Protein AF-0000000066112592 (afdb_homodimer)

Nearest PDB structures (foldseek):
  8a6m-assembly1_A  TM=3.587E-01  e=9.759E-01  Homo sapiens
  5b2g-assembly4_G  TM=5.325E-01  e=3.582E+00  Tequatrovirus T4
  8qa0-assembly1_G  TM=3.019E-01  e=2.954E+00  Homo sapiens
  8a6m-assembly1_A  TM=3.586E-01  e=9.759E-01  Homo sapiens
  5b2g-assembly4_G  TM=5.326E-01  e=3.582E+00  Tequatrovirus T4

pLDDT: mean 96.31, std 5.08, range [64.75, 98.94]

Secondary structure (DSSP, 8-state):
-HHHHHHHHTHHHHHHHHHHHHHHHHHHHHHHHTTSHHHHHHHHHHHHT-TTTGGGSS-GGGGGGG---TTB--HHHHHHHHHTTHHHHHHHHHHHHHHHHHHHHTTTT-HHHHHHHHHHHHHHHHHHHHHHHH-GGGB---BBSS--STT-B-HHHHHHHTHHHHHHHHHHHHHHHHHHHHHHHHHHHHHHHHHH-/-HHHHHHHHTHHHHHHHHHHHHHHHHHHHHHHHTTSHHHHHHHHHHHHT-TTTGGGSS-GGGGGGG---TTB--HHHHHHHHHTTHHHHHHHHHHHHHHHHHHHHTTTT-HHHHHHHHHHHHHHHHHHHHHHHH-GGGB---BBSS--STT-B-HHHHHHHTHHHHHHHHHHHHHHHHHHHHHHHHHHHHHHHHHH-

Organism: Escherichia coli (strain K12) (NCBI:txid83333)

GO terms:
  GO:0005886 plasma membrane (C, IDA)
  GO:1901530 response to hypochlorite (P, IEP)
  GO:1901530 response to hypochlorite (P, IMP)

Structure (mmCIF, N/CA/C/O backbone):
data_AF-0000000066112592-model_v1
#
loop_
_entity.id
_entity.type
_entity.pdbx_description
1 polymer 'Inner membrane protein RclC'
#
loop_
_atom_site.group_PDB
_atom_site.id
_atom_site.type_symbol
_atom_site.label_atom_id
_atom_site.label_alt_id
_atom_site.label_comp_id
_atom_site.label_asym_id
_atom_site.label_entity_id
_atom_site.label_seq_id
_atom_site.pdbx_PDB_ins_code
_atom_site.Cartn_x
_atom_site.Cartn_y
_atom_site.Cartn_z
_atom_site.occupancy
_atom_site.B_iso_or_equiv
_atom_site.auth_seq_id
_atom_site.auth_comp_id
_atom_site.auth_asym_id
_atom_site.auth_atom_id
_atom_site.pdbx_PDB_model_num
ATOM 1 N N . MET A 1 1 ? -19.062 14.766 22.828 1 79.94 1 MET A N 1
ATOM 2 C CA . MET A 1 1 ? -18.75 14.914 21.406 1 79.94 1 MET A CA 1
ATOM 3 C C . MET A 1 1 ? -17.609 15.906 21.203 1 79.94 1 MET A C 1
ATOM 5 O O . MET A 1 1 ? -16.641 15.609 20.516 1 79.94 1 MET A O 1
ATOM 9 N N . GLU A 1 2 ? -17.609 16.922 22.016 1 84.31 2 GLU A N 1
ATOM 10 C CA . GLU A 1 2 ? -16.578 17.938 21.859 1 84.31 2 GLU A CA 1
ATOM 11 C C . GLU A 1 2 ? -15.219 17.453 22.359 1 84.31 2 GLU A C 1
ATOM 13 O O . GLU A 1 2 ? -14.188 17.734 21.75 1 84.31 2 GLU A O 1
ATOM 18 N N . LYS A 1 3 ? -15.312 16.656 23.406 1 89.5 3 LYS A N 1
ATOM 19 C CA . LYS A 1 3 ? -14.07 16.125 23.953 1 89.5 3 LYS A CA 1
ATOM 20 C C . LYS A 1 3 ? -13.367 15.211 22.953 1 89.5 3 LYS A C 1
ATOM 22 O O . LYS A 1 3 ? -12.148 15.273 22.797 1 89.5 3 LYS A O 1
ATOM 27 N N . TYR A 1 4 ? -14.148 14.406 22.266 1 89.25 4 TYR A N 1
ATOM 28 C CA . TYR A 1 4 ? -13.594 13.477 21.297 1 89.25 4 TYR A CA 1
ATOM 29 C C . TYR A 1 4 ? -13.055 14.219 20.078 1 89.25 4 TYR A C 1
ATOM 31 O O . TYR A 1 4 ? -12.023 13.852 19.516 1 89.25 4 TYR A O 1
ATOM 39 N N . LEU A 1 5 ? -13.734 15.227 19.688 1 91.12 5 LEU A N 1
ATOM 40 C CA . LEU A 1 5 ? -13.273 16.031 18.562 1 91.12 5 LEU A CA 1
ATOM 41 C C . LEU A 1 5 ? -11.945 16.703 18.891 1 91.12 5 LEU A C 1
ATOM 43 O O . LEU A 1 5 ? -11.055 16.781 18.047 1 91.12 5 LEU A O 1
ATOM 47 N N . HIS A 1 6 ? -11.797 17.172 20.125 1 88.44 6 HIS A N 1
ATOM 48 C CA . HIS A 1 6 ? -10.555 17.797 20.547 1 88.44 6 HIS A CA 1
ATOM 49 C C . HIS A 1 6 ? -9.406 16.797 20.578 1 88.44 6 HIS A C 1
ATOM 51 O O . HIS A 1 6 ? -8.289 17.125 20.172 1 88.44 6 HIS A O 1
ATOM 57 N N . LEU A 1 7 ? -9.758 15.664 21.047 1 88.19 7 LEU A N 1
ATOM 58 C CA . LEU A 1 7 ? -8.75 14.609 21.078 1 88.19 7 LEU A CA 1
ATOM 59 C C . LEU A 1 7 ? -8.289 14.266 19.656 1 88.19 7 LEU A C 1
ATOM 61 O O . LEU A 1 7 ? -7.086 14.172 19.406 1 88.19 7 LEU A O 1
ATOM 65 N N . LEU A 1 8 ? -9.172 14.109 18.734 1 89 8 LEU A N 1
ATOM 66 C CA . LEU A 1 8 ? -8.867 13.766 17.344 1 89 8 LEU A CA 1
ATOM 67 C C . LEU A 1 8 ? -8.102 14.891 16.672 1 89 8 LEU A C 1
ATOM 69 O O . LEU A 1 8 ? -7.207 14.641 15.859 1 89 8 LEU A O 1
ATOM 73 N N . SER A 1 9 ? -8.367 16.078 17 1 86.88 9 SER A N 1
ATOM 74 C CA . SER A 1 9 ? -7.766 17.234 16.344 1 86.88 9 SER A CA 1
ATOM 75 C C . SER A 1 9 ? -6.285 17.359 16.688 1 86.88 9 SER A C 1
ATOM 77 O O . SER A 1 9 ? -5.527 18.016 15.977 1 86.88 9 SER A O 1
ATOM 79 N N . ARG A 1 10 ? -5.855 16.719 17.734 1 84.75 10 ARG A N 1
ATOM 80 C CA . ARG A 1 10 ? -4.461 16.766 18.156 1 84.75 10 ARG A CA 1
ATOM 81 C C . ARG A 1 10 ? -3.668 15.617 17.531 1 84.75 10 ARG A C 1
ATOM 83 O O . ARG A 1 10 ? -2.477 15.453 17.812 1 84.75 10 ARG A O 1
ATOM 90 N N . GLY A 1 11 ? -4.277 14.93 16.734 1 87.12 11 GLY A N 1
ATOM 91 C CA . GLY A 1 11 ? -3.688 13.719 16.188 1 87.12 11 GLY A CA 1
ATOM 92 C C . GLY A 1 11 ? -2.742 13.992 15.031 1 87.12 11 GLY A C 1
ATOM 93 O O . GLY A 1 11 ? -2.209 13.055 14.43 1 87.12 11 GLY A O 1
ATOM 94 N N . ASP A 1 12 ? -2.504 15.273 14.773 1 85.81 12 ASP A N 1
ATOM 95 C CA . ASP A 1 12 ? -1.646 15.609 13.641 1 85.81 12 ASP A CA 1
ATOM 96 C C . ASP A 1 12 ? -0.201 15.195 13.906 1 85.81 12 ASP A C 1
ATOM 98 O O . ASP A 1 12 ? 0.465 14.648 13.023 1 85.81 12 ASP A O 1
ATOM 102 N N . LYS A 1 13 ? 0.228 15.406 15.117 1 89.62 13 LYS A N 1
ATOM 103 C CA . LYS A 1 13 ? 1.594 15.016 15.445 1 89.62 13 LYS A CA 1
ATOM 104 C C . LYS A 1 13 ? 1.737 13.492 15.453 1 89.62 13 LYS A C 1
ATOM 106 O O . LYS A 1 13 ? 2.715 12.953 14.938 1 89.62 13 LYS A O 1
ATOM 111 N N . ILE A 1 14 ? 0.742 12.867 16.047 1 94 14 ILE A N 1
ATOM 112 C CA . ILE A 1 14 ? 0.736 11.406 16.078 1 94 14 ILE A CA 1
ATOM 113 C C . ILE A 1 14 ? 0.65 10.859 14.648 1 94 14 ILE A C 1
ATOM 115 O O . ILE A 1 14 ? 1.35 9.906 14.305 1 94 14 ILE A O 1
ATOM 119 N N . GLY A 1 15 ? -0.222 11.5 13.859 1 95 15 GLY A N 1
ATOM 120 C CA . GLY A 1 15 ? -0.365 11.094 12.469 1 95 15 GLY A CA 1
ATOM 121 C C . GLY A 1 15 ? 0.927 11.195 11.688 1 95 15 GLY A C 1
ATOM 122 O O . GLY A 1 15 ? 1.27 10.289 10.922 1 95 15 GLY A O 1
ATOM 123 N N . LEU A 1 16 ? 1.639 12.25 11.922 1 95.69 16 LEU A N 1
ATOM 124 C CA . LEU A 1 16 ? 2.902 12.453 11.227 1 95.69 16 LEU A CA 1
ATOM 125 C C . LEU A 1 16 ? 3.93 11.406 11.648 1 95.69 16 LEU A C 1
ATOM 127 O O . LEU A 1 16 ? 4.66 10.875 10.805 1 95.69 16 LEU A O 1
ATOM 131 N N . THR A 1 17 ? 3.982 11.148 12.914 1 97.19 17 THR A N 1
ATOM 132 C CA . THR A 1 17 ? 4.887 10.125 13.43 1 97.19 17 THR A CA 1
ATOM 133 C C . THR A 1 17 ? 4.539 8.758 12.844 1 97.19 17 THR A C 1
ATOM 135 O O . THR A 1 17 ? 5.426 8.008 12.43 1 97.19 17 THR A O 1
ATOM 138 N N . LEU A 1 18 ? 3.266 8.492 12.766 1 98.25 18 LEU A N 1
ATOM 139 C CA . LEU A 1 18 ? 2.822 7.211 12.219 1 98.25 18 LEU A CA 1
ATOM 140 C C . LEU A 1 18 ? 3.158 7.105 10.734 1 98.25 18 LEU A C 1
ATOM 142 O O . LEU A 1 18 ? 3.506 6.027 10.25 1 98.25 18 LEU A O 1
ATOM 146 N N . ILE A 1 19 ? 3.01 8.203 10.016 1 98.38 19 ILE A N 1
ATOM 147 C CA . ILE A 1 19 ? 3.371 8.195 8.602 1 98.38 19 ILE A CA 1
ATOM 148 C C . ILE A 1 19 ? 4.855 7.859 8.453 1 98.38 19 ILE A C 1
ATOM 150 O O . ILE A 1 19 ? 5.227 7 7.652 1 98.38 19 ILE A O 1
ATOM 154 N N . ARG A 1 20 ? 5.707 8.492 9.266 1 98.5 20 ARG A N 1
ATOM 155 C CA . ARG A 1 20 ? 7.141 8.234 9.195 1 98.5 20 ARG A CA 1
ATOM 156 C C . ARG A 1 20 ? 7.449 6.777 9.531 1 98.5 20 ARG A C 1
ATOM 158 O O . ARG A 1 20 ? 8.258 6.137 8.859 1 98.5 20 ARG A O 1
ATOM 165 N N . LEU A 1 21 ? 6.832 6.309 10.531 1 98.75 21 LEU A N 1
ATOM 166 C CA . LEU A 1 21 ? 7.07 4.934 10.953 1 98.75 21 LEU A CA 1
ATOM 167 C C . LEU A 1 21 ? 6.594 3.951 9.883 1 98.75 21 LEU A C 1
ATOM 169 O O . LEU A 1 21 ? 7.262 2.949 9.617 1 98.75 21 LEU A O 1
ATOM 173 N N . SER A 1 22 ? 5.441 4.27 9.305 1 98.88 22 SER A N 1
ATOM 174 C CA . SER A 1 22 ? 4.902 3.391 8.273 1 98.88 22 SER A CA 1
ATOM 175 C C . SER A 1 22 ? 5.816 3.35 7.051 1 98.88 22 SER A C 1
ATOM 177 O O . SER A 1 22 ? 6.094 2.277 6.512 1 98.88 22 SER A O 1
ATOM 179 N N . ILE A 1 23 ? 6.25 4.523 6.641 1 98.88 23 ILE A N 1
ATOM 180 C CA . ILE A 1 23 ? 7.172 4.594 5.512 1 98.88 23 ILE A CA 1
ATOM 181 C C . ILE A 1 23 ? 8.438 3.799 5.828 1 98.88 23 ILE A C 1
ATOM 183 O O . ILE A 1 23 ? 8.891 3 5.004 1 98.88 23 ILE A O 1
ATOM 187 N N . ALA A 1 24 ? 8.953 3.986 7.02 1 98.94 24 ALA A N 1
ATOM 188 C CA . ALA A 1 24 ? 10.172 3.287 7.422 1 98.94 24 ALA A CA 1
ATOM 189 C C . ALA A 1 24 ? 9.945 1.778 7.461 1 98.94 24 ALA A C 1
ATOM 191 O O . ALA A 1 24 ? 10.797 1.008 7 1 98.94 24 ALA A O 1
ATOM 192 N N . ILE A 1 25 ? 8.836 1.354 7.961 1 98.94 25 ILE A N 1
ATOM 193 C CA . ILE A 1 25 ? 8.523 -0.068 8.078 1 98.94 25 ILE A CA 1
ATOM 194 C C . ILE A 1 25 ? 8.445 -0.692 6.684 1 98.94 25 ILE A C 1
ATOM 196 O O . ILE A 1 25 ? 9.039 -1.742 6.434 1 98.94 25 ILE A O 1
ATOM 200 N N . VAL A 1 26 ? 7.75 -0.024 5.773 1 98.94 26 VAL A N 1
ATOM 201 C CA . VAL A 1 26 ? 7.559 -0.556 4.43 1 98.94 26 VAL A CA 1
ATOM 202 C C . VAL A 1 26 ? 8.906 -0.632 3.707 1 98.94 26 VAL A C 1
ATOM 204 O O . VAL A 1 26 ? 9.273 -1.682 3.174 1 98.94 26 VAL A O 1
ATOM 207 N N . PHE A 1 27 ? 9.68 0.405 3.777 1 98.94 27 PHE A N 1
ATOM 208 C CA . PHE A 1 27 ? 10.953 0.432 3.064 1 98.94 27 PHE A CA 1
ATOM 209 C C . PHE A 1 27 ? 11.953 -0.523 3.705 1 98.94 27 PHE A C 1
ATOM 211 O O . PHE A 1 27 ? 12.742 -1.166 3.006 1 98.94 27 PHE A O 1
ATOM 218 N N . MET A 1 28 ? 11.961 -0.589 4.996 1 98.94 28 MET A N 1
ATOM 219 C CA . MET A 1 28 ? 12.914 -1.457 5.684 1 98.94 28 MET A CA 1
ATOM 220 C C . MET A 1 28 ? 12.594 -2.926 5.434 1 98.94 28 MET A C 1
ATOM 222 O O . MET A 1 28 ? 13.453 -3.691 5.004 1 98.94 28 MET A O 1
ATOM 226 N N . TRP A 1 29 ? 11.336 -3.287 5.688 1 98.94 29 TRP A N 1
ATOM 227 C CA . TRP A 1 29 ? 10.953 -4.691 5.586 1 98.94 29 TRP A CA 1
ATOM 228 C C . TRP A 1 29 ? 11.031 -5.172 4.141 1 98.94 29 TRP A C 1
ATOM 230 O O . TRP A 1 29 ? 11.711 -6.164 3.848 1 98.94 29 TRP A O 1
ATOM 240 N N . ILE A 1 30 ? 10.43 -4.48 3.227 1 98.81 30 ILE A N 1
ATOM 241 C CA . ILE A 1 30 ? 10.43 -4.895 1.827 1 98.81 30 ILE A CA 1
ATOM 242 C C . ILE A 1 30 ? 11.82 -4.723 1.234 1 98.81 30 ILE A C 1
ATOM 244 O O . ILE A 1 30 ? 12.25 -5.527 0.404 1 98.81 30 ILE A O 1
ATOM 248 N N . GLY A 1 31 ? 12.539 -3.699 1.711 1 98.88 31 GLY A N 1
ATOM 249 C CA . GLY A 1 31 ? 13.922 -3.537 1.278 1 98.88 31 GLY A CA 1
ATOM 250 C C . GLY A 1 31 ? 14.805 -4.711 1.653 1 98.88 31 GLY A C 1
ATOM 251 O O . GLY A 1 31 ? 15.633 -5.156 0.851 1 98.88 31 GLY A O 1
ATOM 252 N N . LEU A 1 32 ? 14.633 -5.168 2.85 1 98.81 32 LEU A N 1
ATOM 253 C CA . LEU A 1 32 ? 15.438 -6.297 3.307 1 98.81 32 LEU A CA 1
ATOM 254 C C . LEU A 1 32 ? 15.086 -7.562 2.531 1 98.81 32 LEU A C 1
ATOM 256 O O . LEU A 1 32 ? 15.945 -8.422 2.32 1 98.81 32 LEU A O 1
ATOM 260 N N . LEU A 1 33 ? 13.867 -7.676 2.062 1 98.81 33 LEU A N 1
ATOM 261 C CA . LEU A 1 33 ? 13.461 -8.836 1.277 1 98.81 33 LEU A CA 1
ATOM 262 C C . LEU A 1 33 ? 14.188 -8.867 -0.064 1 98.81 33 LEU A C 1
ATOM 264 O O . LEU A 1 33 ? 14.289 -9.922 -0.693 1 98.81 33 LEU A O 1
ATOM 268 N N . LYS A 1 34 ? 14.672 -7.688 -0.491 1 98.62 34 LYS A N 1
ATOM 269 C CA . LYS A 1 34 ? 15.289 -7.582 -1.813 1 98.62 34 LYS A CA 1
ATOM 270 C C . LYS A 1 34 ? 16.594 -8.352 -1.875 1 98.62 34 LYS A C 1
ATOM 272 O O . LYS A 1 34 ? 17.141 -8.594 -2.961 1 98.62 34 LYS A O 1
ATOM 277 N N . PHE A 1 35 ? 17.094 -8.789 -0.745 1 98.62 35 PHE A N 1
ATOM 278 C CA . PHE A 1 35 ? 18.359 -9.523 -0.711 1 98.62 35 PHE A CA 1
ATOM 279 C C . PHE A 1 35 ? 18.109 -11.023 -0.839 1 98.62 35 PHE A C 1
ATOM 281 O O . PHE A 1 35 ? 19.047 -11.82 -0.795 1 98.62 35 PHE A O 1
ATOM 288 N N . VAL A 1 36 ? 16.812 -11.406 -0.95 1 98.56 36 VAL A N 1
ATOM 289 C CA . VAL A 1 36 ? 16.422 -12.805 -1.049 1 98.56 36 VAL A CA 1
ATOM 290 C C . VAL A 1 36 ? 15.945 -13.109 -2.469 1 98.56 36 VAL A C 1
ATOM 292 O O . VAL A 1 36 ? 15.156 -12.359 -3.039 1 98.56 36 VAL A O 1
ATOM 295 N N . PRO A 1 37 ? 16.312 -14.211 -3.068 1 98.12 37 PRO A N 1
ATOM 296 C CA . PRO A 1 37 ? 16.062 -14.492 -4.484 1 98.12 37 PRO A CA 1
ATOM 297 C C . PRO A 1 37 ? 14.57 -14.422 -4.84 1 98.12 37 PRO A C 1
ATOM 299 O O . PRO A 1 37 ? 14.211 -13.875 -5.887 1 98.12 37 PRO A O 1
ATOM 302 N N . TYR A 1 38 ? 13.648 -14.906 -4.039 1 98.25 38 TYR A N 1
ATOM 303 C CA . TYR A 1 38 ? 12.242 -14.93 -4.426 1 98.25 38 TYR A CA 1
ATOM 304 C C . TYR A 1 38 ? 11.711 -13.523 -4.668 1 98.25 38 TYR A C 1
ATOM 306 O O . TYR A 1 38 ? 10.883 -13.305 -5.551 1 98.25 38 TYR A O 1
ATOM 314 N N . GLU A 1 39 ? 12.219 -12.57 -3.812 1 98.5 39 GLU A N 1
ATOM 315 C CA . GLU A 1 39 ? 11.766 -11.195 -3.984 1 98.5 39 GLU A CA 1
ATOM 316 C C . GLU A 1 39 ? 12.344 -10.578 -5.25 1 98.5 39 GLU A C 1
ATOM 318 O O . GLU A 1 39 ? 11.648 -9.867 -5.977 1 98.5 39 GLU A O 1
ATOM 323 N N . ALA A 1 40 ? 13.594 -10.836 -5.473 1 98.44 40 ALA A N 1
ATOM 324 C CA . ALA A 1 40 ? 14.211 -10.375 -6.715 1 98.44 40 ALA A CA 1
ATOM 325 C C . ALA A 1 40 ? 13.453 -10.906 -7.93 1 98.44 40 ALA A C 1
ATOM 327 O O . ALA A 1 40 ? 13.172 -10.156 -8.867 1 98.44 40 ALA A O 1
ATOM 328 N N . ASP A 1 41 ? 13.078 -12.18 -7.871 1 98.12 41 ASP A N 1
ATOM 329 C CA . ASP A 1 41 ? 12.297 -12.797 -8.945 1 98.12 41 ASP A CA 1
ATOM 330 C C . ASP A 1 41 ? 10.953 -12.094 -9.109 1 98.12 41 ASP A C 1
ATOM 332 O O . ASP A 1 41 ? 10.508 -11.859 -10.234 1 98.12 41 ASP A O 1
ATOM 336 N N . SER A 1 42 ? 10.375 -11.734 -8.008 1 97.62 42 SER A N 1
ATOM 337 C CA . SER A 1 42 ? 9.016 -11.195 -8 1 97.62 42 SER A CA 1
ATOM 338 C C . SER A 1 42 ? 8.977 -9.797 -8.602 1 97.62 42 SER A C 1
ATOM 340 O O . SER A 1 42 ? 7.938 -9.352 -9.094 1 97.62 42 SER A O 1
ATOM 342 N N . ILE A 1 43 ? 10.102 -9.031 -8.578 1 98.38 43 ILE A N 1
ATOM 343 C CA . ILE A 1 43 ? 10.039 -7.656 -9.07 1 98.38 43 ILE A CA 1
ATOM 344 C C . ILE A 1 43 ? 10.562 -7.602 -10.508 1 98.38 43 ILE A C 1
ATOM 346 O O . ILE A 1 43 ? 10.555 -6.543 -11.133 1 98.38 43 ILE A O 1
ATOM 350 N N . THR A 1 44 ? 10.977 -8.75 -11.062 1 98.75 44 THR A N 1
ATOM 351 C CA . THR A 1 44 ? 11.578 -8.828 -12.391 1 98.75 44 THR A CA 1
ATOM 352 C C . THR A 1 44 ? 10.625 -8.281 -13.445 1 98.75 44 THR A C 1
ATOM 354 O O . THR A 1 44 ? 11.031 -7.5 -14.312 1 98.75 44 THR A O 1
ATOM 357 N N . PRO A 1 45 ? 9.297 -8.602 -13.398 1 98.69 45 PRO A N 1
ATOM 358 C CA . PRO A 1 45 ? 8.406 -8.047 -14.422 1 98.69 45 PRO A CA 1
ATOM 359 C C . PRO A 1 45 ? 8.391 -6.516 -14.422 1 98.69 45 PRO A C 1
ATOM 361 O O . PRO A 1 45 ? 8.352 -5.898 -15.492 1 98.69 45 PRO A O 1
ATOM 364 N N . PHE A 1 46 ? 8.445 -5.898 -13.281 1 98.88 46 PHE A N 1
ATOM 365 C CA . PHE A 1 46 ? 8.43 -4.445 -13.18 1 98.88 46 PHE A CA 1
ATOM 366 C C . PHE A 1 46 ? 9.695 -3.846 -13.781 1 98.88 46 PHE A C 1
ATOM 368 O O . PHE A 1 46 ? 9.633 -2.902 -14.57 1 98.88 46 PHE A O 1
ATOM 375 N N . VAL A 1 47 ? 10.82 -4.426 -13.375 1 98.81 47 VAL A N 1
ATOM 376 C CA . VAL A 1 47 ? 12.117 -3.885 -13.773 1 98.81 47 VAL A CA 1
ATOM 377 C C . VAL A 1 47 ? 12.344 -4.121 -15.266 1 98.81 47 VAL A C 1
ATOM 379 O O . VAL A 1 47 ? 12.758 -3.215 -15.984 1 98.81 47 VAL A O 1
ATOM 382 N N . ALA A 1 48 ? 12.023 -5.344 -15.742 1 98.81 48 ALA A N 1
ATOM 383 C CA . ALA A 1 48 ? 12.258 -5.727 -17.125 1 98.81 48 ALA A CA 1
ATOM 384 C C . ALA A 1 48 ? 11.453 -4.84 -18.078 1 98.81 48 ALA A C 1
ATOM 386 O O . ALA A 1 48 ? 11.891 -4.566 -19.203 1 98.81 48 ALA A O 1
ATOM 387 N N . ASN A 1 49 ? 10.352 -4.344 -17.625 1 98.75 49 ASN A N 1
ATOM 388 C CA . ASN A 1 49 ? 9.453 -3.586 -18.5 1 98.75 49 ASN A CA 1
ATOM 389 C C . ASN A 1 49 ? 9.594 -2.084 -18.266 1 98.75 49 ASN A C 1
ATOM 391 O O . ASN A 1 49 ? 8.883 -1.29 -18.891 1 98.75 49 ASN A O 1
ATOM 395 N N . SER A 1 50 ? 10.477 -1.696 -17.375 1 98.69 50 SER A N 1
ATOM 396 C CA . SER A 1 50 ? 10.648 -0.288 -17.047 1 98.69 50 SER A CA 1
ATOM 397 C C . SER A 1 50 ? 11.641 0.391 -17.984 1 98.69 50 SER A C 1
ATOM 399 O O . SER A 1 50 ? 12.805 -0.017 -18.062 1 98.69 50 SER A O 1
ATOM 401 N N . PRO A 1 51 ? 11.305 1.49 -18.719 1 97.69 51 PRO A N 1
ATOM 402 C CA . PRO A 1 51 ? 12.281 2.225 -19.531 1 97.69 51 PRO A CA 1
ATOM 403 C C . PRO A 1 51 ? 13.43 2.787 -18.688 1 97.69 51 PRO A C 1
ATOM 405 O O . PRO A 1 51 ? 14.547 2.955 -19.188 1 97.69 51 PRO A O 1
ATOM 408 N N . LEU A 1 52 ? 13.234 2.936 -17.406 1 96.25 52 LEU A N 1
ATOM 409 C CA . LEU A 1 52 ? 14.219 3.564 -16.531 1 96.25 52 LEU A CA 1
ATOM 410 C C . LEU A 1 52 ? 15.156 2.521 -15.93 1 96.25 52 LEU A C 1
ATOM 412 O O . LEU A 1 52 ? 16.266 2.85 -15.516 1 96.25 52 LEU A O 1
ATOM 416 N N . MET A 1 53 ? 14.664 1.242 -15.914 1 98.06 53 MET A N 1
ATOM 417 C CA . MET A 1 53 ? 15.43 0.317 -15.086 1 98.06 53 MET A CA 1
ATOM 418 C C . MET A 1 53 ? 15.828 -0.925 -15.875 1 98.06 53 MET A C 1
ATOM 420 O O . MET A 1 53 ? 16.688 -1.689 -15.438 1 98.06 53 MET A O 1
ATOM 424 N N . SER A 1 54 ? 15.281 -1.142 -17.016 1 98.31 54 SER A N 1
ATOM 425 C CA . SER A 1 54 ? 15.5 -2.377 -17.75 1 98.31 54 SER A CA 1
ATOM 426 C C . SER A 1 54 ? 16.969 -2.525 -18.156 1 98.31 54 SER A C 1
ATOM 428 O O . SER A 1 54 ? 17.453 -3.639 -18.375 1 98.31 54 SER A O 1
ATOM 430 N N . PHE A 1 55 ? 17.719 -1.42 -18.281 1 98.12 55 PHE A N 1
ATOM 431 C CA . PHE A 1 55 ? 19.109 -1.463 -18.734 1 98.12 55 PHE A CA 1
ATOM 432 C C . PHE A 1 55 ? 20 -2.104 -17.672 1 98.12 55 PHE A C 1
ATOM 434 O O . PHE A 1 55 ? 21.156 -2.459 -17.953 1 98.12 55 PHE A O 1
ATOM 441 N N . PHE A 1 56 ? 19.469 -2.285 -16.438 1 98.44 56 PHE A N 1
ATOM 442 C CA . PHE A 1 56 ? 20.25 -2.959 -15.406 1 98.44 56 PHE A CA 1
ATOM 443 C C . PHE A 1 56 ? 20.297 -4.461 -15.656 1 98.44 56 PHE A C 1
ATOM 445 O O . PHE A 1 56 ? 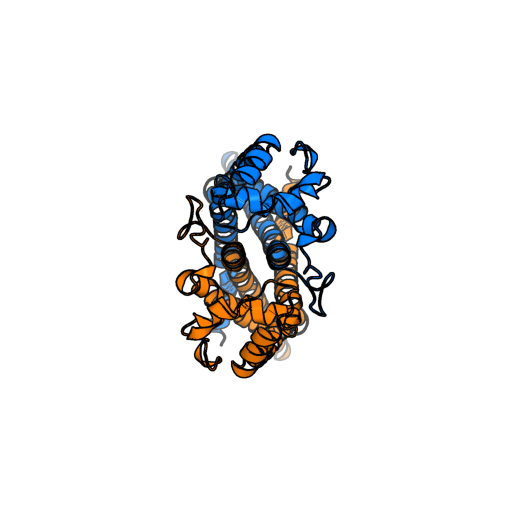21.109 -5.168 -15.07 1 98.44 56 PHE A O 1
ATOM 452 N N . TYR A 1 57 ? 19.328 -4.973 -16.484 1 98.69 57 TYR A N 1
ATOM 453 C CA . TYR A 1 57 ? 19.25 -6.395 -16.812 1 98.69 57 TYR A CA 1
ATOM 454 C C . TYR A 1 57 ? 19.969 -6.703 -18.109 1 98.69 57 TYR A C 1
ATOM 456 O O . TYR A 1 57 ? 19.938 -5.906 -19.047 1 98.69 57 TYR A O 1
ATOM 464 N N . GLU A 1 58 ? 20.516 -7.848 -18.219 1 98.62 58 GLU A N 1
ATOM 465 C CA . GLU A 1 58 ? 21.203 -8.266 -19.438 1 98.62 58 GLU A CA 1
ATOM 466 C C . GLU A 1 58 ? 20.219 -8.742 -20.5 1 98.62 58 GLU A C 1
ATOM 468 O O . GLU A 1 58 ? 20.391 -8.469 -21.688 1 98.62 58 GLU A O 1
ATOM 473 N N . HIS A 1 59 ? 19.141 -9.453 -20.078 1 97.5 59 HIS A N 1
ATOM 474 C CA . HIS A 1 59 ? 18.172 -10.023 -21 1 97.5 59 HIS A CA 1
ATOM 475 C C . HIS A 1 59 ? 16.75 -9.805 -20.516 1 97.5 59 HIS A C 1
ATOM 477 O O . HIS A 1 59 ? 15.992 -10.758 -20.344 1 97.5 59 HIS A O 1
ATOM 483 N N . PRO A 1 60 ? 16.359 -8.555 -20.391 1 97.88 60 PRO A N 1
ATOM 484 C CA . PRO A 1 60 ? 15.031 -8.273 -19.828 1 97.88 60 PRO A CA 1
ATOM 485 C C . PRO A 1 60 ? 13.898 -8.812 -20.688 1 97.88 60 PRO A C 1
ATOM 487 O O . PRO A 1 60 ? 12.82 -9.117 -20.172 1 97.88 60 PRO A O 1
ATOM 490 N N . GLU A 1 61 ? 14.109 -9.07 -21.953 1 97.38 61 GLU A N 1
ATOM 491 C CA . GLU A 1 61 ? 13.062 -9.477 -22.875 1 97.38 61 GLU A CA 1
ATOM 492 C C . GLU A 1 61 ? 12.656 -10.93 -22.656 1 97.38 61 GLU A C 1
ATOM 494 O O . GLU A 1 61 ? 11.57 -11.352 -23.062 1 97.38 61 GLU A O 1
ATOM 499 N N . ASP A 1 62 ? 13.477 -11.719 -21.984 1 98.12 62 ASP A N 1
ATOM 500 C CA . ASP A 1 62 ? 13.273 -13.156 -21.875 1 98.12 62 ASP A CA 1
ATOM 501 C C . ASP A 1 62 ? 12.641 -13.516 -20.531 1 98.12 62 ASP A C 1
ATOM 503 O O . ASP A 1 62 ? 12.438 -14.688 -20.219 1 98.12 62 ASP A O 1
ATOM 507 N N . TYR A 1 63 ? 12.281 -12.508 -19.734 1 98.31 63 TYR A N 1
ATOM 508 C CA . TYR A 1 63 ? 12.008 -12.75 -18.312 1 98.31 63 TYR A CA 1
ATOM 509 C C . TYR A 1 63 ? 10.805 -13.672 -18.141 1 98.31 63 TYR A C 1
ATOM 511 O O . TYR A 1 63 ? 10.734 -14.445 -17.188 1 98.31 63 TYR A O 1
ATOM 519 N N . LYS A 1 64 ? 9.867 -13.688 -19.047 1 97.69 64 LYS A N 1
ATOM 520 C CA . LYS A 1 64 ? 8.586 -14.352 -18.859 1 97.69 64 LYS A CA 1
ATOM 521 C C . LYS A 1 64 ? 8.766 -15.859 -18.703 1 97.69 64 LYS A C 1
ATOM 523 O O . LYS A 1 64 ? 8.094 -16.484 -17.875 1 97.69 64 LYS A O 1
ATOM 528 N N . GLN A 1 65 ? 9.656 -16.375 -19.406 1 96.88 65 GLN A N 1
ATOM 529 C CA . GLN A 1 65 ? 9.805 -17.828 -19.422 1 96.88 65 GLN A CA 1
ATOM 530 C C . GLN A 1 65 ? 10.555 -18.312 -18.188 1 96.88 65 GLN A C 1
ATOM 532 O O . GLN A 1 65 ? 10.594 -19.516 -17.906 1 96.88 65 GLN A O 1
ATOM 537 N N . TYR A 1 66 ? 11.086 -17.391 -17.359 1 97.56 66 TYR A N 1
ATOM 538 C CA . TYR A 1 66 ? 11.875 -17.781 -16.203 1 97.56 66 TYR A CA 1
ATOM 539 C C . TYR A 1 66 ? 11.227 -17.328 -14.914 1 97.56 66 TYR A C 1
ATOM 541 O O . TYR A 1 66 ? 11.867 -17.328 -13.852 1 97.56 66 TYR A O 1
ATOM 549 N N . LEU A 1 67 ? 10 -16.891 -15.016 1 96.69 67 LEU A N 1
ATOM 550 C CA . LEU A 1 67 ? 9.266 -16.5 -13.82 1 96.69 67 LEU A CA 1
ATOM 551 C C . LEU A 1 67 ? 8.969 -17.703 -12.938 1 96.69 67 LEU A C 1
ATOM 553 O O . LEU A 1 67 ? 8.672 -18.781 -13.445 1 96.69 67 LEU A O 1
ATOM 557 N N . THR A 1 68 ? 9.102 -17.469 -11.672 1 96.69 68 THR A N 1
ATOM 558 C CA . THR A 1 68 ? 8.781 -18.516 -10.695 1 96.69 68 THR A CA 1
ATOM 559 C C . THR A 1 68 ? 7.793 -17.984 -9.656 1 96.69 68 THR A C 1
ATOM 561 O O . THR A 1 68 ? 7.613 -16.766 -9.523 1 96.69 68 THR A O 1
ATOM 564 N N . HIS A 1 69 ? 7.078 -18.891 -9.031 1 95.69 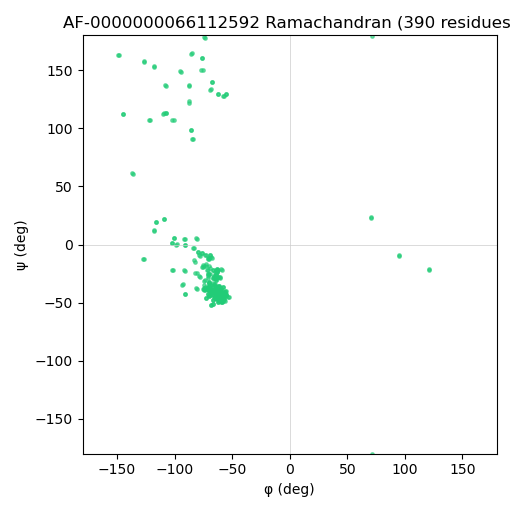69 HIS A N 1
ATOM 565 C CA . HIS A 1 69 ? 6.258 -18.516 -7.883 1 95.69 69 HIS A CA 1
ATOM 566 C C . HIS A 1 69 ? 7.109 -18.297 -6.641 1 95.69 69 HIS A C 1
ATOM 568 O O . HIS A 1 69 ? 8.164 -18.922 -6.488 1 95.69 69 HIS A O 1
ATOM 574 N N . GLU A 1 70 ? 6.66 -17.438 -5.785 1 97.62 70 GLU A N 1
ATOM 575 C CA . GLU A 1 70 ? 7.383 -17.234 -4.535 1 97.62 70 GLU A CA 1
ATOM 576 C C . GLU A 1 70 ? 7.523 -18.531 -3.746 1 97.62 70 GLU A C 1
ATOM 578 O O . GLU A 1 70 ? 6.535 -19.219 -3.5 1 97.62 70 GLU A O 1
ATOM 583 N N . GLY A 1 71 ? 8.727 -18.844 -3.375 1 97.12 71 GLY A N 1
ATOM 584 C CA . GLY A 1 71 ? 9.008 -20.047 -2.621 1 97.12 71 GLY A CA 1
ATOM 585 C C . GLY A 1 71 ? 9.422 -21.219 -3.5 1 97.12 71 GLY A C 1
ATOM 586 O O . GLY A 1 71 ? 9.906 -22.234 -3.002 1 97.12 71 GLY A O 1
ATOM 587 N N . GLU A 1 72 ? 9.297 -21.078 -4.777 1 97.5 72 GLU A N 1
ATOM 588 C CA . GLU A 1 72 ? 9.641 -22.141 -5.727 1 97.5 72 GLU A CA 1
ATOM 589 C C . GLU A 1 72 ? 11.109 -22.078 -6.109 1 97.5 72 GLU A C 1
ATOM 591 O O . GLU A 1 72 ? 11.656 -20.984 -6.336 1 97.5 72 GLU A O 1
ATOM 596 N N . TYR A 1 73 ? 11.695 -23.312 -6.145 1 97.44 73 TYR A N 1
ATOM 597 C CA . TYR A 1 73 ? 13.078 -23.391 -6.598 1 97.44 73 TYR A CA 1
ATOM 598 C C . TYR A 1 73 ? 13.172 -24.062 -7.961 1 97.44 73 TYR A C 1
ATOM 600 O O . TYR A 1 73 ? 12.82 -25.25 -8.094 1 97.44 73 TYR A O 1
ATOM 608 N N . LYS A 1 74 ? 13.531 -23.375 -8.945 1 97.69 74 LYS A N 1
ATOM 609 C CA . LYS A 1 74 ? 13.852 -23.875 -10.273 1 97.69 74 LYS A CA 1
ATOM 610 C C . LYS A 1 74 ? 15.281 -23.516 -10.672 1 97.69 74 LYS A C 1
ATOM 612 O O . LYS A 1 74 ? 15.562 -22.375 -11.039 1 97.69 74 LYS A O 1
ATOM 617 N N . PRO A 1 75 ? 16.125 -24.5 -10.672 1 97.56 75 PRO A N 1
ATOM 618 C CA . PRO A 1 75 ? 17.547 -24.234 -10.898 1 97.56 75 PRO A CA 1
ATOM 619 C C . PRO A 1 75 ? 17.812 -23.484 -12.203 1 97.56 75 PRO A C 1
ATOM 621 O O . PRO A 1 75 ? 18.672 -22.594 -12.242 1 97.56 75 PRO A O 1
ATOM 624 N N . GLU A 1 76 ? 17.109 -23.844 -13.234 1 97.88 76 GLU A N 1
ATOM 625 C CA . GLU A 1 76 ? 17.312 -23.188 -14.523 1 97.88 76 GLU A CA 1
ATOM 626 C C . GLU A 1 76 ? 16.922 -21.719 -14.461 1 97.88 76 GLU A C 1
ATOM 628 O O . GLU A 1 76 ? 17.625 -20.859 -15.008 1 97.88 76 GLU A O 1
ATOM 633 N N . ALA A 1 77 ? 15.836 -21.422 -13.812 1 98.12 77 ALA A N 1
ATOM 634 C CA . ALA A 1 77 ? 15.398 -20.031 -13.664 1 98.12 77 ALA A CA 1
ATOM 635 C C . ALA A 1 77 ? 16.375 -19.25 -12.797 1 98.12 77 ALA A C 1
ATOM 637 O O . ALA A 1 77 ? 16.688 -18.094 -13.102 1 98.12 77 ALA A O 1
ATOM 638 N N . ARG A 1 78 ? 16.875 -19.891 -11.75 1 98 78 ARG A N 1
ATOM 639 C CA . ARG A 1 78 ? 17.844 -19.25 -10.867 1 98 78 ARG A CA 1
ATOM 640 C C . ARG A 1 78 ? 19.109 -18.859 -11.641 1 98 78 ARG A C 1
ATOM 642 O O . ARG A 1 78 ? 19.641 -17.766 -11.453 1 98 78 ARG A O 1
ATOM 649 N N . ALA A 1 79 ? 19.547 -19.766 -12.422 1 98.25 79 ALA A N 1
ATOM 650 C CA . ALA A 1 79 ? 20.75 -19.531 -13.227 1 98.25 79 ALA A CA 1
ATOM 651 C C . ALA A 1 79 ? 20.531 -18.375 -14.195 1 98.25 79 ALA A C 1
ATOM 653 O O . ALA A 1 79 ? 21.406 -17.516 -14.359 1 98.25 79 ALA A O 1
ATOM 654 N N . TRP A 1 80 ? 19.406 -18.375 -14.82 1 98.19 80 TRP A N 1
ATOM 655 C CA . TRP A 1 80 ? 19.109 -17.297 -15.758 1 98.19 80 TRP A CA 1
ATOM 656 C C . TRP A 1 80 ? 19.047 -15.953 -15.047 1 98.19 80 TRP A C 1
ATOM 658 O O . TRP A 1 80 ? 19.594 -14.961 -15.531 1 98.19 80 TRP A O 1
ATOM 668 N N . GLN A 1 81 ? 18.375 -15.883 -13.883 1 98.44 81 GLN A N 1
ATOM 669 C CA . GLN A 1 81 ? 18.25 -14.648 -13.109 1 98.44 81 GLN A CA 1
ATOM 670 C C . GLN A 1 81 ? 19.625 -14.102 -12.727 1 98.44 81 GLN A C 1
ATOM 672 O O . GLN A 1 81 ? 19.859 -12.898 -12.773 1 98.44 81 GLN A O 1
ATOM 677 N N . THR A 1 82 ? 20.484 -15 -12.352 1 98.56 82 THR A N 1
ATOM 678 C CA . THR A 1 82 ? 21.844 -14.602 -11.992 1 98.56 82 THR A CA 1
ATOM 679 C C . THR A 1 82 ? 22.547 -13.984 -13.195 1 98.56 82 THR A C 1
ATOM 681 O O . THR A 1 82 ? 23.125 -12.891 -13.102 1 98.56 82 THR A O 1
ATOM 684 N N . ALA A 1 83 ? 22.453 -14.719 -14.32 1 98.38 83 ALA A N 1
ATOM 685 C CA . ALA A 1 83 ? 23.109 -14.25 -15.547 1 98.38 83 ALA A CA 1
ATOM 686 C C . ALA A 1 83 ? 22.5 -12.938 -16.031 1 98.38 83 ALA A C 1
ATOM 688 O O . ALA A 1 83 ? 23.188 -12.094 -16.594 1 98.38 83 ALA A O 1
ATOM 689 N N . ASN A 1 84 ? 21.266 -12.719 -15.781 1 98.69 84 ASN A N 1
ATOM 690 C CA . ASN A 1 84 ? 20.516 -11.531 -16.188 1 98.69 84 ASN A CA 1
ATOM 691 C C . ASN A 1 84 ? 20.828 -10.344 -15.273 1 98.69 84 ASN A C 1
ATOM 693 O O . ASN A 1 84 ? 20.312 -9.242 -15.5 1 98.69 84 ASN A O 1
ATOM 697 N N . ASN A 1 85 ? 21.531 -10.5 -14.156 1 98.81 85 ASN A N 1
ATOM 698 C CA . ASN A 1 85 ? 21.859 -9.508 -13.133 1 98.81 85 ASN A CA 1
ATOM 699 C C . ASN A 1 85 ? 20.641 -9.117 -12.32 1 98.81 85 ASN A C 1
ATOM 701 O O . ASN A 1 85 ? 20.547 -7.988 -11.82 1 98.81 85 ASN A O 1
ATOM 705 N N . THR A 1 86 ? 19.656 -10 -12.297 1 98.75 86 THR A N 1
ATOM 706 C CA . THR A 1 86 ? 18.438 -9.773 -11.516 1 98.75 86 THR A CA 1
ATOM 707 C C . THR A 1 86 ? 18.781 -9.578 -10.039 1 98.75 86 THR A C 1
ATOM 709 O O . THR A 1 86 ? 18.297 -8.641 -9.398 1 98.75 86 THR A O 1
ATOM 712 N N . TYR A 1 87 ? 19.609 -10.398 -9.508 1 98.75 87 TYR A N 1
ATOM 713 C CA . TYR A 1 87 ? 19.922 -10.383 -8.078 1 98.75 87 TYR A CA 1
ATOM 714 C C . TYR A 1 87 ? 20.828 -9.211 -7.73 1 98.75 87 TYR A C 1
ATOM 716 O O . TYR A 1 87 ? 20.688 -8.602 -6.668 1 98.75 87 TYR A O 1
ATOM 724 N N . GLY A 1 88 ? 21.812 -8.906 -8.617 1 98.81 88 GLY A N 1
ATOM 725 C CA . GLY A 1 88 ? 22.625 -7.727 -8.398 1 98.81 88 GLY A CA 1
ATOM 726 C C . GLY A 1 88 ? 21.828 -6.449 -8.312 1 98.81 88 GLY A C 1
ATOM 727 O O . GLY A 1 88 ? 22 -5.652 -7.391 1 98.81 88 GLY A O 1
ATOM 728 N N . PHE A 1 89 ? 20.953 -6.305 -9.289 1 98.81 89 PHE A N 1
ATOM 729 C CA . PHE A 1 89 ? 20.078 -5.133 -9.289 1 98.81 89 PHE A CA 1
ATOM 730 C C . PHE A 1 89 ? 19.234 -5.082 -8.023 1 98.81 89 PHE A C 1
ATOM 732 O O . PHE A 1 89 ? 19.141 -4.039 -7.379 1 98.81 89 PHE A O 1
ATOM 739 N N . SER A 1 90 ? 18.578 -6.188 -7.672 1 98.81 90 SER A N 1
ATOM 740 C CA . SER A 1 90 ? 17.703 -6.25 -6.504 1 98.81 90 SER A CA 1
ATOM 741 C C . SER A 1 90 ? 18.453 -5.914 -5.227 1 98.81 90 SER A C 1
ATOM 743 O O . SER A 1 90 ? 17.938 -5.195 -4.363 1 98.81 90 SER A O 1
ATOM 745 N N . ASN A 1 91 ? 19.719 -6.434 -5.074 1 98.88 91 ASN A N 1
ATOM 746 C CA . ASN A 1 91 ? 20.547 -6.082 -3.924 1 98.88 91 ASN A CA 1
ATOM 747 C C . ASN A 1 91 ? 20.75 -4.574 -3.828 1 98.88 91 ASN A C 1
ATOM 749 O O . ASN A 1 91 ? 20.672 -4 -2.742 1 98.88 91 ASN A O 1
ATOM 753 N N . GLY A 1 92 ? 21.094 -3.975 -4.973 1 98.81 92 GLY A N 1
ATOM 754 C CA . GLY A 1 92 ? 21.266 -2.531 -4.996 1 98.81 92 GLY A CA 1
ATOM 755 C C . GLY A 1 92 ? 20.016 -1.775 -4.586 1 98.81 92 GLY A C 1
ATOM 756 O O . GLY A 1 92 ? 20.078 -0.82 -3.811 1 98.81 92 GLY A O 1
ATOM 757 N N . LEU A 1 93 ? 18.906 -2.219 -5.109 1 98.81 93 LEU A N 1
ATOM 758 C CA . LEU A 1 93 ? 17.625 -1.613 -4.742 1 98.81 93 LEU A CA 1
ATOM 759 C C . LEU A 1 93 ? 17.359 -1.778 -3.25 1 98.81 93 LEU A C 1
ATOM 761 O O . LEU A 1 93 ? 16.859 -0.857 -2.6 1 98.81 93 LEU A O 1
ATOM 765 N N . GLY A 1 94 ? 17.641 -2.965 -2.713 1 98.88 94 GLY A N 1
ATOM 766 C CA . GLY A 1 94 ? 17.516 -3.189 -1.281 1 98.88 94 GLY A CA 1
ATOM 767 C C . GLY A 1 94 ? 18.312 -2.207 -0.449 1 98.88 94 GLY A C 1
ATOM 768 O O . GLY A 1 94 ? 17.812 -1.659 0.532 1 98.88 94 GLY A O 1
ATOM 769 N N . VAL A 1 95 ? 19.531 -1.964 -0.855 1 98.88 95 VAL A N 1
ATOM 770 C CA . VAL A 1 95 ? 20.375 -1.009 -0.156 1 98.88 95 VAL A CA 1
ATOM 771 C C . VAL A 1 95 ? 19.719 0.372 -0.166 1 98.88 95 VAL A C 1
ATOM 773 O O . VAL A 1 95 ? 19.656 1.037 0.87 1 98.88 95 VAL A O 1
ATOM 776 N N . VAL A 1 96 ? 19.25 0.798 -1.305 1 98.88 96 VAL A N 1
ATOM 777 C CA . VAL A 1 96 ? 18.625 2.105 -1.438 1 98.88 96 VAL A CA 1
ATOM 778 C C . VAL A 1 96 ? 17.422 2.197 -0.501 1 98.88 96 VAL A C 1
ATOM 780 O O . VAL A 1 96 ? 17.266 3.184 0.221 1 98.88 96 VAL A O 1
ATOM 783 N N . GLU A 1 97 ? 16.625 1.175 -0.481 1 98.94 97 GLU A N 1
ATOM 784 C CA . GLU A 1 97 ? 15.414 1.204 0.319 1 98.94 97 GLU A CA 1
ATOM 785 C C . GLU A 1 97 ? 15.727 1.198 1.812 1 98.94 97 GLU A C 1
ATOM 787 O O . GLU A 1 97 ? 15.086 1.905 2.592 1 98.94 97 GLU A O 1
ATOM 792 N N . VAL A 1 98 ? 16.672 0.466 2.199 1 98.94 98 VAL A N 1
ATOM 793 C CA . VAL A 1 98 ? 17.078 0.456 3.602 1 98.94 98 VAL A CA 1
ATOM 794 C C . VAL A 1 98 ? 17.625 1.827 3.99 1 98.94 98 VAL A C 1
ATOM 796 O O . VAL A 1 98 ? 17.344 2.332 5.078 1 98.94 98 VAL A O 1
ATOM 799 N N . ILE A 1 99 ? 18.391 2.457 3.129 1 98.94 99 ILE A N 1
ATOM 800 C CA . ILE A 1 99 ? 18.906 3.799 3.373 1 98.94 99 ILE A CA 1
ATOM 801 C C . ILE A 1 99 ? 17.75 4.777 3.549 1 98.94 99 ILE A C 1
ATOM 803 O O . ILE A 1 99 ? 17.75 5.605 4.461 1 98.94 99 ILE A O 1
ATOM 807 N N . ILE A 1 100 ? 16.734 4.711 2.688 1 98.94 100 ILE A N 1
ATOM 808 C CA . ILE A 1 100 ? 15.578 5.59 2.797 1 98.94 100 ILE A CA 1
ATOM 809 C C . ILE A 1 100 ? 14.938 5.426 4.176 1 98.94 100 ILE A C 1
ATOM 811 O O . ILE A 1 100 ? 14.656 6.414 4.855 1 98.94 100 ILE A O 1
ATOM 815 N N . ALA A 1 101 ? 14.734 4.141 4.578 1 98.94 101 ALA A N 1
ATOM 816 C CA . ALA A 1 101 ? 14.117 3.863 5.871 1 98.94 101 ALA A CA 1
ATOM 817 C C . ALA A 1 101 ? 14.914 4.496 7.008 1 98.94 101 ALA A C 1
ATOM 819 O O . ALA A 1 101 ? 14.344 5.148 7.883 1 98.94 101 ALA A O 1
ATOM 820 N N . LEU A 1 102 ? 16.203 4.387 6.965 1 98.88 102 LEU A N 1
ATOM 821 C CA . LEU A 1 102 ? 17.078 4.902 8.016 1 98.88 102 LEU A CA 1
ATOM 822 C C . LEU A 1 102 ? 17.078 6.426 8.016 1 98.88 102 LEU A C 1
ATOM 824 O O . LEU A 1 102 ? 17.078 7.051 9.078 1 98.88 102 LEU A O 1
ATOM 828 N N . LEU A 1 103 ? 17.094 7.035 6.863 1 98.94 103 LEU A N 1
ATOM 829 C CA . LEU A 1 103 ? 17.062 8.492 6.762 1 98.94 103 LEU A CA 1
ATOM 830 C C . LEU A 1 103 ? 15.758 9.047 7.32 1 98.94 103 LEU A C 1
ATOM 832 O O . LEU A 1 103 ? 15.766 10.039 8.062 1 98.94 103 LEU A O 1
ATOM 836 N N . VAL A 1 104 ? 14.68 8.406 6.973 1 98.88 104 VAL A N 1
ATOM 837 C CA . VAL A 1 104 ? 13.383 8.852 7.461 1 98.88 104 VAL A CA 1
ATOM 838 C C . VAL A 1 104 ? 13.344 8.758 8.984 1 98.88 104 VAL A C 1
ATOM 840 O O . VAL A 1 104 ? 12.875 9.68 9.656 1 98.88 104 VAL A O 1
ATOM 843 N N . LEU A 1 105 ? 13.914 7.672 9.531 1 98.62 105 LEU A N 1
ATOM 844 C CA . LEU A 1 105 ? 13.914 7.449 10.977 1 98.62 105 LEU A CA 1
ATOM 845 C C . LEU A 1 105 ? 14.875 8.398 11.672 1 98.62 105 LEU A C 1
ATOM 847 O O . LEU A 1 105 ? 14.773 8.625 12.883 1 98.62 105 LEU A O 1
ATOM 851 N N . ALA A 1 106 ? 15.766 8.977 11.016 1 98.5 106 ALA A N 1
ATOM 852 C CA . ALA A 1 106 ? 16.766 9.867 11.594 1 98.5 106 ALA A CA 1
ATOM 853 C C . ALA A 1 106 ? 16.219 11.273 11.773 1 98.5 106 ALA A C 1
ATOM 855 O O . ALA A 1 106 ? 16.875 12.141 12.344 1 98.5 106 ALA A O 1
ATOM 856 N N . ASN A 1 107 ? 14.992 11.492 11.336 1 97.88 107 ASN A N 1
ATOM 857 C CA . ASN A 1 107 ? 14.406 12.828 11.32 1 97.88 107 ASN A CA 1
ATOM 858 C C . ASN A 1 107 ? 14.492 13.5 12.688 1 97.88 107 ASN A C 1
ATOM 860 O O . ASN A 1 107 ? 14.891 14.664 12.789 1 97.88 107 ASN A O 1
ATOM 864 N N . PRO A 1 108 ? 14.164 12.812 13.836 1 96.12 108 PRO A N 1
ATOM 865 C CA . PRO A 1 108 ? 14.211 13.484 15.141 1 96.12 108 PRO A CA 1
ATOM 866 C C . PRO A 1 108 ? 15.617 13.93 15.523 1 96.12 108 PRO A C 1
ATOM 868 O O . PRO A 1 108 ? 15.781 14.867 16.312 1 96.12 108 PRO A O 1
ATOM 871 N N . VAL A 1 109 ? 16.625 13.344 14.961 1 97.5 109 VAL A N 1
ATOM 872 C CA . VAL A 1 109 ? 18.016 13.656 15.297 1 97.5 109 VAL A CA 1
ATOM 873 C C . VAL A 1 109 ? 18.531 14.758 14.375 1 97.5 109 VAL A C 1
ATOM 875 O O . VAL A 1 109 ? 19.234 15.664 14.812 1 97.5 109 VAL A O 1
ATOM 878 N N . ASN A 1 110 ? 18.219 14.672 13.102 1 98.19 110 ASN A N 1
ATOM 879 C CA . ASN A 1 110 ? 18.656 15.609 12.07 1 98.19 110 ASN A CA 1
ATOM 880 C C . ASN A 1 110 ? 17.578 15.812 11.008 1 98.19 110 ASN A C 1
ATOM 882 O O . ASN A 1 110 ? 17.359 14.945 10.164 1 98.19 110 ASN A O 1
ATOM 886 N N . ARG A 1 111 ? 17.031 16.984 10.969 1 97.69 111 ARG A N 1
ATOM 887 C CA . ARG A 1 111 ? 15.891 17.266 10.102 1 97.69 111 ARG A CA 1
ATOM 888 C C . ARG A 1 111 ? 16.297 17.266 8.633 1 97.69 111 ARG A C 1
ATOM 890 O O . ARG A 1 111 ? 15.484 16.984 7.758 1 97.69 111 ARG A O 1
ATOM 897 N N . TRP A 1 112 ? 17.578 17.547 8.391 1 97.81 112 TRP A N 1
ATOM 898 C CA . TRP A 1 112 ? 18.062 17.5 7.016 1 97.81 112 TRP A CA 1
ATOM 899 C C . TRP A 1 112 ? 18.078 16.062 6.496 1 97.81 112 TRP A C 1
ATOM 901 O O . TRP A 1 112 ? 17.75 15.812 5.332 1 97.81 112 TRP A O 1
ATOM 911 N N . LEU A 1 113 ? 18.484 15.156 7.348 1 98.56 113 LEU A N 1
ATOM 912 C CA . LEU A 1 113 ? 18.453 13.75 6.961 1 98.56 113 LEU A CA 1
ATOM 913 C C . LEU A 1 113 ? 17.016 13.273 6.742 1 98.56 113 LEU A C 1
ATOM 915 O O . LEU A 1 113 ? 16.75 12.539 5.789 1 98.56 113 LEU A O 1
ATOM 919 N N . GLY A 1 114 ? 16.156 13.727 7.59 1 98.31 114 GLY A N 1
ATOM 920 C CA . GLY A 1 114 ? 14.75 13.422 7.406 1 98.31 114 GLY A CA 1
ATOM 921 C C . GLY A 1 114 ? 14.188 13.945 6.098 1 98.31 114 GLY A C 1
ATOM 922 O O . GLY A 1 114 ? 13.422 13.25 5.426 1 98.31 114 GLY A O 1
ATOM 923 N N . LEU A 1 115 ? 14.562 15.141 5.789 1 98.31 115 LEU A N 1
ATOM 924 C CA . LEU A 1 115 ? 14.102 15.734 4.539 1 98.31 115 LEU A CA 1
ATOM 925 C C . LEU A 1 115 ? 14.617 14.945 3.338 1 98.31 115 LEU A C 1
ATOM 927 O O . LEU A 1 115 ? 13.867 14.695 2.389 1 98.31 115 LEU A O 1
ATOM 931 N N . LEU A 1 116 ? 15.883 14.578 3.416 1 98.62 116 LEU A N 1
ATOM 932 C CA . LEU A 1 116 ? 16.453 13.766 2.348 1 98.62 116 LEU A CA 1
ATOM 933 C C . LEU A 1 116 ? 15.727 12.43 2.234 1 98.62 116 LEU A C 1
ATOM 935 O O . LEU A 1 116 ? 15.43 11.977 1.127 1 98.62 116 LEU A O 1
ATOM 939 N N . GLY A 1 117 ? 15.445 11.805 3.344 1 98.81 117 GLY A N 1
ATOM 940 C CA . GLY A 1 117 ? 14.648 10.586 3.35 1 98.81 117 GLY A CA 1
ATOM 941 C C . GLY A 1 117 ? 13.273 10.766 2.74 1 98.81 117 GLY A C 1
ATOM 942 O O . GLY A 1 117 ? 12.82 9.922 1.965 1 98.81 117 GLY A O 1
ATOM 943 N N . GLY A 1 118 ? 12.648 11.859 3.098 1 98.62 118 GLY A N 1
ATOM 944 C CA . GLY A 1 118 ? 11.352 12.172 2.508 1 98.62 118 GLY A CA 1
ATOM 945 C C . GLY A 1 118 ? 11.414 12.336 1 1 98.62 118 GLY A C 1
ATOM 946 O O . GLY A 1 118 ? 10.531 11.852 0.283 1 98.62 118 GLY A O 1
ATOM 947 N N . LEU A 1 119 ? 12.445 13.016 0.552 1 98.56 119 LEU A N 1
ATOM 948 C CA . LEU A 1 119 ? 12.609 13.234 -0.88 1 98.56 119 LEU A CA 1
ATOM 949 C C . LEU A 1 119 ? 12.781 11.914 -1.62 1 98.56 119 LEU A C 1
ATOM 951 O O . LEU A 1 119 ? 12.18 11.703 -2.676 1 98.56 119 LEU A O 1
ATOM 955 N N . MET A 1 120 ? 13.57 11.07 -1.086 1 98.88 120 MET A N 1
ATOM 956 C CA . MET A 1 120 ? 13.805 9.773 -1.716 1 98.88 120 MET A CA 1
ATOM 957 C C . MET A 1 120 ? 12.547 8.906 -1.657 1 98.88 120 MET A C 1
ATOM 959 O O . MET A 1 120 ? 12.219 8.211 -2.621 1 98.88 120 MET A O 1
ATOM 963 N N . ALA A 1 121 ? 11.867 8.992 -0.544 1 98.88 121 ALA A N 1
ATOM 964 C CA . ALA A 1 121 ? 10.609 8.258 -0.403 1 98.88 121 ALA A CA 1
ATOM 965 C C . ALA A 1 121 ? 9.555 8.789 -1.376 1 98.88 121 ALA A C 1
ATOM 967 O O . ALA A 1 121 ? 8.695 8.039 -1.835 1 98.88 121 ALA A O 1
ATOM 968 N N . PHE A 1 122 ? 9.641 10.023 -1.715 1 98.69 122 PHE A N 1
ATOM 969 C CA . PHE A 1 122 ? 8.719 10.641 -2.66 1 98.69 122 PHE A CA 1
ATOM 970 C C . PHE A 1 122 ? 9.023 10.188 -4.086 1 98.69 122 PHE A C 1
ATOM 972 O O . PHE A 1 122 ? 8.109 9.969 -4.883 1 98.69 122 PHE A O 1
ATOM 979 N N . THR A 1 123 ? 10.227 10.055 -4.406 1 98.62 123 THR A N 1
ATOM 980 C CA . THR A 1 123 ? 10.656 9.727 -5.762 1 98.62 123 THR A CA 1
ATOM 981 C C . THR A 1 123 ? 10.367 8.258 -6.082 1 98.62 123 THR A C 1
ATOM 983 O O . THR A 1 123 ? 10.047 7.918 -7.223 1 98.62 123 THR A O 1
ATOM 986 N N . THR A 1 124 ? 10.398 7.402 -5.078 1 98.56 124 THR A N 1
ATOM 987 C CA . THR A 1 124 ? 10.227 5.965 -5.273 1 98.56 124 THR A CA 1
ATOM 988 C C . THR A 1 124 ? 8.852 5.652 -5.848 1 98.56 124 THR A C 1
ATOM 990 O O . THR A 1 124 ? 8.742 4.988 -6.883 1 98.56 124 THR A O 1
ATOM 993 N N . PRO A 1 125 ? 7.793 6.23 -5.301 1 98.62 125 PRO A N 1
ATOM 994 C CA . PRO A 1 125 ? 6.48 5.902 -5.863 1 98.62 125 PRO A CA 1
ATOM 995 C C . PRO A 1 125 ? 6.258 6.52 -7.242 1 98.62 125 PRO A C 1
ATOM 997 O O . PRO A 1 125 ? 5.426 6.035 -8.008 1 98.62 125 PRO A O 1
ATOM 1000 N N . LEU A 1 126 ? 6.941 7.547 -7.605 1 98.56 126 LEU A N 1
ATOM 1001 C CA . LEU A 1 126 ? 6.859 8.031 -8.984 1 98.56 126 LEU A CA 1
ATOM 1002 C C . LEU A 1 126 ? 7.316 6.957 -9.961 1 98.56 126 LEU A C 1
ATOM 1004 O O . LEU A 1 126 ? 6.691 6.758 -11.008 1 98.56 126 LEU A O 1
ATOM 1008 N N . VAL A 1 127 ? 8.336 6.324 -9.5 1 98.31 127 VAL A N 1
ATOM 1009 C CA . VAL A 1 127 ? 8.859 5.234 -10.32 1 98.31 127 VAL A CA 1
ATOM 1010 C C . VAL A 1 127 ? 7.906 4.043 -10.258 1 98.31 127 VAL A C 1
ATOM 1012 O O . VAL A 1 127 ? 7.523 3.492 -11.297 1 98.31 127 VAL A O 1
ATOM 1015 N N . THR A 1 128 ? 7.434 3.652 -9.094 1 98.62 128 THR A N 1
ATOM 1016 C CA . THR A 1 128 ? 6.645 2.432 -8.977 1 98.62 128 THR A CA 1
ATOM 1017 C C . THR A 1 128 ? 5.273 2.609 -9.617 1 98.62 128 THR A C 1
ATOM 1019 O O . THR A 1 128 ? 4.746 1.681 -10.234 1 98.62 128 THR A O 1
ATOM 1022 N N . LEU A 1 129 ? 4.742 3.75 -9.484 1 98.81 129 LEU A N 1
ATOM 1023 C CA . LEU A 1 129 ? 3.439 3.98 -10.102 1 98.81 129 LEU A CA 1
ATOM 1024 C C . LEU A 1 129 ? 3.543 3.926 -11.617 1 98.81 129 LEU A C 1
ATOM 1026 O O . LEU A 1 129 ? 2.566 3.602 -12.297 1 98.81 129 LEU A O 1
ATOM 1030 N N . SER A 1 130 ? 4.699 4.238 -12.195 1 98.81 130 SER A N 1
ATOM 1031 C CA . SER A 1 130 ? 4.895 4.125 -13.633 1 98.81 130 SER A CA 1
ATOM 1032 C C . SER A 1 130 ? 4.75 2.68 -14.102 1 98.81 130 SER A C 1
ATOM 1034 O O . SER A 1 130 ? 4.488 2.426 -15.281 1 98.81 130 SER A O 1
ATOM 1036 N N . PHE A 1 131 ? 4.941 1.72 -13.156 1 98.81 131 PHE A N 1
ATOM 1037 C CA . PHE A 1 131 ? 4.828 0.31 -13.508 1 98.81 131 PHE A CA 1
ATOM 1038 C C . PHE A 1 131 ? 3.406 -0.024 -13.945 1 98.81 131 PHE A C 1
ATOM 1040 O O . PHE A 1 131 ? 3.188 -0.988 -14.688 1 98.81 131 PHE A O 1
ATOM 1047 N N . LEU A 1 132 ? 2.381 0.745 -13.469 1 98.75 132 LEU A N 1
ATOM 1048 C CA . LEU A 1 132 ? 1.003 0.512 -13.891 1 98.75 132 LEU A CA 1
ATOM 1049 C C . LEU A 1 132 ? 0.841 0.747 -15.383 1 98.75 132 LEU A C 1
ATOM 1051 O O . LEU A 1 132 ? -0.041 0.162 -16.016 1 98.75 132 LEU A O 1
ATOM 1055 N N . ILE A 1 133 ? 1.713 1.524 -15.93 1 98.56 133 ILE A N 1
ATOM 1056 C CA . ILE A 1 133 ? 1.665 1.839 -17.359 1 98.56 133 ILE A CA 1
ATOM 1057 C C . ILE A 1 133 ? 2.551 0.864 -18.125 1 98.56 133 ILE A C 1
ATOM 1059 O O . ILE A 1 133 ? 2.162 0.375 -19.188 1 98.56 133 ILE A O 1
ATOM 1063 N N . THR A 1 134 ? 3.664 0.429 -17.547 1 98.62 134 THR A N 1
ATOM 1064 C CA . THR A 1 134 ? 4.703 -0.218 -18.344 1 98.62 134 THR A CA 1
ATOM 1065 C C . THR A 1 134 ? 4.637 -1.734 -18.188 1 98.62 134 THR A C 1
ATOM 1067 O O . THR A 1 134 ? 5.129 -2.473 -19.031 1 98.62 134 THR A O 1
ATOM 1070 N N . THR A 1 135 ? 4.027 -2.236 -17.078 1 98.75 135 THR A N 1
ATOM 1071 C CA . THR A 1 135 ? 4.156 -3.652 -16.75 1 98.75 135 THR A CA 1
ATOM 1072 C C . THR A 1 135 ? 2.846 -4.391 -17.016 1 98.75 135 THR A C 1
ATOM 1074 O O . THR A 1 135 ? 1.856 -4.188 -16.312 1 98.75 135 THR A O 1
ATOM 1077 N N . PRO A 1 136 ? 2.762 -5.273 -17.938 1 98.38 136 PRO A N 1
ATOM 1078 C CA . PRO A 1 136 ? 1.525 -6 -18.234 1 98.38 136 PRO A CA 1
ATOM 1079 C C . PRO A 1 136 ? 1.023 -6.82 -17.047 1 98.38 136 PRO A C 1
ATOM 1081 O O . PRO A 1 136 ? -0.188 -6.949 -16.859 1 98.38 136 PRO A O 1
ATOM 1084 N N . GLU A 1 137 ? 1.931 -7.277 -16.172 1 98.38 137 GLU A N 1
ATOM 1085 C CA . GLU A 1 137 ? 1.584 -8.148 -15.062 1 98.38 137 GLU A CA 1
ATOM 1086 C C . GLU A 1 137 ? 0.908 -7.371 -13.938 1 98.38 137 GLU A C 1
ATOM 1088 O O . GLU A 1 137 ? 0.421 -7.961 -12.969 1 98.38 137 GLU A O 1
ATOM 1093 N N . ALA A 1 138 ? 0.887 -6.008 -14.078 1 98.75 138 ALA A N 1
ATOM 1094 C CA . ALA A 1 138 ? 0.132 -5.211 -13.117 1 98.75 138 ALA A CA 1
ATOM 1095 C C . ALA A 1 138 ? -1.37 -5.398 -13.312 1 98.75 138 ALA A C 1
ATOM 1097 O O . ALA A 1 138 ? -2.164 -5.027 -12.438 1 98.75 138 ALA A O 1
ATOM 1098 N N . TRP A 1 139 ? -1.75 -6.016 -14.414 1 98.88 139 TRP A N 1
ATOM 1099 C CA . TRP A 1 139 ? -3.143 -6.273 -14.766 1 98.88 139 TRP A CA 1
ATOM 1100 C C . TRP A 1 139 ? -3.412 -7.77 -14.859 1 98.88 139 TRP A C 1
ATOM 1102 O O . TRP A 1 139 ? -2.508 -8.555 -15.156 1 98.88 139 TRP A O 1
ATOM 1112 N N . VAL A 1 140 ? -4.645 -8.156 -14.633 1 98.75 140 VAL A N 1
ATOM 1113 C CA . VAL A 1 140 ? -5.016 -9.57 -14.656 1 98.75 140 VAL A CA 1
ATOM 1114 C C . VAL A 1 140 ? -4.773 -10.141 -16.047 1 98.75 140 VAL A C 1
ATOM 1116 O O . VAL A 1 140 ? -5.215 -9.57 -17.047 1 98.75 140 VAL A O 1
ATOM 1119 N N . PRO A 1 141 ? -4.078 -11.242 -16.078 1 98.06 141 PRO A N 1
ATOM 1120 C CA . PRO A 1 141 ? -3.848 -11.859 -17.391 1 98.06 141 PRO A CA 1
ATOM 1121 C C . PRO A 1 141 ? -5.078 -12.586 -17.922 1 98.06 141 PRO A C 1
ATOM 1123 O O . PRO A 1 141 ? -5.984 -12.922 -17.156 1 98.06 141 PRO A O 1
ATOM 1126 N N . ALA A 1 142 ? -5.066 -12.805 -19.219 1 97.69 142 ALA A N 1
ATOM 1127 C CA . ALA A 1 142 ? -6.137 -13.555 -19.875 1 97.69 142 ALA A CA 1
ATOM 1128 C C . ALA A 1 142 ? -5.887 -15.055 -19.797 1 97.69 142 ALA A C 1
ATOM 1130 O O . ALA A 1 142 ? -5.266 -15.641 -20.688 1 97.69 142 ALA A O 1
ATOM 1131 N N . LEU A 1 143 ? -6.422 -15.633 -18.734 1 97.12 143 LEU A N 1
ATOM 1132 C CA . LEU A 1 143 ? -6.168 -17.062 -18.516 1 97.12 143 LEU A CA 1
ATOM 1133 C C . LEU A 1 143 ? -7.465 -17.859 -18.594 1 97.12 143 LEU A C 1
ATOM 1135 O O . LEU A 1 143 ? -7.602 -18.891 -17.922 1 97.12 143 LEU A O 1
ATOM 1139 N N . GLY A 1 144 ? -8.5 -17.156 -19.266 1 96.12 144 GLY A N 1
ATOM 1140 C CA . GLY A 1 144 ? -9.719 -17.922 -19.516 1 96.12 144 GLY A CA 1
ATOM 1141 C C . GLY A 1 144 ? -10.945 -17.297 -18.875 1 96.12 144 GLY A C 1
ATOM 1142 O O . GLY A 1 144 ? -12.078 -17.594 -19.281 1 96.12 144 GLY A O 1
ATOM 1143 N N . ASP A 1 145 ? -10.734 -16.469 -17.875 1 95.44 145 ASP A N 1
ATOM 1144 C CA . ASP A 1 145 ? -11.875 -15.805 -17.25 1 95.44 145 ASP A CA 1
ATOM 1145 C C . ASP A 1 145 ? -12.234 -14.523 -18 1 95.44 145 ASP A C 1
ATOM 1147 O O . ASP A 1 145 ? -11.469 -14.055 -18.844 1 95.44 145 ASP A O 1
ATOM 1151 N N . ALA A 1 146 ? -13.391 -13.977 -17.781 1 94.31 146 ALA A N 1
ATOM 1152 C CA . ALA A 1 146 ? -13.969 -12.875 -18.547 1 94.31 146 ALA A CA 1
ATOM 1153 C C . ALA A 1 146 ? -13.242 -11.57 -18.266 1 94.31 146 ALA A C 1
ATOM 1155 O O . ALA A 1 146 ? -13.047 -10.75 -19.172 1 94.31 146 ALA A O 1
ATOM 1156 N N . HIS A 1 147 ? -12.797 -11.297 -17.031 1 96.38 147 HIS A N 1
ATOM 1157 C CA . HIS A 1 147 ? -12.281 -10 -16.609 1 96.38 147 HIS A CA 1
ATOM 1158 C C . HIS A 1 147 ? -10.758 -9.992 -16.578 1 96.38 147 HIS A C 1
ATOM 1160 O O . HIS A 1 147 ? -10.148 -10.609 -15.688 1 96.38 147 HIS A O 1
ATOM 1166 N N . HIS A 1 148 ? -10.172 -9.336 -17.5 1 97.31 148 HIS A N 1
ATOM 1167 C CA . HIS A 1 148 ? -8.727 -9.211 -17.609 1 97.31 148 HIS A CA 1
ATOM 1168 C C . HIS A 1 148 ? -8.328 -7.879 -18.234 1 97.31 148 HIS A C 1
ATOM 1170 O O . HIS A 1 148 ? -9.164 -7.191 -18.828 1 97.31 148 HIS A O 1
ATOM 1176 N N . GLY A 1 149 ? -7.016 -7.559 -18.016 1 97.69 149 GLY A N 1
ATOM 1177 C CA . GLY A 1 149 ? -6.562 -6.289 -18.562 1 97.69 149 GLY A CA 1
ATOM 1178 C C . GLY A 1 149 ? -7.121 -5.09 -17.812 1 97.69 149 GLY A C 1
ATOM 1179 O O . GLY A 1 149 ? -7.816 -5.246 -16.812 1 97.69 149 GLY A O 1
ATOM 1180 N N . PHE A 1 150 ? -6.754 -3.922 -18.25 1 97.44 150 PHE A N 1
ATOM 1181 C CA . PHE A 1 150 ? -7.285 -2.705 -17.656 1 97.44 150 PHE A CA 1
ATOM 1182 C C . PHE A 1 150 ? -8.812 -2.705 -17.688 1 97.44 150 PHE A C 1
ATOM 1184 O O . PHE A 1 150 ? -9.414 -3.037 -18.719 1 97.44 150 PHE A O 1
ATOM 1191 N N . PRO A 1 151 ? -9.391 -2.449 -16.562 1 98.31 151 PRO A N 1
ATOM 1192 C CA . PRO A 1 151 ? -8.906 -1.819 -15.336 1 98.31 151 PRO A CA 1
ATOM 1193 C C . PRO A 1 151 ? -8.758 -2.812 -14.18 1 98.31 151 PRO A C 1
ATOM 1195 O O . PRO A 1 151 ? -8.781 -2.418 -13.016 1 98.31 151 PRO A O 1
ATOM 1198 N N . TYR A 1 152 ? -8.641 -4.102 -14.5 1 98.88 152 TYR A N 1
ATOM 1199 C CA . TYR A 1 152 ? -8.594 -5.145 -13.484 1 98.88 152 TYR A CA 1
ATOM 1200 C C . TYR A 1 152 ? -7.172 -5.344 -12.969 1 98.88 152 TYR A C 1
ATOM 1202 O O . TYR A 1 152 ? -6.398 -6.113 -13.547 1 98.88 152 TYR A O 1
ATOM 1210 N N . LEU A 1 153 ? -6.902 -4.754 -11.852 1 98.94 153 LEU A N 1
ATOM 1211 C CA . LEU A 1 153 ? -5.586 -4.82 -11.227 1 98.94 153 LEU A CA 1
ATOM 1212 C C . LEU A 1 153 ? -5.297 -6.23 -10.711 1 98.94 153 LEU A C 1
ATOM 1214 O O . LEU A 1 153 ? -6.141 -6.836 -10.047 1 98.94 153 LEU A O 1
ATOM 1218 N N . SER A 1 154 ? -4.102 -6.766 -11 1 98.75 154 SER A N 1
ATOM 1219 C CA . SER A 1 154 ? -3.607 -7.977 -10.352 1 98.75 154 SER A CA 1
ATOM 1220 C C . SER A 1 154 ? -3.172 -7.695 -8.914 1 98.75 154 SER A C 1
ATOM 1222 O O . SER A 1 154 ? -3.266 -6.559 -8.445 1 98.75 154 SER A O 1
ATOM 1224 N N . GLY A 1 155 ? -2.76 -8.727 -8.258 1 98.31 155 GLY A N 1
ATOM 1225 C CA . GLY A 1 155 ? -2.164 -8.508 -6.949 1 98.31 155 GLY A CA 1
ATOM 1226 C C . GLY A 1 155 ? -1 -7.535 -6.977 1 98.31 155 GLY A C 1
ATOM 1227 O O . GLY A 1 155 ? -0.893 -6.66 -6.113 1 98.31 155 GLY A O 1
ATOM 1228 N N . ALA A 1 156 ? -0.159 -7.699 -7.98 1 98.31 156 ALA A N 1
ATOM 1229 C CA . ALA A 1 156 ? 0.974 -6.797 -8.164 1 98.31 156 ALA A CA 1
ATOM 1230 C C . ALA A 1 156 ? 0.5 -5.367 -8.422 1 98.31 156 ALA A C 1
ATOM 1232 O O . ALA A 1 156 ? 1.082 -4.41 -7.906 1 98.31 156 ALA A O 1
ATOM 1233 N N . GLY A 1 157 ? -0.517 -5.262 -9.266 1 98.81 157 GLY A N 1
ATOM 1234 C CA . GLY A 1 157 ? -1.067 -3.949 -9.555 1 98.81 157 GLY A CA 1
ATOM 1235 C C . GLY A 1 157 ? -1.637 -3.256 -8.328 1 98.81 157 GLY A C 1
ATOM 1236 O O . GLY A 1 157 ? -1.463 -2.049 -8.156 1 98.81 157 GLY A O 1
ATOM 1237 N N . ARG A 1 158 ? -2.371 -3.979 -7.508 1 98.88 158 ARG A N 1
ATOM 1238 C CA . ARG A 1 158 ? -2.916 -3.42 -6.273 1 98.88 158 ARG A CA 1
ATOM 1239 C C . ARG A 1 158 ? -1.8 -2.99 -5.328 1 98.88 158 ARG A C 1
ATOM 1241 O O . ARG A 1 158 ? -1.908 -1.96 -4.66 1 98.88 158 ARG A O 1
ATOM 1248 N N . LEU A 1 159 ? -0.731 -3.766 -5.27 1 98.75 159 LEU A N 1
ATOM 1249 C CA . LEU A 1 159 ? 0.447 -3.414 -4.484 1 98.75 159 LEU A CA 1
ATOM 1250 C C . LEU A 1 159 ? 1.021 -2.076 -4.938 1 98.75 159 LEU A C 1
ATOM 1252 O O . LEU A 1 159 ? 1.325 -1.215 -4.105 1 98.75 159 LEU A O 1
ATOM 1256 N N . VAL A 1 160 ? 1.122 -1.89 -6.238 1 98.88 160 VAL A N 1
ATOM 1257 C CA . VAL A 1 160 ? 1.691 -0.676 -6.812 1 98.88 160 VAL A CA 1
ATOM 1258 C C . VAL A 1 160 ? 0.741 0.498 -6.59 1 98.88 160 VAL A C 1
ATOM 1260 O O . VAL A 1 160 ? 1.178 1.608 -6.277 1 98.88 160 VAL A O 1
ATOM 1263 N N . LEU A 1 161 ? -0.551 0.26 -6.723 1 98.88 161 LEU A N 1
ATOM 1264 C CA . LEU A 1 161 ? -1.545 1.309 -6.527 1 98.88 161 LEU A CA 1
ATOM 1265 C C . LEU A 1 161 ? -1.433 1.907 -5.129 1 98.88 161 LEU A C 1
ATOM 1267 O O . LEU A 1 161 ? -1.565 3.121 -4.957 1 98.88 161 LEU A O 1
ATOM 1271 N N . LYS A 1 162 ? -1.144 1.091 -4.199 1 98.81 162 LYS A N 1
ATOM 1272 C CA . LYS A 1 162 ? -1.087 1.536 -2.812 1 98.81 162 LYS A CA 1
ATOM 1273 C C . LYS A 1 162 ? 0.104 2.461 -2.578 1 98.81 162 LYS A C 1
ATOM 1275 O O . LYS A 1 162 ? 0.174 3.146 -1.556 1 98.81 162 LYS A O 1
ATOM 1280 N N . ASP A 1 163 ? 0.958 2.549 -3.568 1 98.88 163 ASP A N 1
ATOM 1281 C CA . ASP A 1 163 ? 2.09 3.463 -3.441 1 98.88 163 ASP A CA 1
ATOM 1282 C C . ASP A 1 163 ? 1.639 4.918 -3.568 1 98.88 163 ASP A C 1
ATOM 1284 O O . ASP A 1 163 ? 2.398 5.836 -3.262 1 98.88 163 ASP A O 1
ATOM 1288 N N . THR A 1 164 ? 0.391 5.141 -3.939 1 98.88 164 THR A N 1
ATOM 1289 C CA . THR A 1 164 ? -0.143 6.496 -3.873 1 98.88 164 THR A CA 1
ATOM 1290 C C . THR A 1 164 ? -0.133 7.012 -2.438 1 98.88 164 THR A C 1
ATOM 1292 O O . THR A 1 164 ? 0.106 8.195 -2.201 1 98.88 164 THR A O 1
ATOM 1295 N N . LEU A 1 165 ? -0.382 6.094 -1.512 1 98.81 165 LEU A N 1
ATOM 1296 C CA . LEU A 1 165 ? -0.339 6.461 -0.101 1 98.81 165 LEU A CA 1
ATOM 1297 C C . LEU A 1 165 ? 1.078 6.832 0.322 1 98.81 165 LEU A C 1
ATOM 1299 O O . LEU A 1 165 ? 1.273 7.77 1.098 1 98.81 165 LEU A O 1
ATOM 1303 N N . MET A 1 166 ? 2.057 6.066 -0.212 1 98.75 166 MET A N 1
ATOM 1304 C CA . MET A 1 166 ? 3.457 6.367 0.066 1 98.75 166 MET A CA 1
ATOM 1305 C C . MET A 1 166 ? 3.83 7.75 -0.464 1 98.75 166 MET A C 1
ATOM 1307 O O . MET A 1 166 ? 4.504 8.523 0.221 1 98.75 166 MET A O 1
ATOM 1311 N N . LEU A 1 167 ? 3.373 8.039 -1.646 1 98.69 167 LEU A N 1
ATOM 1312 C CA . LEU A 1 167 ? 3.637 9.336 -2.26 1 98.69 167 LEU A CA 1
ATOM 1313 C C . LEU A 1 167 ? 3.066 10.469 -1.411 1 98.69 167 LEU A C 1
ATOM 1315 O O . LEU A 1 167 ? 3.764 11.445 -1.116 1 98.69 167 LEU A O 1
ATOM 1319 N N . ALA A 1 168 ? 1.821 10.312 -1.026 1 98.56 168 ALA A N 1
ATOM 1320 C CA . ALA A 1 168 ? 1.149 11.328 -0.215 1 98.56 168 ALA A CA 1
ATOM 1321 C C . ALA A 1 168 ? 1.828 11.484 1.143 1 98.56 168 ALA A C 1
ATOM 1323 O O . ALA A 1 168 ? 2.057 12.602 1.605 1 98.56 168 ALA A O 1
ATOM 1324 N N . GLY A 1 169 ? 2.17 10.344 1.743 1 98.19 169 GLY A N 1
ATOM 1325 C CA . GLY A 1 169 ? 2.867 10.375 3.02 1 98.19 169 GLY A CA 1
ATOM 1326 C C . GLY A 1 169 ? 4.219 11.062 2.943 1 98.19 169 GLY A C 1
ATOM 1327 O O . GLY A 1 169 ? 4.59 11.82 3.846 1 98.19 169 GLY A O 1
ATOM 1328 N N . ALA A 1 170 ? 4.879 10.828 1.894 1 98.56 170 ALA A N 1
ATOM 1329 C CA . ALA A 1 170 ? 6.195 11.438 1.72 1 98.56 170 ALA A CA 1
ATOM 1330 C C . ALA A 1 170 ? 6.094 12.953 1.625 1 98.56 170 ALA A C 1
ATOM 1332 O O . ALA A 1 170 ? 6.934 13.68 2.17 1 98.56 170 ALA A O 1
ATOM 1333 N N . VAL A 1 171 ? 5.094 13.43 0.96 1 98.12 171 VAL A N 1
ATOM 1334 C CA . VAL A 1 171 ? 4.879 14.867 0.875 1 98.12 171 VAL A CA 1
ATOM 1335 C C . VAL A 1 171 ? 4.66 15.445 2.273 1 98.12 171 VAL A C 1
ATOM 1337 O O . VAL A 1 171 ? 5.23 16.484 2.619 1 98.12 171 VAL A O 1
ATOM 1340 N N . MET A 1 172 ? 3.947 14.75 3.098 1 97 172 MET A N 1
ATOM 1341 C CA . MET A 1 172 ? 3.643 15.195 4.453 1 97 172 MET A CA 1
ATOM 1342 C C . MET A 1 172 ? 4.91 15.297 5.293 1 97 172 MET A C 1
ATOM 1344 O O . MET A 1 172 ? 5.121 16.281 5.996 1 97 172 MET A O 1
ATOM 1348 N N . ILE A 1 173 ? 5.727 14.281 5.168 1 97.25 173 ILE A N 1
ATOM 1349 C CA . ILE A 1 173 ? 6.867 14.273 6.078 1 97.25 173 ILE A CA 1
ATOM 1350 C C . ILE A 1 173 ? 7.938 15.234 5.566 1 97.25 173 ILE A C 1
ATOM 1352 O O . ILE A 1 173 ? 8.711 15.797 6.352 1 97.25 173 ILE A O 1
ATOM 1356 N N . MET A 1 174 ? 7.977 15.453 4.23 1 97.69 174 MET A N 1
ATOM 1357 C CA . MET A 1 174 ? 8.867 16.484 3.699 1 97.69 174 MET A CA 1
ATOM 1358 C C . MET A 1 174 ? 8.469 17.859 4.199 1 97.69 174 MET A C 1
ATOM 1360 O O . MET A 1 174 ? 9.32 18.641 4.625 1 97.69 174 MET A O 1
ATOM 1364 N N . ALA A 1 175 ? 7.18 18.125 4.16 1 96.5 175 ALA A N 1
ATOM 1365 C CA . ALA A 1 175 ? 6.676 19.406 4.648 1 96.5 175 ALA A CA 1
ATOM 1366 C C . ALA A 1 175 ? 7.008 19.609 6.125 1 96.5 175 ALA A C 1
ATOM 1368 O O . ALA A 1 175 ? 7.438 20.688 6.539 1 96.5 175 ALA A O 1
ATOM 1369 N N . ASP A 1 176 ? 6.816 18.594 6.875 1 95.62 176 ASP A N 1
ATOM 1370 C CA . ASP A 1 176 ? 7.094 18.641 8.305 1 95.62 176 ASP A CA 1
ATOM 1371 C C . ASP A 1 176 ? 8.57 18.906 8.57 1 95.62 176 ASP A C 1
ATOM 1373 O O . ASP A 1 176 ? 8.914 19.75 9.398 1 95.62 176 ASP A O 1
ATOM 1377 N N . SER A 1 177 ? 9.43 18.172 7.887 1 96.69 177 SER A N 1
ATOM 1378 C CA . SER A 1 177 ? 10.867 18.375 8.055 1 96.69 177 SER A CA 1
ATOM 1379 C C . SER A 1 177 ? 11.281 19.797 7.676 1 96.69 177 SER A C 1
ATOM 1381 O O . SER A 1 177 ? 12.062 20.422 8.383 1 96.69 177 SER A O 1
ATOM 1383 N N . ALA A 1 178 ? 10.766 20.281 6.621 1 96.38 178 ALA A N 1
ATOM 1384 C CA . ALA A 1 178 ? 11.086 21.625 6.152 1 96.38 178 ALA A CA 1
ATOM 1385 C C . ALA A 1 178 ? 10.641 22.672 7.164 1 96.38 178 ALA A C 1
ATOM 1387 O O . ALA A 1 178 ? 11.367 23.625 7.441 1 96.38 178 ALA A O 1
ATOM 1388 N N . ARG A 1 179 ? 9.469 22.484 7.676 1 94.75 179 ARG A N 1
ATOM 1389 C CA . ARG A 1 179 ? 8.953 23.406 8.672 1 94.75 179 ARG A CA 1
ATOM 1390 C C . ARG A 1 179 ? 9.852 23.453 9.906 1 94.75 179 ARG A C 1
ATOM 1392 O O . ARG A 1 179 ? 10.117 24.516 10.453 1 94.75 179 ARG A O 1
ATOM 1399 N N . GLU A 1 180 ? 10.289 22.344 10.305 1 94.75 180 GLU A N 1
ATOM 1400 C CA . GLU A 1 180 ? 11.141 22.266 11.492 1 94.75 180 GLU A CA 1
ATOM 1401 C C . GLU A 1 180 ? 12.508 22.891 11.234 1 94.75 180 GLU A C 1
ATOM 1403 O O . GLU A 1 180 ? 13.086 23.516 12.117 1 94.75 180 GLU A O 1
ATOM 1408 N N . ILE A 1 181 ? 13.008 22.734 10.078 1 95.56 181 ILE A N 1
ATOM 1409 C CA . ILE A 1 181 ? 14.281 23.344 9.711 1 95.56 181 ILE A CA 1
ATOM 1410 C C . ILE A 1 181 ? 14.156 24.859 9.742 1 95.56 181 ILE A C 1
ATOM 1412 O O . ILE A 1 181 ? 15.023 25.547 10.281 1 95.56 181 ILE A O 1
ATOM 1416 N N . LEU A 1 182 ? 13.086 25.375 9.188 1 94.38 182 LEU A N 1
ATOM 1417 C CA . LEU A 1 182 ? 12.836 26.812 9.156 1 94.38 182 LEU A CA 1
ATOM 1418 C C . LEU A 1 182 ? 12.68 27.359 10.57 1 94.38 182 LEU A C 1
ATOM 1420 O O . LEU A 1 182 ? 13.164 28.453 10.867 1 94.38 182 LEU A O 1
ATOM 1424 N N . LYS A 1 183 ? 12.031 26.625 11.375 1 93.25 183 LYS A N 1
ATOM 1425 C CA . LYS A 1 183 ? 11.867 27.031 12.766 1 93.25 183 LYS A CA 1
ATOM 1426 C C . LYS A 1 183 ? 13.211 27.094 13.484 1 93.25 183 LYS A C 1
ATOM 1428 O O . LYS A 1 183 ? 13.461 28.016 14.266 1 93.25 183 LYS A O 1
ATOM 1433 N N . GLN A 1 184 ? 14.039 26.141 13.281 1 92.31 184 GLN A N 1
ATOM 1434 C CA . GLN A 1 184 ? 15.359 26.109 13.898 1 92.31 184 GLN A CA 1
ATOM 1435 C C . GLN A 1 184 ? 16.219 27.281 13.438 1 92.31 184 GLN A C 1
ATOM 1437 O O . GLN A 1 184 ? 16.953 27.875 14.227 1 92.31 184 GLN A O 1
ATOM 1442 N N . ARG A 1 185 ? 16.125 27.578 12.211 1 90.31 185 ARG A N 1
ATOM 1443 C CA . ARG A 1 185 ? 16.891 28.688 11.656 1 90.31 185 ARG A CA 1
ATOM 1444 C C . ARG A 1 185 ? 16.406 30.016 12.203 1 90.31 185 ARG A C 1
ATOM 1446 O O . ARG A 1 185 ? 17.203 30.922 12.445 1 90.31 185 ARG A O 1
ATOM 1453 N N . SER A 1 186 ? 15.102 30.156 12.32 1 89.69 186 SER A N 1
ATOM 1454 C CA . SER A 1 186 ? 14.531 31.375 12.875 1 89.69 186 SER A CA 1
ATOM 1455 C C . SER A 1 186 ? 14.938 31.562 14.328 1 89.69 186 SER A C 1
ATOM 1457 O O . SER A 1 186 ? 15.203 32.688 14.773 1 89.69 186 SER A O 1
ATOM 1459 N N . ASN A 1 187 ? 15.023 30.5 15.055 1 90.31 187 ASN A N 1
ATOM 1460 C CA . ASN A 1 187 ? 15.43 30.562 16.453 1 90.31 187 ASN A CA 1
ATOM 1461 C C . ASN A 1 187 ? 16.906 30.922 16.594 1 90.31 187 ASN A C 1
ATOM 1463 O O . ASN A 1 187 ? 17.297 31.609 17.531 1 90.31 187 ASN A O 1
ATOM 1467 N N . GLU A 1 188 ? 17.719 30.438 15.727 1 87.06 188 GLU A N 1
ATOM 1468 C CA . GLU A 1 188 ? 19.141 30.734 15.734 1 87.06 188 GLU A CA 1
ATOM 1469 C C . GLU A 1 188 ? 19.391 32.188 15.391 1 87.06 188 GLU A C 1
ATOM 1471 O O . GLU A 1 188 ? 20.266 32.844 15.977 1 87.06 188 GLU A O 1
ATOM 1476 N N . SER A 1 189 ? 18.672 32.719 14.453 1 86.69 189 SER A N 1
ATOM 1477 C CA . SER A 1 189 ? 18.812 34.125 14.07 1 86.69 189 SER A CA 1
ATOM 1478 C C . SER A 1 189 ? 18.375 35.062 15.195 1 86.69 189 SER A C 1
ATOM 1480 O O . SER A 1 189 ? 19 36.094 15.438 1 86.69 189 SER A O 1
ATOM 1482 N N . SER A 1 190 ? 17.344 34.656 15.852 1 87.94 190 SER A N 1
ATOM 1483 C CA . SER A 1 190 ? 16.844 35.469 16.953 1 87.94 190 SER A CA 1
ATOM 1484 C C . SER A 1 190 ? 17.797 35.438 18.141 1 87.94 190 SER A C 1
ATOM 1486 O O . SER A 1 190 ? 17.969 36.438 18.828 1 87.94 190 SER A O 1
ATOM 1488 N N . SER A 1 191 ? 18.453 34.375 18.344 1 86 191 SER A N 1
ATOM 1489 C CA . SER A 1 191 ? 19.406 34.25 19.438 1 86 191 SER A CA 1
ATOM 1490 C C . SER A 1 191 ? 20.672 35.031 19.172 1 86 191 SER A C 1
ATOM 1492 O O . SER A 1 191 ? 21.234 35.625 20.094 1 86 191 SER A O 1
ATOM 1494 N N . THR A 1 192 ? 21.125 35.031 17.984 1 82.19 192 THR A N 1
ATOM 1495 C CA . THR A 1 192 ? 22.312 35.812 17.625 1 82.19 192 THR A CA 1
ATOM 1496 C C . THR A 1 192 ? 22.062 37.312 17.781 1 82.19 192 THR A C 1
ATOM 1498 O O . THR A 1 192 ? 22.938 38.031 18.219 1 82.19 192 THR A O 1
ATOM 1501 N N . LEU A 1 193 ? 20.875 37.75 17.484 1 76.31 193 LEU A N 1
ATOM 1502 C CA . LEU A 1 193 ? 20.516 39.156 17.641 1 76.31 193 LEU A CA 1
ATOM 1503 C C . LEU A 1 193 ? 20.469 39.531 19.109 1 76.31 193 LEU A C 1
ATOM 1505 O O . LEU A 1 193 ? 20.875 40.625 19.484 1 76.31 193 LEU A O 1
ATOM 1509 N N . LYS A 1 194 ? 20.078 38.719 20.047 1 80.44 194 LYS A N 1
ATOM 1510 C CA . LYS A 1 194 ? 20.016 39 21.469 1 80.44 194 LYS A CA 1
ATOM 1511 C C . LYS A 1 194 ? 21.406 39.094 22.078 1 80.44 194 LYS A C 1
ATOM 1513 O O . LYS A 1 194 ? 21.641 39.844 23.031 1 80.44 194 LYS A O 1
ATOM 1518 N N . THR A 1 195 ? 22.297 38.375 21.469 1 77.94 195 THR A N 1
ATOM 1519 C CA . THR A 1 195 ? 23.641 38.406 22.016 1 77.94 195 THR A CA 1
ATOM 1520 C C . THR A 1 195 ? 24.391 39.656 21.562 1 77.94 195 THR A C 1
ATOM 1522 O O . THR A 1 195 ? 25.422 40.031 22.141 1 77.94 195 THR A O 1
ATOM 1525 N N . GLU A 1 196 ? 24.016 40.156 20.547 1 72.81 196 GLU A N 1
ATOM 1526 C CA . GLU A 1 196 ? 24.719 41.312 20.031 1 72.81 196 GLU A CA 1
ATOM 1527 C C . GLU A 1 196 ? 24.234 42.594 20.703 1 72.81 196 GLU A C 1
ATOM 1529 O O . GLU A 1 196 ? 24.891 43.656 20.594 1 72.81 196 GLU A O 1
ATOM 1534 N N . TYR A 1 197 ? 23.047 42.5 21.453 1 64.75 197 TYR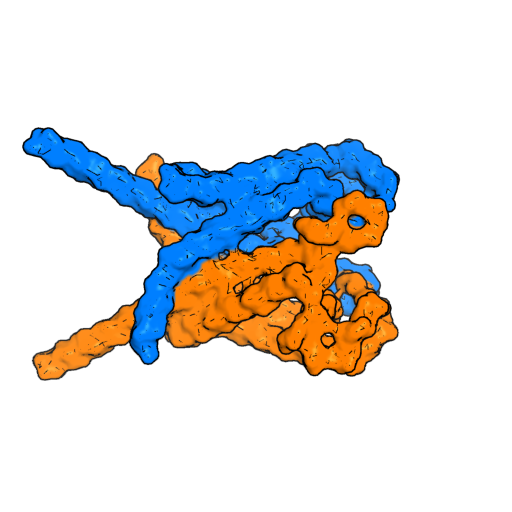 A N 1
ATOM 1535 C CA . TYR A 1 197 ? 22.641 43.656 22.234 1 64.75 197 TYR A CA 1
ATOM 1536 C C . TYR A 1 197 ? 22.812 43.406 23.734 1 64.75 197 TYR A C 1
ATOM 1538 O O . TYR A 1 197 ? 22.609 42.281 24.203 1 64.75 197 TYR A O 1
ATOM 1546 N N . MET B 1 1 ? 18.141 27.938 -1.198 1 79.88 1 MET B N 1
ATOM 1547 C CA . MET B 1 1 ? 17.859 26.875 -0.236 1 79.88 1 MET B CA 1
ATOM 1548 C C . MET B 1 1 ? 16.672 27.25 0.649 1 79.88 1 MET B C 1
ATOM 1550 O O . MET B 1 1 ? 15.734 26.469 0.799 1 79.88 1 MET B O 1
ATOM 1554 N N . GLU B 1 2 ? 16.594 28.5 0.98 1 84.12 2 GLU B N 1
ATOM 1555 C CA . GLU B 1 2 ? 15.523 28.938 1.867 1 84.12 2 GLU B CA 1
ATOM 1556 C C . GLU B 1 2 ? 14.18 28.969 1.137 1 84.12 2 GLU B C 1
ATOM 1558 O O . GLU B 1 2 ? 13.148 28.609 1.703 1 84.12 2 GLU B O 1
ATOM 1563 N N . LYS B 1 3 ? 14.266 29.344 -0.098 1 90.12 3 LYS B N 1
ATOM 1564 C CA . LYS B 1 3 ? 13.047 29.422 -0.895 1 90.12 3 LYS B CA 1
ATOM 1565 C C . LYS B 1 3 ? 12.414 28.031 -1.045 1 90.12 3 LYS B C 1
ATOM 1567 O O . LYS B 1 3 ? 11.195 27.891 -0.943 1 90.12 3 LYS B O 1
ATOM 1572 N N . TYR B 1 4 ? 13.258 27.047 -1.274 1 89.56 4 TYR B N 1
ATOM 1573 C CA . TYR B 1 4 ? 12.773 25.688 -1.451 1 89.56 4 TYR B CA 1
ATOM 1574 C C . TYR B 1 4 ? 12.227 25.125 -0.142 1 89.56 4 TYR B C 1
ATOM 1576 O O . TYR B 1 4 ? 11.227 24.406 -0.135 1 89.56 4 TYR B O 1
ATOM 1584 N N . LEU B 1 5 ? 12.875 25.438 0.895 1 91.25 5 LEU B N 1
ATOM 1585 C CA . LEU B 1 5 ? 12.398 25.016 2.205 1 91.25 5 LEU B CA 1
ATOM 1586 C C . LEU B 1 5 ? 11.031 25.609 2.516 1 91.25 5 LEU B C 1
ATOM 1588 O O . LEU B 1 5 ? 10.164 24.922 3.066 1 91.25 5 LEU B O 1
ATOM 1592 N N . HIS B 1 6 ? 10.836 26.859 2.148 1 88.75 6 HIS B N 1
ATOM 1593 C CA . HIS B 1 6 ? 9.555 27.516 2.371 1 88.75 6 HIS B CA 1
ATOM 1594 C C . HIS B 1 6 ? 8.453 26.891 1.522 1 88.75 6 HIS B C 1
ATOM 1596 O O . HIS B 1 6 ? 7.332 26.688 1.995 1 88.75 6 HIS B O 1
ATOM 1602 N N . LEU B 1 7 ? 8.844 26.609 0.338 1 88.38 7 LEU B N 1
ATOM 1603 C CA . LEU B 1 7 ? 7.883 25.953 -0.543 1 88.38 7 LEU B CA 1
ATOM 1604 C C . LEU B 1 7 ? 7.473 24.594 0.016 1 88.38 7 LEU B C 1
ATOM 1606 O O . LEU B 1 7 ? 6.285 24.266 0.058 1 88.38 7 LEU B O 1
ATOM 1610 N N . LEU B 1 8 ? 8.391 23.797 0.464 1 89.25 8 LEU B N 1
ATOM 1611 C CA . LEU B 1 8 ? 8.141 22.469 1.013 1 89.25 8 LEU B CA 1
ATOM 1612 C C . LEU B 1 8 ? 7.332 22.562 2.303 1 89.25 8 LEU B C 1
ATOM 1614 O O . LEU B 1 8 ? 6.473 21.703 2.562 1 89.25 8 LEU B O 1
ATOM 1618 N N . SER B 1 9 ? 7.531 23.547 3.055 1 86.88 9 SER B N 1
ATOM 1619 C CA . SER B 1 9 ? 6.887 23.688 4.355 1 86.88 9 SER B CA 1
ATOM 1620 C C . SER B 1 9 ? 5.395 23.953 4.203 1 86.88 9 SER B C 1
ATOM 1622 O O . SER B 1 9 ? 4.621 23.75 5.141 1 86.88 9 SER B O 1
ATOM 1624 N N . ARG B 1 10 ? 4.977 24.406 3.059 1 84.94 10 ARG B N 1
ATOM 1625 C CA . ARG B 1 10 ? 3.572 24.688 2.801 1 84.94 10 ARG B CA 1
ATOM 1626 C C . ARG B 1 10 ? 2.855 23.469 2.229 1 84.94 10 ARG B C 1
ATOM 1628 O O . ARG B 1 10 ? 1.668 23.531 1.905 1 84.94 10 ARG B O 1
ATOM 1635 N N . GLY B 1 11 ? 3.525 22.453 2.166 1 87.19 11 GLY B N 1
ATOM 1636 C CA . GLY B 1 11 ? 3.014 21.25 1.515 1 87.19 11 GLY B CA 1
ATOM 1637 C C . GLY B 1 11 ? 2.082 20.453 2.398 1 87.19 11 GLY B C 1
ATOM 1638 O O . GLY B 1 11 ? 1.596 19.391 1.991 1 87.19 11 GLY B O 1
ATOM 1639 N N . ASP B 1 12 ? 1.795 21 3.582 1 85.88 12 ASP B N 1
ATOM 1640 C CA . ASP B 1 12 ? 0.946 20.25 4.508 1 85.88 12 ASP B CA 1
ATOM 1641 C C . ASP B 1 12 ? -0.484 20.156 3.982 1 85.88 12 ASP B C 1
ATOM 1643 O O . ASP B 1 12 ? -1.107 19.094 4.062 1 85.88 12 ASP B O 1
ATOM 1647 N N . LYS B 1 13 ? -0.953 21.234 3.412 1 89.5 13 LYS B N 1
ATOM 1648 C CA . LYS B 1 13 ? -2.307 21.188 2.863 1 89.5 13 LYS B CA 1
ATOM 1649 C C . LYS B 1 13 ? -2.379 20.281 1.64 1 89.5 13 LYS B C 1
ATOM 1651 O O . LYS B 1 13 ? -3.32 19.5 1.498 1 89.5 13 LYS B O 1
ATOM 1656 N N . ILE B 1 14 ? -1.373 20.438 0.81 1 93.94 14 ILE B N 1
ATOM 1657 C CA . ILE B 1 14 ? -1.302 19.578 -0.376 1 93.94 14 ILE B CA 1
ATOM 1658 C C . ILE B 1 14 ? -1.158 18.125 0.041 1 93.94 14 ILE B C 1
ATOM 1660 O O . ILE B 1 14 ? -1.807 17.234 -0.529 1 93.94 14 ILE B O 1
ATOM 1664 N N . GLY B 1 15 ? -0.304 17.906 1.052 1 95 15 GLY B N 1
ATOM 1665 C CA . GLY B 1 15 ? -0.108 16.562 1.562 1 95 15 GLY B CA 1
ATOM 1666 C C . GLY B 1 15 ? -1.384 15.93 2.088 1 95 15 GLY B C 1
ATOM 1667 O O . GLY B 1 15 ? -1.668 14.766 1.81 1 95 15 GLY B O 1
ATOM 1668 N N . LEU B 1 16 ? -2.148 16.719 2.766 1 95.62 16 LEU B N 1
ATOM 1669 C CA . LEU B 1 16 ? -3.402 16.234 3.322 1 95.62 16 LEU B CA 1
ATOM 1670 C C . LEU B 1 16 ? -4.391 15.891 2.213 1 95.62 16 LEU B C 1
ATOM 1672 O O . LEU B 1 16 ? -5.078 14.867 2.279 1 95.62 16 LEU B O 1
ATOM 1676 N N . THR B 1 17 ? -4.461 16.75 1.245 1 97.12 17 THR B N 1
ATOM 1677 C CA . THR B 1 17 ? -5.332 16.5 0.099 1 97.12 17 THR B CA 1
ATOM 1678 C C . THR B 1 17 ? -4.906 15.234 -0.636 1 97.12 17 THR B C 1
ATOM 1680 O O . THR B 1 17 ? -5.75 14.414 -1.008 1 97.12 17 THR B O 1
ATOM 1683 N N . LEU B 1 18 ? -3.625 15.07 -0.774 1 98.25 18 LEU B N 1
ATOM 1684 C CA . LEU B 1 18 ? -3.109 13.891 -1.464 1 98.25 18 LEU B CA 1
ATOM 1685 C C . LEU B 1 18 ? -3.404 12.625 -0.667 1 98.25 18 LEU B C 1
ATOM 1687 O O . LEU B 1 18 ? -3.689 11.57 -1.247 1 98.25 18 LEU B O 1
ATOM 1691 N N . ILE B 1 19 ? -3.285 12.719 0.653 1 98.38 19 ILE B N 1
ATOM 1692 C CA . ILE B 1 19 ? -3.611 11.562 1.482 1 98.38 19 ILE B CA 1
ATOM 1693 C C . ILE B 1 19 ? -5.074 11.172 1.272 1 98.38 19 ILE B C 1
ATOM 1695 O O . ILE B 1 19 ? -5.383 10 1.056 1 98.38 19 ILE B O 1
ATOM 1699 N N . ARG B 1 20 ? -5.969 12.148 1.266 1 98.5 20 ARG B N 1
ATOM 1700 C CA . ARG B 1 20 ? -7.387 11.867 1.068 1 98.5 20 ARG B CA 1
ATOM 1701 C C . ARG B 1 20 ? -7.637 11.258 -0.306 1 98.5 20 ARG B C 1
ATOM 1703 O O . ARG B 1 20 ? -8.398 10.297 -0.434 1 98.5 20 ARG B O 1
ATOM 1710 N N . LEU B 1 21 ? -7.031 11.812 -1.263 1 98.75 21 LEU B N 1
ATOM 1711 C CA . LEU B 1 21 ? -7.211 11.312 -2.621 1 98.75 21 LEU B CA 1
ATOM 1712 C C . LEU B 1 21 ? -6.664 9.898 -2.758 1 98.75 21 LEU B C 1
ATOM 1714 O O . LEU B 1 21 ? -7.277 9.055 -3.414 1 98.75 21 LEU B O 1
ATOM 1718 N N . SER B 1 22 ? -5.512 9.68 -2.127 1 98.88 22 SER B N 1
ATOM 1719 C CA . SER B 1 22 ? -4.91 8.352 -2.201 1 98.88 22 SER B CA 1
ATOM 1720 C C . SER B 1 22 ? -5.789 7.309 -1.525 1 98.88 22 SER B C 1
ATOM 1722 O O . SER B 1 22 ? -6 6.223 -2.07 1 98.88 22 SER B O 1
ATOM 1724 N N . ILE B 1 23 ? -6.266 7.652 -0.354 1 98.88 23 ILE B N 1
ATOM 1725 C CA . ILE B 1 23 ? -7.16 6.746 0.358 1 98.88 23 ILE B CA 1
ATOM 1726 C C . ILE B 1 23 ? -8.391 6.461 -0.496 1 98.88 23 ILE B C 1
ATOM 1728 O O . ILE B 1 23 ? -8.789 5.305 -0.656 1 98.88 23 ILE B O 1
ATOM 1732 N N . ALA B 1 24 ? -8.953 7.5 -1.068 1 98.94 24 ALA B N 1
ATOM 1733 C CA . ALA B 1 24 ? -10.141 7.348 -1.896 1 98.94 24 ALA B CA 1
ATOM 1734 C C . ALA B 1 24 ? -9.852 6.488 -3.123 1 98.94 24 ALA B C 1
ATOM 1736 O O . ALA B 1 24 ? -10.656 5.617 -3.482 1 98.94 24 ALA B O 1
ATOM 1737 N N . ILE B 1 25 ? -8.734 6.695 -3.73 1 98.94 25 ILE B N 1
ATOM 1738 C CA . ILE B 1 25 ? -8.367 5.957 -4.934 1 98.94 25 ILE B CA 1
ATOM 1739 C C . ILE B 1 25 ? -8.219 4.473 -4.598 1 98.94 25 ILE B C 1
ATOM 1741 O O . ILE B 1 25 ? -8.758 3.615 -5.305 1 98.94 25 ILE B O 1
ATOM 1745 N N . VAL B 1 26 ? -7.539 4.172 -3.504 1 98.88 26 VAL B N 1
ATOM 1746 C CA . VAL B 1 26 ? -7.289 2.787 -3.121 1 98.88 26 VAL B CA 1
ATOM 1747 C C . VAL B 1 26 ? -8.609 2.1 -2.781 1 98.88 26 VAL B C 1
ATOM 1749 O O . VAL B 1 26 ? -8.914 1.03 -3.312 1 98.88 26 VAL B O 1
ATOM 1752 N N . PHE B 1 27 ? -9.438 2.736 -2.016 1 98.94 27 PHE B N 1
ATOM 1753 C CA . PHE B 1 27 ? -10.688 2.123 -1.597 1 98.94 27 PHE B CA 1
ATOM 1754 C C . PHE B 1 27 ? -11.656 2.018 -2.768 1 98.94 27 PHE B C 1
ATOM 1756 O O . PHE B 1 27 ? -12.398 1.036 -2.885 1 98.94 27 PHE B O 1
ATOM 1763 N N . MET B 1 28 ? -11.695 3.016 -3.6 1 98.94 28 MET B N 1
ATOM 1764 C CA . MET B 1 28 ? -12.625 3.002 -4.727 1 98.94 28 MET B CA 1
ATOM 1765 C C . MET B 1 28 ? -12.227 1.94 -5.746 1 98.94 28 MET B C 1
ATOM 1767 O O . MET B 1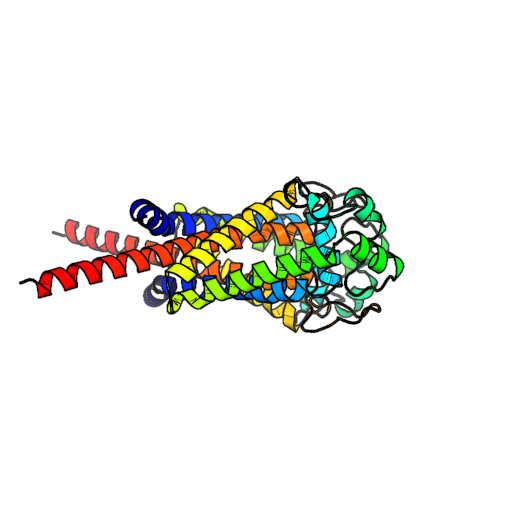 28 ? -13.039 1.098 -6.121 1 98.94 28 MET B O 1
ATOM 1771 N N . TRP B 1 29 ? -10.961 1.992 -6.156 1 98.94 29 TRP B N 1
ATOM 1772 C CA . TRP B 1 29 ? -10.508 1.092 -7.211 1 98.94 29 TRP B CA 1
ATOM 1773 C C . TRP B 1 29 ? -10.531 -0.357 -6.738 1 98.94 29 TRP B C 1
ATOM 1775 O O . TRP B 1 29 ? -11.148 -1.216 -7.367 1 98.94 29 TRP B O 1
ATOM 1785 N N . ILE B 1 30 ? -9.938 -0.651 -5.621 1 98.81 30 ILE B N 1
ATOM 1786 C CA . ILE B 1 30 ? -9.875 -2.02 -5.117 1 98.81 30 ILE B CA 1
ATOM 1787 C C . ILE B 1 30 ? -11.266 -2.459 -4.656 1 98.81 30 ILE B C 1
ATOM 1789 O O . ILE B 1 30 ? -11.641 -3.625 -4.812 1 98.81 30 ILE B O 1
ATOM 1793 N N . GLY B 1 31 ? -12.047 -1.502 -4.137 1 98.88 31 GLY B N 1
ATOM 1794 C CA . GLY B 1 31 ? -13.422 -1.817 -3.777 1 98.88 31 GLY B CA 1
ATOM 1795 C C . GLY B 1 31 ? -14.266 -2.26 -4.961 1 98.88 31 GLY B C 1
ATOM 1796 O O . GLY B 1 31 ? -15.047 -3.209 -4.852 1 98.88 31 GLY B O 1
ATOM 1797 N N . LEU B 1 32 ? -14.102 -1.565 -6.039 1 98.81 32 LEU B N 1
ATOM 1798 C CA . LEU B 1 32 ? -14.859 -1.912 -7.234 1 98.81 32 LEU B CA 1
ATOM 1799 C C . LEU B 1 32 ? -14.43 -3.273 -7.777 1 98.81 32 LEU B C 1
ATOM 1801 O O . LEU B 1 32 ? -15.242 -3.994 -8.359 1 98.81 32 LEU B O 1
ATOM 1805 N N . LEU B 1 33 ? -13.188 -3.666 -7.555 1 98.81 33 LEU B N 1
ATOM 1806 C CA . LEU B 1 33 ? -12.711 -4.969 -8 1 98.81 33 LEU B CA 1
ATOM 1807 C C . LEU B 1 33 ? -13.406 -6.094 -7.242 1 98.81 33 LEU B C 1
ATOM 1809 O O . LEU B 1 33 ? -13.445 -7.234 -7.711 1 98.81 33 LEU B O 1
ATOM 1813 N N . LYS B 1 34 ? -13.945 -5.75 -6.055 1 98.62 34 LYS B N 1
ATOM 1814 C CA . LYS B 1 34 ? -14.531 -6.773 -5.195 1 98.62 34 LYS B CA 1
ATOM 1815 C C . LYS B 1 34 ? -15.805 -7.348 -5.805 1 98.62 34 LYS B C 1
ATOM 1817 O O . LYS B 1 34 ? -16.297 -8.383 -5.359 1 98.62 34 LYS B O 1
ATOM 1822 N N . PHE B 1 35 ? -16.297 -6.723 -6.844 1 98.69 35 PHE B N 1
ATOM 1823 C CA . PHE B 1 35 ? -17.516 -7.199 -7.488 1 98.69 35 PHE B CA 1
ATOM 1824 C C . PHE B 1 35 ? -17.188 -8.188 -8.609 1 98.69 35 PHE B C 1
ATOM 1826 O O . PHE B 1 35 ? -18.094 -8.664 -9.297 1 98.69 35 PHE B O 1
ATOM 1833 N N . VAL B 1 36 ? -15.891 -8.43 -8.812 1 98.56 36 VAL B N 1
ATOM 1834 C CA . VAL B 1 36 ? -15.422 -9.328 -9.867 1 98.56 36 VAL B CA 1
ATOM 1835 C C . VAL B 1 36 ? -14.898 -10.625 -9.258 1 98.56 36 VAL B C 1
ATOM 1837 O O . VAL B 1 36 ? -14.133 -1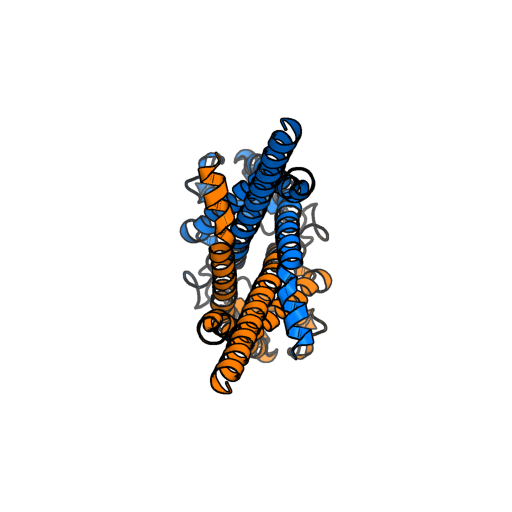0.594 -8.289 1 98.56 36 VAL B O 1
ATOM 1840 N N . PRO B 1 37 ? -15.203 -11.781 -9.789 1 98.12 37 PRO B N 1
ATOM 1841 C CA . PRO B 1 37 ? -14.898 -13.07 -9.164 1 98.12 37 PRO B CA 1
ATOM 1842 C C . PRO B 1 37 ? -13.414 -13.242 -8.852 1 98.12 37 PRO B C 1
ATOM 1844 O O . PRO B 1 37 ? -13.055 -13.742 -7.781 1 98.12 37 PRO B O 1
ATOM 1847 N N . TYR B 1 38 ? -12.484 -12.836 -9.703 1 98.25 38 TYR B N 1
ATOM 1848 C CA . TYR B 1 38 ? -11.07 -13.102 -9.461 1 98.25 38 TYR B CA 1
ATOM 1849 C C . TYR B 1 38 ? -10.602 -12.422 -8.18 1 98.25 38 TYR B C 1
ATOM 1851 O O . TYR B 1 38 ? -9.758 -12.961 -7.457 1 98.25 38 TYR B O 1
ATOM 1859 N N . GLU B 1 39 ? -11.172 -11.195 -7.93 1 98.5 39 GLU B N 1
ATOM 1860 C CA . GLU B 1 39 ? -10.781 -10.492 -6.715 1 98.5 39 GLU B CA 1
ATOM 1861 C C . GLU B 1 39 ? -11.359 -11.172 -5.473 1 98.5 39 GLU B C 1
ATOM 1863 O O . GLU B 1 39 ? -10.672 -11.297 -4.457 1 98.5 39 GLU B O 1
ATOM 1868 N N . ALA B 1 40 ? -12.586 -11.562 -5.578 1 98.44 40 ALA B N 1
ATOM 1869 C CA . ALA B 1 40 ? -13.188 -12.32 -4.484 1 98.44 40 ALA B CA 1
ATOM 1870 C C . ALA B 1 40 ? -12.375 -13.57 -4.168 1 98.44 40 ALA B C 1
ATOM 1872 O O . ALA B 1 40 ? -12.109 -13.867 -2.998 1 98.44 40 ALA B O 1
ATOM 1873 N N . ASP B 1 41 ? -11.945 -14.266 -5.215 1 98.12 41 ASP B N 1
ATOM 1874 C CA . ASP B 1 41 ? -11.117 -15.453 -5.051 1 98.12 41 ASP B CA 1
ATOM 1875 C C . ASP B 1 41 ? -9.797 -15.102 -4.359 1 98.12 41 ASP B C 1
ATOM 1877 O O . ASP B 1 41 ? -9.328 -15.844 -3.492 1 98.12 41 ASP B O 1
ATOM 1881 N N . SER B 1 42 ? -9.258 -13.977 -4.719 1 97.69 42 SER B N 1
ATOM 1882 C CA . SER B 1 42 ? -7.934 -13.586 -4.258 1 97.69 42 SER B CA 1
ATOM 1883 C C . SER B 1 42 ? -7.945 -13.227 -2.775 1 97.69 42 SER B C 1
ATOM 1885 O O . SER B 1 42 ? -6.918 -13.312 -2.098 1 97.69 42 SER B O 1
ATOM 1887 N N . ILE B 1 43 ? -9.102 -12.797 -2.203 1 98.44 43 ILE B N 1
ATOM 1888 C CA . ILE B 1 43 ? -9.086 -12.375 -0.807 1 98.44 43 ILE B CA 1
ATOM 1889 C C . ILE B 1 43 ? -9.578 -13.516 0.081 1 98.44 43 ILE B C 1
ATOM 1891 O O . ILE B 1 43 ? -9.602 -13.391 1.308 1 98.44 43 ILE B O 1
ATOM 1895 N N . THR B 1 44 ? -9.93 -14.672 -0.519 1 98.75 44 THR B N 1
ATOM 1896 C CA . THR B 1 44 ? -10.5 -15.805 0.199 1 98.75 44 THR B CA 1
ATOM 1897 C C . THR B 1 44 ? -9.547 -16.281 1.297 1 98.75 44 THR B C 1
ATOM 1899 O O . THR B 1 44 ? -9.969 -16.516 2.428 1 98.75 44 THR B O 1
ATOM 1902 N N . PRO B 1 45 ? -8.211 -16.375 1.042 1 98.69 45 PRO B N 1
ATOM 1903 C CA . PRO B 1 45 ? -7.328 -16.828 2.123 1 98.69 45 PRO B CA 1
ATOM 1904 C C . PRO B 1 45 ? -7.383 -15.914 3.346 1 98.69 45 PRO B C 1
ATOM 1906 O O . PRO B 1 45 ? -7.348 -16.391 4.48 1 98.69 45 PRO B O 1
ATOM 1909 N N . PHE B 1 46 ? -7.488 -14.625 3.156 1 98.88 46 PHE B N 1
ATOM 1910 C CA . PHE B 1 46 ? -7.543 -13.68 4.266 1 98.88 46 PHE B CA 1
ATOM 1911 C C . PHE B 1 46 ? -8.82 -13.859 5.074 1 98.88 46 PHE B C 1
ATOM 1913 O O . PHE B 1 46 ? -8.781 -13.93 6.301 1 98.88 46 PHE B O 1
ATOM 1920 N N . VAL B 1 47 ? -9.93 -13.938 4.332 1 98.81 47 VAL B N 1
ATOM 1921 C CA . VAL B 1 47 ? -11.242 -13.992 4.969 1 98.81 47 VAL B CA 1
ATOM 1922 C C . VAL B 1 47 ? -11.422 -15.336 5.664 1 98.81 47 VAL B C 1
ATOM 1924 O O . VAL B 1 47 ? -11.867 -15.391 6.812 1 98.81 47 VAL B O 1
ATOM 1927 N N . ALA B 1 48 ? -11.039 -16.438 4.98 1 98.81 48 ALA B N 1
ATOM 1928 C CA . ALA B 1 48 ? -11.219 -17.781 5.5 1 98.81 48 ALA B CA 1
ATOM 1929 C C . ALA B 1 48 ? -10.438 -17.984 6.793 1 98.81 48 ALA B C 1
ATOM 1931 O O . ALA B 1 48 ? -10.867 -18.75 7.672 1 98.81 48 ALA B O 1
ATOM 1932 N N . ASN B 1 49 ? -9.375 -17.266 6.949 1 98.75 49 ASN B N 1
ATOM 1933 C CA . ASN B 1 49 ? -8.492 -17.469 8.102 1 98.75 49 ASN B CA 1
ATOM 1934 C C . ASN B 1 49 ? -8.711 -16.406 9.164 1 98.75 49 ASN B C 1
ATOM 1936 O O . ASN B 1 49 ? -8.031 -16.391 10.188 1 98.75 49 ASN B O 1
ATOM 1940 N N . SER B 1 50 ? -9.633 -15.508 8.93 1 98.69 50 SER B N 1
ATOM 1941 C CA . SER B 1 50 ? -9.875 -14.398 9.852 1 98.69 50 SER B CA 1
ATOM 1942 C C . SER B 1 50 ? -10.875 -14.789 10.93 1 98.69 50 SER B C 1
ATOM 1944 O O . SER B 1 50 ? -12.016 -15.156 10.625 1 98.69 50 SER B O 1
ATOM 1946 N N . PRO B 1 51 ? -10.578 -14.727 12.258 1 97.75 51 PRO B N 1
ATOM 1947 C CA . PRO B 1 51 ? -11.578 -14.969 13.305 1 97.75 51 PRO B CA 1
ATOM 1948 C C . PRO B 1 51 ? -12.766 -14.016 13.219 1 97.75 51 PRO B C 1
ATOM 1950 O O . PRO B 1 51 ? -13.875 -14.367 13.625 1 97.75 51 PRO B O 1
ATOM 1953 N N . LEU B 1 52 ? -12.594 -12.891 12.586 1 96.38 52 LEU B N 1
ATOM 1954 C CA . LEU B 1 52 ? -13.617 -11.859 12.539 1 96.38 52 LEU B CA 1
ATOM 1955 C C . LEU B 1 52 ? -14.523 -12.047 11.328 1 96.38 52 LEU B C 1
ATOM 1957 O O . LEU B 1 52 ? -15.664 -11.578 11.32 1 96.38 52 LEU B O 1
ATOM 1961 N N . MET B 1 53 ? -13.977 -12.766 10.305 1 98.06 53 MET B N 1
ATOM 1962 C CA . MET B 1 53 ? -14.711 -12.688 9.047 1 98.06 53 MET B CA 1
ATOM 1963 C C . MET B 1 53 ? -15.039 -14.078 8.516 1 98.06 53 MET B C 1
ATOM 1965 O O . MET B 1 53 ? -15.875 -14.234 7.625 1 98.06 53 MET B O 1
ATOM 1969 N N . SER B 1 54 ? -14.469 -15.094 9.039 1 98.31 54 SER B N 1
ATOM 1970 C CA . SER B 1 54 ? -14.609 -16.438 8.484 1 98.31 54 SER B CA 1
ATOM 1971 C C . SER B 1 54 ? -16.047 -16.922 8.578 1 98.31 54 SER B C 1
ATOM 1973 O O . SER B 1 54 ? -16.484 -17.781 7.797 1 98.31 54 SER B O 1
ATOM 1975 N N . PHE B 1 55 ? -16.859 -16.391 9.508 1 98.12 55 PHE B N 1
ATOM 1976 C CA . PHE B 1 55 ? -18.219 -16.828 9.703 1 98.12 55 PHE B CA 1
ATOM 1977 C C . PHE B 1 55 ? -19.109 -16.406 8.539 1 98.12 55 PHE B C 1
ATOM 1979 O O . PHE B 1 55 ? -20.234 -16.906 8.398 1 98.12 55 PHE B O 1
ATOM 1986 N N . PHE B 1 56 ? -18.594 -15.523 7.672 1 98.5 56 PHE B N 1
ATOM 1987 C CA . PHE B 1 56 ? -19.359 -15.133 6.496 1 98.5 56 PHE B CA 1
ATOM 1988 C C . PHE B 1 56 ? -19.328 -16.234 5.441 1 98.5 56 PHE B C 1
ATOM 1990 O O . PHE B 1 56 ? -20.125 -16.219 4.5 1 98.5 56 PHE B O 1
ATOM 1997 N N . TYR B 1 57 ? -18.312 -17.156 5.555 1 98.69 57 TYR B N 1
ATOM 1998 C CA . TYR B 1 57 ? -18.172 -18.25 4.609 1 98.69 57 TYR B CA 1
ATOM 1999 C C . TYR B 1 57 ? -18.844 -19.516 5.129 1 98.69 57 TYR B C 1
ATOM 2001 O O . TYR B 1 57 ? -18.828 -19.797 6.328 1 98.69 57 TYR B O 1
ATOM 2009 N N . GLU B 1 58 ? -19.328 -20.312 4.258 1 98.62 58 GLU B N 1
ATOM 2010 C CA . GLU B 1 58 ? -19.969 -21.562 4.633 1 98.62 58 GLU B CA 1
ATOM 2011 C C . GLU B 1 58 ? -18.938 -22.656 4.906 1 98.62 58 GLU B C 1
ATOM 2013 O O . GLU B 1 58 ? -19.109 -23.453 5.824 1 98.62 58 GLU B O 1
ATOM 2018 N N . HIS B 1 59 ? -17.844 -22.688 4.113 1 97.5 59 HIS B N 1
ATOM 2019 C CA . HIS B 1 59 ? -16.828 -23.719 4.227 1 97.5 59 HIS B CA 1
ATOM 2020 C C . HIS B 1 59 ? -15.43 -23.141 4.152 1 97.5 59 HIS B C 1
ATOM 2022 O O . HIS B 1 59 ? -14.633 -23.531 3.299 1 97.5 59 HIS B O 1
ATOM 2028 N N . PRO B 1 60 ? -15.094 -22.266 5.086 1 97.94 60 PRO B N 1
ATOM 2029 C CA . PRO B 1 60 ? -13.805 -21.594 5.012 1 97.94 60 PRO B CA 1
ATOM 2030 C C . PRO B 1 60 ? -12.617 -22.547 5.121 1 97.94 60 PRO B C 1
ATOM 2032 O O . PRO B 1 60 ? -11.539 -22.266 4.594 1 97.94 60 PRO B O 1
ATOM 2035 N N . GLU B 1 61 ? -12.789 -23.734 5.672 1 97.44 61 GLU B N 1
ATOM 2036 C CA . GLU B 1 61 ? -11.703 -24.672 5.926 1 97.44 61 GLU B CA 1
ATOM 2037 C C . GLU B 1 61 ? -11.234 -25.328 4.633 1 97.44 61 GLU B C 1
ATOM 2039 O O . GLU B 1 61 ? -10.125 -25.859 4.566 1 97.44 61 GLU B O 1
ATOM 2044 N N . ASP B 1 62 ? -12.031 -25.297 3.576 1 98.06 62 ASP B N 1
ATOM 2045 C CA . ASP B 1 62 ? -11.758 -26.062 2.355 1 98.06 62 ASP B CA 1
ATOM 2046 C C . ASP B 1 62 ? -11.141 -25.156 1.283 1 98.06 62 ASP B C 1
ATOM 2048 O O . ASP B 1 62 ? -10.891 -25.609 0.163 1 98.06 62 ASP B O 1
ATOM 2052 N N . TYR B 1 63 ? -10.844 -23.922 1.635 1 98.31 63 TYR B N 1
ATOM 2053 C CA . TYR B 1 63 ? -10.586 -22.922 0.601 1 98.31 63 TYR B CA 1
ATOM 2054 C C . TYR B 1 63 ? -9.344 -23.281 -0.208 1 98.31 63 TYR B C 1
ATOM 2056 O O . TYR B 1 63 ? -9.266 -22.969 -1.399 1 98.31 63 TYR B O 1
ATOM 2064 N N . LYS B 1 64 ? -8.391 -23.953 0.338 1 97.69 64 LYS B N 1
ATOM 2065 C CA . LYS B 1 64 ? -7.082 -24.141 -0.28 1 97.69 64 LYS B CA 1
ATOM 2066 C C . LYS B 1 64 ? -7.195 -24.922 -1.584 1 97.69 64 LYS B C 1
ATOM 2068 O O . LYS B 1 64 ? -6.512 -24.609 -2.562 1 97.69 64 LYS B O 1
ATOM 2073 N N . GLN B 1 65 ? -8.055 -25.828 -1.606 1 96.81 65 GLN B N 1
ATOM 2074 C CA . GLN B 1 65 ? -8.141 -26.719 -2.762 1 96.81 65 GLN B CA 1
ATOM 2075 C C . GLN B 1 65 ? -8.891 -26.062 -3.91 1 96.81 65 GLN B C 1
ATOM 2077 O O . GLN B 1 65 ? -8.875 -26.547 -5.039 1 96.81 65 GLN B O 1
ATOM 2082 N N . TYR B 1 66 ? -9.469 -24.875 -3.666 1 97.5 66 TYR B N 1
ATOM 2083 C CA . TYR B 1 66 ? -10.273 -24.219 -4.695 1 97.5 66 TYR B CA 1
ATOM 2084 C C . TYR B 1 66 ? -9.672 -22.875 -5.086 1 97.5 66 TYR B C 1
ATOM 2086 O O . TYR B 1 66 ? -10.336 -22.062 -5.727 1 97.5 66 TYR B O 1
ATOM 2094 N N . LEU B 1 67 ? -8.461 -22.656 -4.652 1 96.56 67 LEU B N 1
ATOM 2095 C CA . LEU B 1 67 ? -7.773 -21.438 -5.035 1 96.56 67 LEU B CA 1
ATOM 2096 C C . LEU B 1 67 ? -7.453 -21.438 -6.527 1 96.56 67 LEU B C 1
ATOM 2098 O O . LEU B 1 67 ? -7.105 -22.469 -7.09 1 96.56 67 LEU B O 1
ATOM 2102 N N . THR B 1 68 ? -7.621 -20.281 -7.102 1 96.62 68 THR B N 1
ATOM 2103 C CA . THR B 1 68 ? -7.277 -20.094 -8.508 1 96.62 68 THR B CA 1
ATOM 2104 C C . THR B 1 68 ? -6.34 -18.906 -8.68 1 96.62 68 THR B C 1
ATOM 2106 O O . THR B 1 68 ? -6.215 -18.062 -7.781 1 96.62 68 THR B O 1
ATOM 2109 N N . HIS B 1 69 ? -5.609 -18.891 -9.766 1 95.69 69 HIS B N 1
ATOM 2110 C CA . HIS B 1 69 ? -4.832 -17.719 -10.133 1 95.69 69 HIS B CA 1
ATOM 2111 C C . HIS B 1 69 ? -5.727 -16.641 -10.727 1 95.69 69 HIS B C 1
ATOM 2113 O O . HIS B 1 69 ? -6.754 -16.938 -11.336 1 95.69 69 HIS B O 1
ATOM 2119 N N . GLU B 1 70 ? -5.34 -15.414 -10.547 1 97.69 70 GLU B N 1
ATOM 2120 C CA . GLU B 1 70 ? -6.098 -14.32 -11.141 1 97.69 70 GLU B CA 1
ATOM 2121 C C . GLU B 1 70 ? -6.195 -14.469 -12.656 1 97.69 70 GLU B C 1
ATOM 2123 O O . GLU B 1 70 ? -5.18 -14.648 -13.328 1 97.69 70 GLU B O 1
ATOM 2128 N N . GLY B 1 71 ? -7.387 -14.414 -13.156 1 97.19 71 GLY B N 1
ATOM 2129 C CA . GLY B 1 71 ? -7.629 -14.547 -14.586 1 97.19 71 GLY B CA 1
ATOM 2130 C C . GLY B 1 71 ? -7.965 -15.961 -15 1 97.19 71 GLY B C 1
ATOM 2131 O O . GLY B 1 71 ? -8.414 -16.203 -16.125 1 97.19 71 GLY B O 1
ATOM 2132 N N . GLU B 1 72 ? -7.816 -16.906 -14.117 1 97.56 72 GLU B N 1
ATOM 2133 C CA . GLU B 1 72 ? -8.086 -18.312 -14.406 1 97.56 72 GLU B CA 1
ATOM 2134 C C . GLU B 1 72 ? -9.547 -18.656 -14.156 1 97.56 72 GLU B C 1
ATOM 2136 O O . GLU B 1 72 ? -10.133 -18.219 -13.164 1 97.56 72 GLU B O 1
ATOM 2141 N N . TYR B 1 73 ? -10.07 -19.438 -15.148 1 97.5 73 TYR B N 1
ATOM 2142 C CA . TYR B 1 73 ? -11.438 -19.922 -14.969 1 97.5 73 TYR B CA 1
ATOM 2143 C C . TYR B 1 73 ? -11.461 -21.422 -14.688 1 97.5 73 TYR B C 1
ATOM 2145 O O . TYR B 1 73 ? -11.047 -22.219 -15.539 1 97.5 73 TYR B O 1
ATOM 2153 N N . LYS B 1 74 ? -11.836 -21.781 -13.562 1 97.62 74 LYS B N 1
ATOM 2154 C CA . LYS B 1 74 ? -12.094 -23.172 -13.18 1 97.62 74 LYS B CA 1
ATOM 2155 C C . LYS B 1 74 ? -13.531 -23.344 -12.688 1 97.62 74 LYS B C 1
ATOM 2157 O O . LYS B 1 74 ? -13.859 -22.969 -11.562 1 97.62 74 LYS B O 1
ATOM 2162 N N . PRO B 1 75 ? -14.336 -23.969 -13.5 1 97.56 75 PRO B N 1
ATOM 2163 C CA . PRO B 1 75 ? -15.758 -24.047 -13.18 1 97.56 75 PRO B CA 1
ATOM 2164 C C . PRO B 1 75 ? -16.031 -24.672 -11.805 1 97.56 75 PRO B C 1
ATOM 2166 O O . PRO B 1 75 ? -16.922 -24.219 -11.086 1 97.56 75 PRO B O 1
ATOM 2169 N N . GLU B 1 76 ? -15.289 -25.688 -11.461 1 97.88 76 GLU B N 1
ATOM 2170 C CA . GLU B 1 76 ? -15.492 -26.344 -10.172 1 97.88 76 GLU B CA 1
ATOM 2171 C C . GLU B 1 76 ? -15.172 -25.391 -9.016 1 97.88 76 GLU B C 1
ATOM 2173 O O . GLU B 1 76 ? -15.898 -25.359 -8.023 1 97.88 76 GLU B O 1
ATOM 2178 N N . ALA B 1 77 ? -14.117 -24.656 -9.141 1 98.06 77 ALA B N 1
ATOM 2179 C CA . ALA B 1 77 ? -13.75 -23.688 -8.109 1 98.06 77 ALA B CA 1
ATOM 2180 C C . ALA B 1 77 ? -14.789 -22.578 -8.008 1 98.06 77 ALA B C 1
ATOM 2182 O O . ALA B 1 77 ? -15.148 -22.141 -6.914 1 98.06 77 ALA B O 1
ATOM 2183 N N . ARG B 1 78 ? -15.273 -22.125 -9.156 1 98 78 ARG B N 1
ATOM 2184 C CA . ARG B 1 78 ?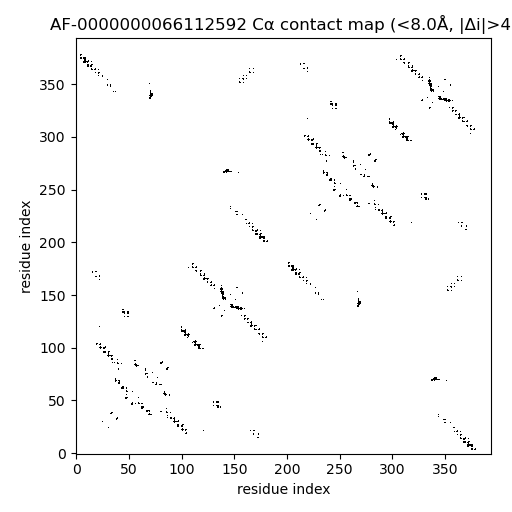 -16.297 -21.094 -9.195 1 98 78 ARG B CA 1
ATOM 2185 C C . ARG B 1 78 ? -17.562 -21.547 -8.461 1 98 78 ARG B C 1
ATOM 2187 O O . ARG B 1 78 ? -18.156 -20.781 -7.711 1 98 78 ARG B O 1
ATOM 2194 N N . ALA B 1 79 ? -17.938 -22.734 -8.734 1 98.25 79 ALA B N 1
ATOM 2195 C CA . ALA B 1 79 ? -19.125 -23.297 -8.086 1 98.25 79 ALA B CA 1
ATOM 2196 C C . ALA B 1 79 ? -18.938 -23.375 -6.574 1 98.25 79 ALA B C 1
ATOM 2198 O O . ALA B 1 79 ? -19.844 -23.031 -5.812 1 98.25 79 ALA B O 1
ATOM 2199 N N . TRP B 1 80 ? -17.812 -23.828 -6.176 1 98.19 80 TRP B N 1
ATOM 2200 C CA . TRP B 1 80 ? -17.531 -23.922 -4.746 1 98.19 80 TRP B CA 1
ATOM 2201 C C . TRP B 1 80 ? -17.562 -22.547 -4.094 1 98.19 80 TRP B C 1
ATOM 2203 O O . TRP B 1 80 ? -18.141 -22.375 -3.02 1 98.19 80 TRP B O 1
ATOM 2213 N N . GLN B 1 81 ? -16.906 -21.531 -4.719 1 98.44 81 GLN B N 1
ATOM 2214 C CA . GLN B 1 81 ? -16.875 -20.172 -4.184 1 98.44 81 GLN B CA 1
ATOM 2215 C C . GLN B 1 81 ? -18.281 -19.609 -4.012 1 98.44 81 GLN B C 1
ATOM 2217 O O . GLN B 1 81 ? -18.562 -18.938 -3.014 1 98.44 81 GLN B O 1
ATOM 2222 N N . THR B 1 82 ? -19.109 -19.875 -4.973 1 98.56 82 THR B N 1
ATOM 2223 C CA . THR B 1 82 ? -20.5 -19.422 -4.891 1 98.56 82 THR B CA 1
ATOM 2224 C C . THR B 1 82 ? -21.203 -20.062 -3.695 1 98.56 82 THR B C 1
ATOM 2226 O O . THR B 1 82 ? -21.828 -19.359 -2.895 1 98.56 82 THR B O 1
ATOM 2229 N N . ALA B 1 83 ? -21.047 -21.391 -3.621 1 98.38 83 ALA B N 1
ATOM 2230 C CA . ALA B 1 83 ? -21.688 -22.125 -2.533 1 98.38 83 ALA B CA 1
ATOM 2231 C C . ALA B 1 83 ? -21.125 -21.703 -1.179 1 98.38 83 ALA B C 1
ATOM 2233 O O . ALA B 1 83 ? -21.844 -21.672 -0.178 1 98.38 83 ALA B O 1
ATOM 2234 N N . ASN B 1 84 ? -19.922 -21.312 -1.115 1 98.69 84 ASN B N 1
ATOM 2235 C CA . ASN B 1 84 ? -19.219 -20.891 0.096 1 98.69 84 ASN B CA 1
ATOM 2236 C C . ASN B 1 84 ? -19.594 -19.469 0.496 1 98.69 84 ASN B C 1
ATOM 2238 O O . ASN B 1 84 ? -19.141 -18.953 1.523 1 98.69 84 ASN B O 1
ATOM 2242 N N . ASN B 1 85 ? -20.328 -18.703 -0.31 1 98.81 85 ASN B N 1
ATOM 2243 C CA . ASN B 1 85 ? -20.734 -17.312 -0.135 1 98.81 85 ASN B CA 1
ATOM 2244 C C . ASN B 1 85 ? -19.547 -16.359 -0.276 1 98.81 85 ASN B C 1
ATOM 2246 O O . ASN B 1 85 ? -19.516 -15.281 0.326 1 98.81 85 ASN B O 1
ATOM 2250 N N . THR B 1 86 ? -18.516 -16.812 -0.974 1 98.75 86 THR B N 1
ATOM 2251 C CA . THR B 1 86 ? -17.344 -16 -1.229 1 98.75 86 THR B CA 1
ATOM 2252 C C . THR B 1 86 ? -17.719 -14.719 -1.963 1 98.75 86 THR B C 1
ATOM 2254 O O . THR B 1 86 ? -17.297 -13.625 -1.575 1 98.75 86 THR B O 1
ATOM 2257 N N . TYR B 1 87 ? -18.531 -14.82 -2.959 1 98.75 87 TYR B N 1
ATOM 2258 C CA . TYR B 1 87 ? -18.875 -13.68 -3.807 1 98.75 87 TYR B CA 1
ATOM 2259 C C . TYR B 1 87 ? -19.844 -12.742 -3.094 1 98.75 87 TYR B C 1
ATOM 2261 O O . TYR B 1 87 ? -19.75 -11.523 -3.236 1 98.75 87 TYR B O 1
ATOM 2269 N N . GLY B 1 88 ? -20.797 -13.328 -2.34 1 98.81 88 GLY B N 1
ATOM 2270 C CA . GLY B 1 88 ? -21.688 -12.492 -1.544 1 98.81 88 GLY B CA 1
ATOM 2271 C C . GLY B 1 88 ? -20.938 -11.617 -0.552 1 98.81 88 GLY B C 1
ATOM 2272 O O . GLY B 1 88 ? -21.188 -10.414 -0.473 1 98.81 88 GLY B O 1
ATOM 2273 N N . PHE B 1 89 ? -20.047 -12.266 0.174 1 98.88 89 PHE B N 1
ATOM 2274 C CA . PHE B 1 89 ? -19.25 -11.523 1.131 1 98.88 89 PHE B CA 1
ATOM 2275 C C . PHE B 1 89 ? -18.438 -10.438 0.43 1 98.88 89 PHE B C 1
ATOM 2277 O O . PHE B 1 89 ? -18.406 -9.297 0.884 1 98.88 89 PHE B O 1
ATOM 2284 N N . SER B 1 90 ? -17.734 -10.789 -0.648 1 98.81 90 SER B N 1
ATOM 2285 C CA . SER B 1 90 ? -16.875 -9.852 -1.378 1 98.81 90 SER B CA 1
ATOM 2286 C C . SER B 1 90 ? -17.688 -8.664 -1.891 1 98.81 90 SER B C 1
ATOM 2288 O O . SER B 1 90 ? -17.234 -7.52 -1.813 1 98.81 90 SER B O 1
ATOM 2290 N N . ASN B 1 91 ? -18.922 -8.914 -2.428 1 98.88 91 ASN B N 1
ATOM 2291 C CA . ASN B 1 91 ? -19.797 -7.824 -2.857 1 98.88 91 ASN B CA 1
ATOM 2292 C C . ASN B 1 91 ? -20.078 -6.855 -1.714 1 98.88 91 ASN B C 1
ATOM 2294 O O . ASN B 1 91 ? -20.062 -5.641 -1.902 1 98.88 91 ASN B O 1
ATOM 2298 N N . GLY B 1 92 ? -20.406 -7.43 -0.557 1 98.81 92 GLY B N 1
ATOM 2299 C CA . GLY B 1 92 ? -20.656 -6.594 0.609 1 98.81 92 GLY B CA 1
ATOM 2300 C C . GLY B 1 92 ? -19.453 -5.758 1 1 98.81 92 GLY B C 1
ATOM 2301 O O . GLY B 1 92 ? -19.594 -4.57 1.3 1 98.81 92 GLY B O 1
ATOM 2302 N N . LEU B 1 93 ? -18.312 -6.383 0.99 1 98.81 93 LEU B N 1
ATOM 2303 C CA . LEU B 1 93 ? -17.078 -5.668 1.287 1 98.81 93 LEU B CA 1
ATOM 2304 C C . LEU B 1 93 ? -16.844 -4.559 0.268 1 98.81 93 LEU B C 1
ATOM 2306 O O . LEU B 1 93 ? -16.391 -3.465 0.627 1 98.81 93 LEU B O 1
ATOM 2310 N N . GLY B 1 94 ? -17.078 -4.852 -1.011 1 98.88 94 GLY B N 1
ATOM 2311 C CA . GLY B 1 94 ? -16.969 -3.838 -2.045 1 98.88 94 GLY B CA 1
ATOM 2312 C C . GLY B 1 94 ? -17.844 -2.621 -1.779 1 98.88 94 GLY B C 1
ATOM 2313 O O . GLY B 1 94 ? -17.391 -1.484 -1.916 1 98.88 94 GLY B O 1
ATOM 2314 N N . VAL B 1 95 ? -19.047 -2.857 -1.368 1 98.88 95 VAL B N 1
ATOM 2315 C CA . VAL B 1 95 ? -19.969 -1.766 -1.044 1 98.88 95 VAL B CA 1
ATOM 2316 C C . VAL B 1 95 ? -19.375 -0.918 0.083 1 98.88 95 VAL B C 1
ATOM 2318 O O . VAL B 1 95 ? -19.359 0.312 -0.002 1 98.88 95 VAL B O 1
ATOM 2321 N N . VAL B 1 96 ? -18.906 -1.554 1.114 1 98.88 96 VAL B N 1
ATOM 2322 C CA . VAL B 1 96 ? -18.328 -0.851 2.256 1 98.88 96 VAL B CA 1
ATOM 2323 C C . VAL B 1 96 ? -17.156 0.011 1.797 1 98.88 96 VAL B C 1
ATOM 2325 O O . VAL B 1 96 ? -17.062 1.187 2.158 1 98.88 96 VAL B O 1
ATOM 2328 N N . GLU B 1 97 ? -16.312 -0.548 0.984 1 98.94 97 GLU B N 1
ATOM 2329 C CA . GLU B 1 97 ? -15.117 0.166 0.56 1 98.94 97 GLU B CA 1
ATOM 2330 C C . GLU B 1 97 ? -15.469 1.343 -0.347 1 98.94 97 GLU B C 1
ATOM 2332 O O . GLU B 1 97 ? -14.883 2.418 -0.233 1 98.94 97 GLU B O 1
ATOM 2337 N N . VAL B 1 98 ? -16.391 1.174 -1.188 1 98.94 98 VAL B N 1
ATOM 2338 C CA . VAL B 1 98 ? -16.828 2.271 -2.045 1 98.94 98 VAL B CA 1
ATOM 2339 C C . VAL B 1 98 ? -17.453 3.375 -1.192 1 98.94 98 VAL B C 1
ATOM 2341 O O . VAL B 1 98 ? -17.203 4.562 -1.43 1 98.94 98 VAL B O 1
ATOM 2344 N N . ILE B 1 99 ? -18.219 3.025 -0.189 1 98.94 99 ILE B N 1
ATOM 2345 C CA . ILE B 1 99 ? -18.797 3.996 0.728 1 98.94 99 ILE B CA 1
ATOM 2346 C C . ILE B 1 99 ? -17.688 4.777 1.435 1 98.94 99 ILE B C 1
ATOM 2348 O O . ILE B 1 99 ? -17.766 6 1.552 1 98.94 99 ILE B O 1
ATOM 2352 N N . ILE B 1 100 ? -16.672 4.098 1.924 1 98.94 100 ILE B N 1
ATOM 2353 C CA . ILE B 1 100 ? -15.555 4.762 2.588 1 98.94 100 ILE B CA 1
ATOM 2354 C C . ILE B 1 100 ? -14.945 5.801 1.651 1 98.94 100 ILE B C 1
ATOM 2356 O O . ILE B 1 100 ? -14.727 6.949 2.045 1 98.94 100 ILE B O 1
ATOM 2360 N N . ALA B 1 101 ? -14.688 5.367 0.386 1 98.94 101 ALA B N 1
ATOM 2361 C CA . ALA B 1 101 ? -14.086 6.27 -0.592 1 98.94 101 ALA B CA 1
ATOM 2362 C C . ALA B 1 101 ? -14.938 7.52 -0.787 1 98.94 101 ALA B C 1
ATOM 2364 O O . ALA B 1 101 ? -14.422 8.641 -0.772 1 98.94 101 ALA B O 1
ATOM 2365 N N . LEU B 1 102 ? -16.219 7.352 -0.881 1 98.88 102 LEU B N 1
ATOM 2366 C CA . LEU B 1 102 ? -17.141 8.461 -1.121 1 98.88 102 LEU B CA 1
ATOM 2367 C C . LEU B 1 102 ? -17.219 9.367 0.1 1 98.88 102 LEU B C 1
ATOM 2369 O O . LEU B 1 102 ? -17.266 10.594 -0.035 1 98.88 102 LEU B O 1
ATOM 2373 N N . LEU B 1 103 ? -17.219 8.805 1.271 1 98.94 103 LEU B N 1
ATOM 2374 C CA . LEU B 1 103 ? -17.266 9.594 2.498 1 98.94 103 LEU B CA 1
ATOM 2375 C C . LEU B 1 103 ? -16 10.438 2.645 1 98.94 103 LEU B C 1
ATOM 2377 O O . LEU B 1 103 ? -16.078 11.617 2.992 1 98.94 103 LEU B O 1
ATOM 2381 N N . VAL B 1 104 ? -14.891 9.828 2.365 1 98.88 104 VAL B N 1
ATOM 2382 C CA . VAL B 1 104 ? -13.625 10.547 2.455 1 98.88 104 VAL B CA 1
ATOM 2383 C C . VAL B 1 104 ? -13.617 11.711 1.473 1 98.88 104 VAL B C 1
ATOM 2385 O O . VAL B 1 104 ? -13.211 12.82 1.82 1 98.88 104 VAL B O 1
ATOM 2388 N N . LEU B 1 105 ? -14.148 11.484 0.258 1 98.62 105 LEU B N 1
ATOM 2389 C CA . LEU B 1 105 ? -14.172 12.508 -0.781 1 98.62 105 LEU B CA 1
ATOM 2390 C C . LEU B 1 105 ? -15.203 13.586 -0.46 1 98.62 105 LEU B C 1
ATOM 2392 O O . LEU B 1 105 ? -15.133 14.688 -1.004 1 98.62 105 LEU B O 1
ATOM 2396 N N . ALA B 1 106 ? -16.094 13.359 0.385 1 98.56 106 ALA B N 1
ATOM 2397 C CA . ALA B 1 106 ? -17.156 14.305 0.727 1 98.56 106 ALA B CA 1
ATOM 2398 C C . ALA B 1 106 ? -16.688 15.312 1.765 1 98.56 106 ALA B C 1
ATOM 2400 O O . ALA B 1 106 ? -17.406 16.25 2.102 1 98.56 106 ALA B O 1
ATOM 2401 N N . ASN B 1 107 ? -15.461 15.148 2.232 1 97.88 107 ASN B N 1
ATOM 2402 C CA . ASN B 1 107 ? -14.945 15.961 3.328 1 97.88 107 ASN B CA 1
ATOM 2403 C C . ASN B 1 107 ? -15.102 17.453 3.043 1 97.88 107 ASN B C 1
ATOM 2405 O O . ASN B 1 107 ? -15.555 18.203 3.904 1 97.88 107 ASN B O 1
ATOM 2409 N N . PRO B 1 108 ? -14.766 17.984 1.804 1 96.12 108 PRO B N 1
ATOM 2410 C CA . PRO B 1 108 ? -14.875 19.422 1.558 1 96.12 108 PRO B CA 1
ATOM 2411 C C . PRO B 1 108 ? -16.312 19.938 1.66 1 96.12 108 PRO B C 1
ATOM 2413 O O . PRO B 1 108 ? -16.531 21.109 1.938 1 96.12 108 PRO B O 1
ATOM 2416 N N . VAL B 1 109 ? -17.281 19.078 1.494 1 97.5 109 VAL B N 1
ATOM 2417 C CA . VAL B 1 109 ? -18.688 19.469 1.515 1 97.5 109 VAL B CA 1
ATOM 2418 C C . VAL B 1 109 ? -19.234 19.359 2.936 1 97.5 109 VAL B C 1
ATOM 2420 O O . VAL B 1 109 ? -19.984 20.234 3.387 1 97.5 109 VAL B O 1
ATOM 2423 N N . ASN B 1 110 ? -18.891 18.312 3.635 1 98.12 110 ASN B N 1
ATOM 2424 C CA . ASN B 1 110 ? -19.344 18.031 4.996 1 98.12 110 ASN B CA 1
ATOM 2425 C C . ASN B 1 110 ? -18.25 17.344 5.816 1 98.12 110 ASN B C 1
ATOM 2427 O O . ASN B 1 110 ? -17.969 16.156 5.629 1 98.12 110 ASN B O 1
ATOM 2431 N N . ARG B 1 111 ? -17.75 18.031 6.789 1 97.69 111 ARG B N 1
ATOM 2432 C CA . ARG B 1 111 ? -16.609 17.562 7.566 1 97.69 111 ARG B CA 1
ATOM 2433 C C . ARG B 1 111 ? -16.984 16.375 8.43 1 97.69 111 ARG B C 1
ATOM 2435 O O . ARG B 1 111 ? -16.125 15.531 8.734 1 97.69 111 ARG B O 1
ATOM 2442 N N . TRP B 1 112 ? -18.25 16.266 8.766 1 97.81 112 TRP B N 1
ATOM 2443 C CA . TRP B 1 112 ? -18.688 15.125 9.547 1 97.81 112 TRP B CA 1
ATOM 2444 C C . TRP B 1 112 ? -18.641 13.844 8.711 1 97.81 112 TRP B C 1
ATOM 2446 O O . TRP B 1 112 ? -18.266 12.781 9.211 1 97.81 112 TRP B O 1
ATOM 2456 N N . LEU B 1 113 ? -19.016 13.969 7.465 1 98.56 113 LEU B N 1
ATOM 2457 C CA . LEU B 1 113 ? -18.906 12.828 6.57 1 98.56 113 LEU B CA 1
ATOM 2458 C C . LEU B 1 113 ? -17.453 12.43 6.352 1 98.56 113 LEU B C 1
ATOM 2460 O O . LEU B 1 113 ? -17.125 11.242 6.344 1 98.56 113 LEU B O 1
ATOM 2464 N N . GLY B 1 114 ? -16.641 13.43 6.223 1 98.31 114 GLY B N 1
ATOM 2465 C CA . GLY B 1 114 ? -15.203 13.164 6.121 1 98.31 114 GLY B CA 1
ATOM 2466 C C . GLY B 1 114 ? -14.641 12.453 7.336 1 98.31 114 GLY B C 1
ATOM 2467 O O . GLY B 1 114 ? -13.82 11.547 7.203 1 98.31 114 GLY B O 1
ATOM 2468 N N . LEU B 1 115 ? -15.062 12.898 8.469 1 98.31 115 LEU B N 1
ATOM 2469 C CA . LEU B 1 115 ? -14.594 12.273 9.711 1 98.31 115 LEU B CA 1
ATOM 2470 C C . LEU B 1 115 ? -15.039 10.82 9.781 1 98.31 115 LEU B C 1
ATOM 2472 O O . LEU B 1 115 ? -14.266 9.945 10.172 1 98.31 115 LEU B O 1
ATOM 2476 N N . LEU B 1 116 ? -16.297 10.609 9.406 1 98.62 116 LEU B N 1
ATOM 2477 C CA . LEU B 1 116 ? -16.812 9.234 9.383 1 98.62 116 LEU B CA 1
ATOM 2478 C C . LEU B 1 116 ? -16.016 8.383 8.398 1 98.62 116 LEU B C 1
ATOM 2480 O O . LEU B 1 116 ? -15.664 7.242 8.703 1 98.62 116 LEU B O 1
ATOM 2484 N N . GLY B 1 117 ? -15.727 8.914 7.242 1 98.81 117 GLY B N 1
ATOM 2485 C CA . GLY B 1 117 ? -14.883 8.227 6.277 1 98.81 117 GLY B CA 1
ATOM 2486 C C . GLY B 1 117 ? -13.5 7.914 6.82 1 98.81 117 GLY B C 1
ATOM 2487 O O . GLY B 1 117 ? -12.984 6.812 6.617 1 98.81 117 GLY B O 1
ATOM 2488 N N . GLY B 1 118 ? -12.93 8.891 7.496 1 98.62 118 GLY B N 1
ATOM 2489 C CA . GLY B 1 118 ? -11.641 8.664 8.133 1 98.62 118 GLY B CA 1
ATOM 2490 C C . GLY B 1 118 ? -11.664 7.559 9.164 1 98.62 118 GLY B C 1
ATOM 2491 O O . GLY B 1 118 ? -10.75 6.738 9.227 1 98.62 118 GLY B O 1
ATOM 2492 N N . LEU B 1 119 ? -12.719 7.543 9.953 1 98.56 119 LEU B N 1
ATOM 2493 C CA . LEU B 1 119 ? -12.859 6.523 10.984 1 98.56 119 LEU B CA 1
ATOM 2494 C C . LEU B 1 119 ? -12.945 5.133 10.359 1 98.56 119 LEU B C 1
ATOM 2496 O O . LEU B 1 119 ? -12.312 4.191 10.836 1 98.56 119 LEU B O 1
ATOM 2500 N N . MET B 1 120 ? -13.703 5.016 9.344 1 98.88 120 MET B N 1
ATOM 2501 C CA . MET B 1 120 ? -13.852 3.725 8.672 1 98.88 120 MET B CA 1
ATOM 2502 C C . MET B 1 120 ? -12.562 3.32 7.977 1 98.88 120 MET B C 1
ATOM 2504 O O . MET B 1 120 ? -12.172 2.148 8 1 98.88 120 MET B O 1
ATOM 2508 N N . ALA B 1 121 ? -11.922 4.297 7.398 1 98.88 121 ALA B N 1
ATOM 2509 C CA . ALA B 1 121 ? -10.633 4.039 6.758 1 98.88 121 ALA B CA 1
ATOM 2510 C C . ALA B 1 121 ? -9.578 3.631 7.785 1 98.88 121 ALA B C 1
ATOM 2512 O O . ALA B 1 121 ? -8.664 2.865 7.477 1 98.88 121 ALA B O 1
ATOM 2513 N N . PHE B 1 122 ? -9.711 4.082 8.977 1 98.69 122 PHE B N 1
ATOM 2514 C CA . PHE B 1 122 ? -8.789 3.738 10.062 1 98.69 122 PHE B CA 1
ATOM 2515 C C . PHE B 1 122 ? -9.039 2.314 10.547 1 98.69 122 PHE B C 1
ATOM 2517 O O . PHE B 1 122 ? -8.094 1.588 10.859 1 98.69 122 PHE B O 1
ATOM 2524 N N . THR B 1 123 ? -10.234 1.916 10.594 1 98.62 123 THR B N 1
ATOM 2525 C CA . THR B 1 123 ? -10.609 0.615 11.133 1 98.62 123 THR B CA 1
ATOM 2526 C C . THR B 1 123 ? -10.242 -0.501 10.164 1 98.62 123 THR B C 1
ATOM 2528 O O . THR B 1 123 ? -9.883 -1.604 10.578 1 98.62 123 THR B O 1
ATOM 2531 N N . THR B 1 124 ? -10.273 -0.211 8.875 1 98.56 124 THR B N 1
ATOM 2532 C CA . THR B 1 124 ? -10.031 -1.216 7.844 1 98.56 124 THR B CA 1
ATOM 2533 C C . THR B 1 124 ? -8.625 -1.796 7.969 1 98.56 124 THR B C 1
ATOM 2535 O O . THR B 1 124 ? -8.461 -3.014 8.055 1 98.56 124 THR B O 1
ATOM 2538 N N . PRO B 1 125 ? -7.613 -0.956 8.117 1 98.62 125 PRO B N 1
ATOM 2539 C CA . PRO B 1 125 ? -6.273 -1.537 8.219 1 98.62 125 PRO B CA 1
ATOM 2540 C C . PRO B 1 125 ? -6.043 -2.264 9.547 1 98.62 125 PRO B C 1
ATOM 2542 O O . PRO B 1 125 ? -5.168 -3.131 9.633 1 98.62 125 PRO B O 1
ATOM 2545 N N . LEU B 1 126 ? -6.762 -1.98 10.57 1 98.56 126 LEU B N 1
ATOM 2546 C CA . LEU B 1 126 ? -6.668 -2.789 11.781 1 98.56 126 LEU B CA 1
ATOM 2547 C C . LEU B 1 126 ? -7.043 -4.238 11.5 1 98.56 126 LEU B C 1
ATOM 2549 O O . LEU B 1 126 ? -6.379 -5.16 11.977 1 98.56 126 LEU B O 1
ATOM 2553 N N . VAL B 1 127 ? -8.047 -4.301 10.688 1 98.38 127 VAL B N 1
ATOM 2554 C CA . VAL B 1 127 ? -8.492 -5.633 10.297 1 98.38 127 VAL B CA 1
ATOM 2555 C C . VAL B 1 127 ? -7.488 -6.254 9.328 1 98.38 127 VAL B C 1
ATOM 2557 O O . VAL B 1 127 ? -7.055 -7.391 9.516 1 98.38 127 VAL B O 1
ATOM 2560 N N . THR B 1 128 ? -7.031 -5.52 8.336 1 98.62 128 THR B N 1
ATOM 2561 C CA . THR B 1 128 ? -6.184 -6.113 7.305 1 98.62 128 THR B CA 1
ATOM 2562 C C . THR B 1 128 ? -4.809 -6.461 7.867 1 98.62 128 THR B C 1
ATOM 2564 O O . THR B 1 128 ? -4.227 -7.484 7.504 1 98.62 128 THR B O 1
ATOM 2567 N N . LEU B 1 129 ? -4.336 -5.645 8.711 1 98.81 129 LEU B N 1
ATOM 2568 C CA . LEU B 1 129 ? -3.031 -5.941 9.289 1 98.81 129 LEU B CA 1
ATOM 2569 C C . LEU B 1 129 ? -3.094 -7.199 10.156 1 98.81 129 LEU B C 1
ATOM 2571 O O . LEU B 1 129 ? -2.09 -7.895 10.32 1 98.81 129 LEU B O 1
ATOM 2575 N N . SER B 1 130 ? -4.246 -7.535 10.719 1 98.81 130 SER B N 1
ATOM 2576 C CA . SER B 1 130 ? -4.402 -8.766 11.484 1 98.81 130 SER B CA 1
ATOM 2577 C C . SER B 1 130 ? -4.184 -9.992 10.602 1 98.81 130 SER B C 1
ATOM 2579 O O . SER B 1 130 ? -3.881 -11.078 11.109 1 98.81 130 SER B O 1
ATOM 2581 N N . PHE B 1 131 ? -4.355 -9.82 9.266 1 98.81 131 PHE B N 1
ATOM 2582 C CA . PHE B 1 131 ? -4.168 -10.938 8.352 1 98.81 131 PHE B CA 1
ATOM 2583 C C . PHE B 1 131 ? -2.725 -11.422 8.375 1 98.81 131 PHE B C 1
ATOM 2585 O O . PHE B 1 131 ? -2.445 -12.57 8.039 1 98.81 131 PHE B O 1
ATOM 2592 N N . LEU B 1 132 ? -1.748 -10.523 8.727 1 98.75 132 LEU B N 1
ATOM 2593 C CA . LEU B 1 132 ? -0.352 -10.938 8.82 1 98.75 132 LEU B CA 1
ATOM 2594 C C . LEU B 1 132 ? -0.166 -11.992 9.906 1 98.75 132 LEU B C 1
ATOM 2596 O O . LEU B 1 132 ? 0.757 -12.805 9.836 1 98.75 132 LEU B O 1
ATOM 2600 N N . ILE B 1 133 ? -1.067 -12 10.836 1 98.56 133 ILE B N 1
ATOM 2601 C CA . ILE B 1 133 ? -1.001 -12.961 11.938 1 98.56 133 ILE B CA 1
ATOM 2602 C C . ILE B 1 133 ? -1.821 -14.195 11.594 1 98.56 133 ILE B C 1
ATOM 2604 O O . ILE B 1 133 ? -1.387 -15.328 11.844 1 98.56 133 ILE B O 1
ATOM 2608 N N . THR B 1 134 ? -2.922 -14.047 10.867 1 98.62 134 THR B N 1
ATOM 2609 C CA . THR B 1 134 ? -3.91 -15.117 10.805 1 98.62 134 THR B CA 1
ATOM 2610 C C . THR B 1 134 ? -3.779 -15.891 9.492 1 98.62 134 THR B C 1
ATOM 2612 O O . THR B 1 134 ? -4.223 -17.031 9.398 1 98.62 134 THR B O 1
ATOM 2615 N N . THR B 1 135 ? -3.174 -15.273 8.453 1 98.75 135 THR B N 1
ATOM 2616 C CA . THR B 1 135 ? -3.238 -15.859 7.117 1 98.75 135 THR B CA 1
ATOM 2617 C C . THR B 1 135 ? -1.89 -16.453 6.719 1 98.75 135 THR B C 1
ATOM 2619 O O . THR B 1 135 ? -0.929 -15.711 6.48 1 98.75 135 THR B O 1
ATOM 2622 N N . PRO B 1 136 ? -1.739 -17.719 6.562 1 98.44 136 PRO B N 1
ATOM 2623 C CA . PRO B 1 136 ? -0.462 -18.328 6.188 1 98.44 136 PRO B CA 1
ATOM 2624 C C . PRO B 1 136 ? 0.05 -17.844 4.836 1 98.44 136 PRO B C 1
ATOM 2626 O O . PRO B 1 136 ? 1.261 -17.703 4.641 1 98.44 136 PRO B O 1
ATOM 2629 N N . GLU B 1 137 ? -0.857 -17.453 3.92 1 98.38 137 GLU B N 1
ATOM 2630 C CA . GLU B 1 137 ? -0.496 -17.062 2.561 1 98.38 137 GLU B CA 1
ATOM 2631 C C . GLU B 1 137 ? 0.113 -15.664 2.531 1 98.38 137 GLU B C 1
ATOM 2633 O O . GLU B 1 137 ? 0.603 -15.219 1.492 1 98.38 137 GLU B O 1
ATOM 2638 N N . ALA B 1 138 ? 0.08 -14.969 3.711 1 98.81 138 ALA B N 1
ATOM 2639 C CA . ALA B 1 138 ? 0.772 -13.688 3.795 1 98.81 138 ALA B CA 1
ATOM 2640 C C . ALA B 1 138 ? 2.287 -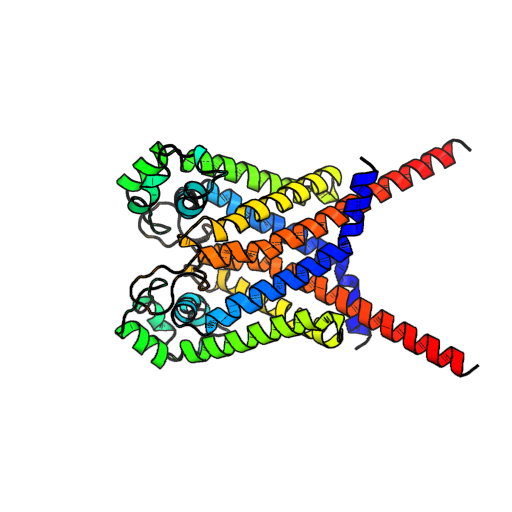13.883 3.799 1 98.81 138 ALA B C 1
ATOM 2642 O O . ALA B 1 138 ? 3.041 -12.922 3.598 1 98.81 138 ALA B O 1
ATOM 2643 N N . TRP B 1 139 ? 2.721 -15.109 3.977 1 98.88 139 TRP B N 1
ATOM 2644 C CA . TRP B 1 139 ? 4.133 -15.484 4.02 1 98.88 139 TRP B CA 1
ATOM 2645 C C . TRP B 1 139 ? 4.477 -16.438 2.883 1 98.88 139 TRP B C 1
ATOM 2647 O O . TRP B 1 139 ? 3.621 -17.203 2.418 1 98.88 139 TRP B O 1
ATOM 2657 N N . VAL B 1 140 ? 5.715 -16.422 2.467 1 98.75 140 VAL B N 1
ATOM 2658 C CA . VAL B 1 140 ? 6.152 -17.266 1.359 1 98.75 140 VAL B CA 1
ATOM 2659 C C . VAL B 1 140 ? 5.973 -18.734 1.729 1 98.75 140 VAL B C 1
ATOM 2661 O O . VAL B 1 140 ? 6.41 -19.172 2.797 1 98.75 140 VAL B O 1
ATOM 2664 N N . PRO B 1 141 ? 5.332 -19.453 0.843 1 98.06 141 PRO B N 1
ATOM 2665 C CA . PRO B 1 141 ? 5.164 -20.891 1.127 1 98.06 141 PRO B CA 1
ATOM 2666 C C . PRO B 1 141 ? 6.441 -21.688 0.895 1 98.06 141 PRO B C 1
ATOM 2668 O O . PRO B 1 141 ? 7.344 -21.234 0.191 1 98.06 141 PRO B O 1
ATOM 2671 N N . ALA B 1 142 ? 6.469 -22.859 1.494 1 97.69 142 ALA B N 1
ATOM 2672 C CA . ALA B 1 142 ? 7.59 -23.781 1.312 1 97.69 142 ALA B CA 1
ATOM 2673 C C . ALA B 1 142 ? 7.414 -24.609 0.045 1 97.69 142 ALA B C 1
ATOM 2675 O O . ALA B 1 142 ? 6.844 -25.703 0.087 1 97.69 142 ALA B O 1
ATOM 2676 N N . LEU B 1 143 ? 7.941 -24.078 -1.03 1 97.06 143 LEU B N 1
ATOM 2677 C CA . LEU B 1 143 ? 7.754 -24.766 -2.307 1 97.06 143 LEU B CA 1
ATOM 2678 C C . LEU B 1 143 ? 9.094 -25.234 -2.871 1 97.06 143 LEU B C 1
ATOM 2680 O O . LEU B 1 143 ? 9.266 -25.297 -4.09 1 97.06 143 LEU B O 1
ATOM 2684 N N . GLY B 1 144 ? 10.109 -25.312 -1.891 1 96.06 144 GLY B N 1
ATOM 2685 C CA . GLY B 1 144 ? 11.359 -25.906 -2.316 1 96.06 144 GLY B CA 1
ATOM 2686 C C . GLY B 1 144 ? 12.547 -24.984 -2.166 1 96.06 144 GLY B C 1
ATOM 2687 O O . GLY B 1 144 ? 13.695 -25.422 -2.135 1 96.06 144 GLY B O 1
ATOM 2688 N N . ASP B 1 145 ? 12.273 -23.688 -2.113 1 95.38 145 ASP B N 1
ATOM 2689 C CA . ASP B 1 145 ? 13.367 -22.734 -1.923 1 95.38 145 ASP B CA 1
ATOM 2690 C C . ASP B 1 145 ? 13.688 -22.562 -0.44 1 95.38 145 ASP B C 1
ATOM 2692 O O . ASP B 1 145 ? 12.922 -23 0.422 1 95.38 145 ASP B O 1
ATOM 2696 N N . ALA B 1 146 ? 14.805 -22 -0.105 1 94.19 146 ALA B N 1
ATOM 2697 C CA . ALA B 1 146 ? 15.352 -21.922 1.247 1 94.19 146 ALA B CA 1
ATOM 2698 C C . ALA B 1 146 ? 14.555 -20.953 2.113 1 94.19 146 ALA B C 1
ATOM 2700 O O . ALA B 1 146 ? 14.344 -21.219 3.303 1 94.19 146 ALA B O 1
ATOM 2701 N N . HIS B 1 147 ? 14.062 -19.828 1.582 1 96.31 147 HIS B N 1
ATOM 2702 C CA . HIS B 1 147 ? 13.477 -18.75 2.361 1 96.31 147 HIS B CA 1
ATOM 2703 C C . HIS B 1 147 ? 11.953 -18.781 2.303 1 96.31 147 HIS B C 1
ATOM 2705 O O . HIS B 1 147 ? 11.352 -18.469 1.272 1 96.31 147 HIS B O 1
ATOM 2711 N N . HIS B 1 148 ? 11.359 -19.172 3.375 1 97.31 148 HIS B N 1
ATOM 2712 C CA . HIS B 1 148 ? 9.906 -19.25 3.498 1 97.31 148 HIS B CA 1
ATOM 2713 C C . HIS B 1 148 ? 9.461 -18.969 4.93 1 97.31 148 HIS B C 1
ATOM 2715 O O . HIS B 1 148 ? 10.273 -19 5.855 1 97.31 148 HIS B O 1
ATOM 2721 N N . GLY B 1 149 ? 8.125 -18.672 5.023 1 97.69 149 GLY B N 1
ATOM 2722 C CA . GLY B 1 149 ? 7.629 -18.375 6.355 1 97.69 149 GLY B CA 1
ATOM 2723 C C . GLY B 1 149 ? 8.109 -17.047 6.887 1 97.69 149 GLY B C 1
ATOM 2724 O O . GLY B 1 149 ? 8.789 -16.297 6.18 1 97.69 149 GLY B O 1
ATOM 2725 N N . PHE B 1 150 ? 7.699 -16.719 8.07 1 97.5 150 PHE B N 1
ATOM 2726 C CA . PHE B 1 150 ? 8.156 -15.484 8.703 1 97.5 150 PHE B CA 1
ATOM 2727 C C . PHE B 1 150 ? 9.68 -15.438 8.766 1 97.5 150 PHE B C 1
ATOM 2729 O O . PHE B 1 150 ? 10.32 -16.422 9.125 1 97.5 150 PHE B O 1
ATOM 2736 N N . PRO B 1 151 ? 10.219 -14.359 8.312 1 98.31 151 PRO B N 1
ATOM 2737 C CA . PRO B 1 151 ? 9.68 -13.016 8.062 1 98.31 151 PRO B CA 1
ATOM 2738 C C . PRO B 1 151 ? 9.555 -12.695 6.574 1 98.31 151 PRO B C 1
ATOM 2740 O O . PRO B 1 151 ? 9.539 -11.523 6.191 1 98.31 151 PRO B O 1
ATOM 2743 N N . TYR B 1 152 ? 9.5 -13.719 5.727 1 98.88 152 TYR B N 1
ATOM 2744 C CA . TYR B 1 152 ? 9.484 -13.531 4.281 1 98.88 152 TYR B CA 1
ATOM 2745 C C . TYR B 1 152 ? 8.062 -13.305 3.777 1 98.88 152 TYR B C 1
ATOM 2747 O O . TYR B 1 152 ? 7.34 -14.258 3.492 1 98.88 152 TYR B O 1
ATOM 2755 N N . LEU B 1 153 ? 7.738 -12.062 3.578 1 98.94 153 LEU B N 1
ATOM 2756 C CA . LEU B 1 153 ? 6.41 -11.664 3.121 1 98.94 153 LEU B CA 1
ATOM 2757 C C . LEU B 1 153 ? 6.18 -12.109 1.68 1 98.94 153 LEU B C 1
ATOM 2759 O O . LEU B 1 153 ? 7.031 -11.891 0.816 1 98.94 153 LEU B O 1
ATOM 2763 N N . SER B 1 154 ? 5.016 -12.711 1.389 1 98.75 154 SER B N 1
ATOM 2764 C CA . SER B 1 154 ? 4.566 -12.93 0.018 1 98.75 154 SER B CA 1
ATOM 2765 C C . SER B 1 154 ? 4.082 -11.633 -0.622 1 98.75 154 SER B C 1
ATOM 2767 O O . SER B 1 154 ? 4.109 -10.578 0.009 1 98.75 154 SER B O 1
ATOM 2769 N N . GLY B 1 155 ? 3.701 -11.75 -1.853 1 98.31 155 GLY B N 1
ATOM 2770 C CA . GLY B 1 155 ? 3.066 -10.594 -2.473 1 98.31 155 GLY B CA 1
ATOM 2771 C C . GLY B 1 155 ? 1.86 -10.094 -1.703 1 98.31 155 GLY B C 1
ATOM 2772 O O . GLY B 1 155 ? 1.691 -8.883 -1.522 1 98.31 155 GLY B O 1
ATOM 2773 N N . ALA B 1 156 ? 1.051 -11.031 -1.256 1 98.31 156 ALA B N 1
ATOM 2774 C CA . ALA B 1 156 ? -0.118 -10.695 -0.448 1 98.31 156 ALA B CA 1
ATOM 2775 C C . ALA B 1 156 ? 0.296 -10.031 0.863 1 98.31 156 ALA B C 1
ATOM 2777 O O . ALA B 1 156 ? -0.34 -9.07 1.31 1 98.31 156 ALA B O 1
ATOM 2778 N N . GLY B 1 157 ? 1.328 -10.594 1.47 1 98.81 157 GLY B N 1
ATOM 2779 C CA . GLY B 1 157 ? 1.823 -10.016 2.711 1 98.81 157 GLY B CA 1
ATOM 2780 C C . GLY B 1 157 ? 2.332 -8.594 2.549 1 98.81 157 GLY B C 1
ATOM 2781 O O . GLY B 1 157 ? 2.098 -7.746 3.412 1 98.81 157 GLY B O 1
ATOM 2782 N N . ARG B 1 158 ? 3.074 -8.336 1.501 1 98.88 158 ARG B N 1
ATOM 2783 C CA . ARG B 1 158 ? 3.562 -6.984 1.228 1 98.88 158 ARG B CA 1
ATOM 2784 C C . ARG B 1 158 ? 2.406 -6.023 0.978 1 98.88 158 ARG B C 1
ATOM 2786 O O . ARG B 1 158 ? 2.449 -4.867 1.406 1 98.88 158 ARG B O 1
ATOM 2793 N N . LEU B 1 159 ? 1.383 -6.488 0.292 1 98.75 159 LEU B N 1
ATOM 2794 C CA . LEU B 1 159 ? 0.172 -5.707 0.076 1 98.75 159 LEU B CA 1
ATOM 2795 C C . LEU B 1 159 ? -0.455 -5.297 1.405 1 98.75 159 LEU B C 1
ATOM 2797 O O . LEU B 1 159 ? -0.82 -4.137 1.594 1 98.75 159 LEU B O 1
ATOM 2801 N N . VAL B 1 160 ? -0.542 -6.238 2.332 1 98.88 160 VAL B N 1
ATOM 2802 C CA . VAL B 1 160 ? -1.154 -6 3.635 1 98.88 160 VAL B CA 1
ATOM 2803 C C . VAL B 1 160 ? -0.266 -5.078 4.465 1 98.88 160 VAL B C 1
ATOM 2805 O O . VAL B 1 160 ? -0.762 -4.188 5.156 1 98.88 160 VAL B O 1
ATOM 2808 N N . LEU B 1 161 ? 1.044 -5.266 4.387 1 98.88 161 LEU B N 1
ATOM 2809 C CA . LEU B 1 161 ? 1.981 -4.434 5.137 1 98.88 161 LEU B CA 1
ATOM 2810 C C . LEU B 1 161 ? 1.809 -2.963 4.781 1 98.88 161 LEU B C 1
ATOM 2812 O O . LEU B 1 161 ? 1.878 -2.096 5.656 1 98.88 161 LEU B O 1
ATOM 2816 N N . LYS B 1 162 ? 1.535 -2.723 3.561 1 98.81 162 LYS B N 1
ATOM 2817 C CA . LYS B 1 162 ? 1.425 -1.346 3.086 1 98.81 162 LYS B CA 1
ATOM 2818 C C . LYS B 1 162 ? 0.185 -0.665 3.66 1 98.81 162 LYS B C 1
ATOM 2820 O O . LYS B 1 162 ? 0.056 0.56 3.596 1 98.81 162 LYS B O 1
ATOM 2825 N N . ASP B 1 163 ? -0.65 -1.44 4.312 1 98.88 163 ASP B N 1
ATOM 2826 C CA . ASP B 1 163 ? -1.827 -0.849 4.941 1 98.88 163 ASP B CA 1
ATOM 2827 C C . ASP B 1 163 ? -1.442 -0.059 6.191 1 98.88 163 ASP B C 1
ATOM 2829 O O . ASP B 1 163 ? -2.254 0.698 6.727 1 98.88 163 ASP B O 1
ATOM 2833 N N . THR B 1 164 ? -0.197 -0.161 6.621 1 98.88 164 THR B N 1
ATOM 2834 C CA . THR B 1 164 ? 0.27 0.727 7.68 1 98.88 164 THR B CA 1
ATOM 2835 C C . THR B 1 164 ? 0.201 2.184 7.234 1 98.88 164 THR B C 1
ATOM 2837 O O . THR B 1 164 ? -0.099 3.07 8.039 1 98.88 164 THR B O 1
ATOM 2840 N N . LEU B 1 165 ? 0.473 2.385 5.945 1 98.81 165 LEU B N 1
ATOM 2841 C CA . LEU B 1 165 ? 0.38 3.732 5.395 1 98.81 165 LEU B CA 1
ATOM 2842 C C . LEU B 1 165 ? -1.062 4.227 5.406 1 98.81 165 LEU B C 1
ATOM 2844 O O . LEU B 1 165 ? -1.318 5.398 5.691 1 98.81 165 LEU B O 1
ATOM 2848 N N . MET B 1 166 ? -1.991 3.293 5.09 1 98.75 166 MET B N 1
ATOM 2849 C CA . MET B 1 166 ? -3.41 3.633 5.133 1 98.75 166 MET B CA 1
ATOM 2850 C C . MET B 1 166 ? -3.836 4.016 6.547 1 98.75 166 MET B C 1
ATOM 2852 O O . MET B 1 166 ? -4.555 4.996 6.738 1 98.75 166 MET B O 1
ATOM 2856 N N . LEU B 1 167 ? -3.371 3.266 7.5 1 98.69 167 LEU B N 1
ATOM 2857 C CA . LEU B 1 167 ? -3.68 3.533 8.898 1 98.69 167 LEU B CA 1
ATOM 2858 C C . LEU B 1 167 ? -3.18 4.914 9.312 1 98.69 167 LEU B C 1
ATOM 2860 O O . LEU B 1 167 ? -3.928 5.699 9.898 1 98.69 167 LEU B O 1
ATOM 2864 N N . ALA B 1 168 ? -1.941 5.191 8.984 1 98.56 168 ALA B N 1
ATOM 2865 C CA . ALA B 1 168 ? -1.337 6.477 9.32 1 98.56 168 ALA B CA 1
ATOM 2866 C C . ALA B 1 168 ? -2.055 7.625 8.617 1 98.56 168 ALA B C 1
ATOM 2868 O O . ALA B 1 168 ? -2.344 8.648 9.234 1 98.56 168 ALA B O 1
ATOM 2869 N N . GLY B 1 169 ? -2.357 7.41 7.336 1 98.19 169 GLY B N 1
ATOM 2870 C CA . GLY B 1 169 ? -3.086 8.422 6.586 1 98.19 169 GLY B CA 1
ATOM 2871 C C . GLY B 1 169 ? -4.465 8.703 7.152 1 98.19 169 GLY B C 1
ATOM 2872 O O . GLY B 1 169 ? -4.895 9.859 7.207 1 98.19 169 GLY B O 1
ATOM 2873 N N . ALA B 1 170 ? -5.086 7.688 7.586 1 98.56 170 ALA B N 1
ATOM 2874 C CA . ALA B 1 170 ? -6.426 7.848 8.141 1 98.56 170 ALA B CA 1
ATOM 2875 C C . ALA B 1 170 ? -6.395 8.68 9.414 1 98.56 170 ALA B C 1
ATOM 2877 O O . ALA B 1 170 ? -7.281 9.508 9.648 1 98.56 170 ALA B O 1
ATOM 2878 N N . VAL B 1 171 ? -5.398 8.484 10.219 1 98.06 171 VAL B N 1
ATOM 2879 C CA . VAL B 1 171 ? -5.254 9.289 11.422 1 98.06 171 VAL B CA 1
ATOM 2880 C C . VAL B 1 171 ? -5.102 10.766 11.055 1 98.06 171 VAL B C 1
ATOM 2882 O O . VAL B 1 171 ? -5.727 11.633 11.664 1 98.06 171 VAL B O 1
ATOM 2885 N N . MET B 1 172 ? -4.379 11.039 10.008 1 97 172 MET B N 1
ATOM 2886 C CA . MET B 1 172 ? -4.129 12.406 9.562 1 97 172 MET B CA 1
ATOM 2887 C C . MET B 1 172 ? -5.422 13.07 9.109 1 97 172 MET B C 1
ATOM 2889 O O . MET B 1 172 ? -5.699 14.219 9.477 1 97 172 MET B O 1
ATOM 2893 N N . ILE B 1 173 ? -6.184 12.328 8.352 1 97.25 173 ILE B N 1
ATOM 2894 C CA . ILE B 1 173 ? -7.348 12.992 7.777 1 97.25 173 ILE B CA 1
ATOM 2895 C C . ILE B 1 173 ? -8.445 13.109 8.828 1 97.25 173 ILE B C 1
ATOM 2897 O O . ILE B 1 173 ? -9.258 14.031 8.789 1 97.25 173 ILE B O 1
ATOM 2901 N N . MET B 1 174 ? -8.461 12.172 9.797 1 97.69 174 MET B N 1
ATOM 2902 C CA . MET B 1 174 ? -9.391 12.312 10.922 1 97.69 174 MET B CA 1
ATOM 2903 C C . MET B 1 174 ? -9.062 13.562 11.734 1 97.69 174 MET B C 1
ATOM 2905 O O . MET B 1 174 ? -9.961 14.328 12.094 1 97.69 174 MET B O 1
ATOM 2909 N N . ALA B 1 175 ? -7.793 13.75 12.016 1 96.5 175 ALA B N 1
ATOM 2910 C CA . ALA B 1 175 ? -7.363 14.938 12.758 1 96.5 175 ALA B CA 1
ATOM 2911 C C . ALA B 1 175 ? -7.742 16.219 12.016 1 96.5 175 ALA B C 1
ATOM 2913 O O . ALA B 1 175 ? -8.234 17.172 12.625 1 96.5 175 ALA B O 1
ATOM 2914 N N . ASP B 1 176 ? -7.523 16.219 10.766 1 95.62 176 ASP B N 1
ATOM 2915 C CA . ASP B 1 176 ? -7.84 17.391 9.938 1 95.62 176 ASP B CA 1
ATOM 2916 C C . ASP B 1 176 ? -9.336 17.688 9.961 1 95.62 176 ASP B C 1
ATOM 2918 O O . ASP B 1 176 ? -9.742 18.828 10.133 1 95.62 176 ASP B O 1
ATOM 2922 N N . SER B 1 177 ? -10.141 16.656 9.766 1 96.69 177 SER B N 1
ATOM 2923 C CA . SER B 1 177 ? -11.586 16.828 9.789 1 96.69 177 SER B CA 1
ATOM 2924 C C . SER B 1 177 ? -12.062 17.344 11.141 1 96.69 177 SER B C 1
ATOM 2926 O O . SER B 1 177 ? -12.891 18.266 11.211 1 96.69 177 SER B O 1
ATOM 2928 N N . ALA B 1 178 ? -11.539 16.812 12.18 1 96.38 178 ALA B N 1
ATOM 2929 C CA . ALA B 1 178 ? -11.914 17.234 13.523 1 96.38 178 ALA B CA 1
ATOM 2930 C C . ALA B 1 178 ? -11.547 18.688 13.773 1 96.38 178 ALA B C 1
ATOM 2932 O O . ALA B 1 178 ? -12.328 19.453 14.352 1 96.38 178 ALA B O 1
ATOM 2933 N N . ARG B 1 179 ? -10.383 19.047 13.336 1 94.75 179 ARG B N 1
ATOM 2934 C CA . ARG B 1 179 ? -9.938 20.438 13.5 1 94.75 179 ARG B CA 1
ATOM 2935 C C . ARG B 1 179 ? -10.875 21.391 12.773 1 94.75 179 ARG B C 1
ATOM 2937 O O . ARG B 1 179 ? -11.211 22.453 13.297 1 94.75 179 ARG B O 1
ATOM 2944 N N . GLU B 1 180 ? -11.266 21.031 11.633 1 94.75 180 GLU B N 1
ATOM 2945 C CA . GLU B 1 180 ? -12.133 21.891 10.844 1 94.75 180 GLU B CA 1
ATOM 2946 C C . GLU B 1 180 ? -13.523 21.984 11.461 1 94.75 180 GLU B C 1
ATOM 2948 O O . GLU B 1 180 ? -14.156 23.047 11.414 1 94.75 180 GLU B O 1
ATOM 2953 N N . ILE B 1 181 ? -13.984 20.938 12.016 1 95.5 181 ILE B N 1
ATOM 2954 C CA . ILE B 1 181 ? -15.281 20.953 12.695 1 95.5 181 ILE B CA 1
ATOM 2955 C C . ILE B 1 181 ? -15.227 21.891 13.891 1 95.5 181 ILE B C 1
ATOM 2957 O O . ILE B 1 181 ? -16.141 22.688 14.102 1 95.5 181 ILE B O 1
ATOM 2961 N N . LEU B 1 182 ? -14.164 21.812 14.656 1 94.38 182 LEU B N 1
ATOM 2962 C CA . LEU B 1 182 ? -13.992 22.656 15.836 1 94.38 182 LEU B CA 1
ATOM 2963 C C . LEU B 1 182 ? -13.898 24.125 15.438 1 94.38 182 LEU B C 1
ATOM 2965 O O . LEU B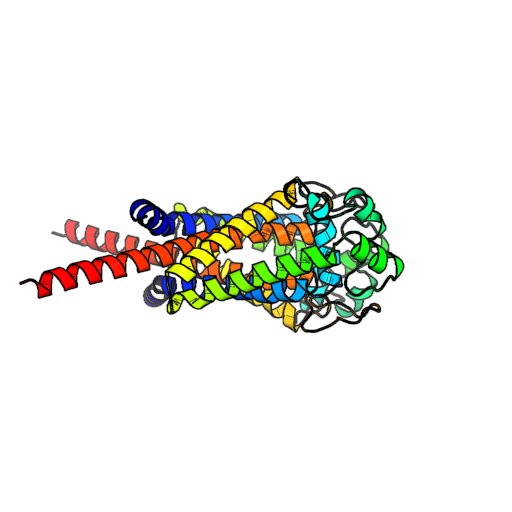 1 182 ? -14.445 24.984 16.125 1 94.38 182 LEU B O 1
ATOM 2969 N N . LYS B 1 183 ? -13.234 24.359 14.367 1 93.19 183 LYS B N 1
ATOM 2970 C CA . LYS B 1 183 ? -13.125 25.719 13.867 1 93.19 183 LYS B CA 1
ATOM 2971 C C . LYS B 1 183 ? -14.484 26.266 13.461 1 93.19 183 LYS B C 1
ATOM 2973 O O . LYS B 1 183 ? -14.797 27.438 13.727 1 93.19 183 LYS B O 1
ATOM 2978 N N . GLN B 1 184 ? -15.258 25.5 12.805 1 92.38 184 GLN B N 1
ATOM 2979 C CA . GLN B 1 184 ? -16.594 25.906 12.375 1 92.38 184 GLN B CA 1
ATOM 2980 C C . GLN B 1 184 ? -17.484 26.188 13.57 1 92.38 184 GLN B C 1
ATOM 2982 O O . GLN B 1 184 ? -18.266 27.141 13.555 1 92.38 184 GLN B O 1
ATOM 2987 N N . ARG B 1 185 ? -17.391 25.406 14.555 1 90.5 185 ARG B N 1
ATOM 2988 C CA . ARG B 1 185 ? -18.203 25.578 15.758 1 90.5 185 ARG B CA 1
ATOM 2989 C C . ARG B 1 185 ? -17.781 26.844 16.5 1 90.5 185 ARG B C 1
ATOM 2991 O O . ARG B 1 185 ? -18.641 27.547 17.062 1 90.5 185 ARG B O 1
ATOM 2998 N N . SER B 1 186 ? -16.5 27.078 16.562 1 89.75 186 SER B N 1
ATOM 2999 C CA . SER B 1 186 ? -16 28.281 17.234 1 89.75 186 SER B CA 1
ATOM 3000 C C . SER B 1 186 ? -16.438 29.547 16.484 1 89.75 186 SER B C 1
ATOM 3002 O O . SER B 1 186 ? -16.781 30.547 17.125 1 89.75 186 SER B O 1
ATOM 3004 N N . ASN B 1 187 ? -16.5 29.484 15.203 1 90.44 187 ASN B N 1
ATOM 3005 C CA . ASN B 1 187 ? -16.938 30.609 14.406 1 90.44 187 ASN B CA 1
ATOM 3006 C C . ASN B 1 187 ? -18.438 30.859 14.562 1 90.44 187 ASN B C 1
ATOM 3008 O O . ASN B 1 187 ? -18.891 32 14.547 1 90.44 187 ASN B O 1
ATOM 3012 N N . GLU B 1 188 ? -19.203 29.844 14.68 1 87.25 188 GLU B N 1
ATOM 3013 C CA . GLU B 1 188 ? -20.641 29.953 14.883 1 87.25 188 GLU B CA 1
ATOM 3014 C C . GLU B 1 188 ? -20.953 30.531 16.266 1 87.25 188 GLU B C 1
ATOM 3016 O O . GLU B 1 188 ? -21.875 31.344 16.406 1 87.25 188 GLU B O 1
ATOM 3021 N N . SER B 1 189 ? -20.234 30.141 17.25 1 86.88 189 SER B N 1
ATOM 3022 C CA . SER B 1 189 ? -20.438 30.656 18.594 1 86.88 189 SER B CA 1
ATOM 3023 C C . SER B 1 189 ? -20.062 32.125 18.688 1 86.88 189 SER B C 1
ATOM 3025 O O . SER B 1 189 ? -20.734 32.906 19.359 1 86.88 189 SER B O 1
ATOM 3027 N N . SER B 1 190 ? -19.031 32.469 18 1 88.25 190 SER B N 1
ATOM 3028 C CA . SER B 1 190 ? -18.594 33.875 18 1 88.25 190 SER B CA 1
ATOM 3029 C C . SER B 1 190 ? -19.578 34.75 17.25 1 88.25 190 SER B C 1
ATOM 3031 O O . SER B 1 190 ? -19.812 35.906 17.641 1 88.25 190 SER B O 1
ATOM 3033 N N . SER B 1 191 ? -20.188 34.219 16.266 1 86.31 191 SER B N 1
ATOM 3034 C CA . SER B 1 191 ? -21.156 35 15.477 1 86.31 191 SER B CA 1
ATOM 3035 C C . SER B 1 191 ? -22.453 35.219 16.25 1 86.31 191 SER B C 1
ATOM 3037 O O . SER B 1 191 ? -23.062 36.25 16.156 1 86.31 191 SER B O 1
ATOM 3039 N N . THR B 1 192 ? -22.859 34.219 16.969 1 82.38 192 THR B N 1
ATOM 3040 C CA . THR B 1 192 ? -24.078 34.344 17.75 1 82.38 192 THR B CA 1
ATOM 3041 C C . THR B 1 192 ? -23.906 35.375 18.875 1 82.38 192 THR B C 1
ATOM 3043 O O . THR B 1 192 ? -24.828 36.125 19.172 1 82.38 192 THR B O 1
ATOM 3046 N N . LEU B 1 193 ? -22.734 35.5 19.422 1 76.81 193 LEU B N 1
ATOM 3047 C CA . LEU B 1 193 ? -22.438 36.469 20.469 1 76.81 193 LEU B CA 1
ATOM 3048 C C . LEU B 1 193 ? -22.453 37.875 19.906 1 76.81 193 LEU B C 1
ATOM 3050 O O . LEU B 1 193 ? -22.922 38.812 20.562 1 76.81 193 LEU B O 1
ATOM 3054 N N . LYS B 1 194 ? -22.047 38.156 18.703 1 80.75 194 LYS B N 1
ATOM 3055 C CA . LYS B 1 194 ? -22.031 39.469 18.078 1 80.75 194 LYS B CA 1
ATOM 3056 C C . LYS B 1 194 ? -23.453 39.938 17.75 1 80.75 194 LYS B C 1
ATOM 3058 O O . LYS B 1 194 ? -23.734 41.125 17.797 1 80.75 194 LYS B O 1
ATOM 3063 N N . THR B 1 195 ? -24.281 38.969 17.547 1 78.12 195 THR B N 1
ATOM 3064 C CA . THR B 1 195 ? -25.641 39.375 17.203 1 78.12 195 THR B CA 1
ATOM 3065 C C . THR B 1 195 ? -26.438 39.719 18.453 1 78.12 195 THR B C 1
ATOM 3067 O O . THR B 1 195 ? -27.5 40.344 18.375 1 78.12 195 THR B O 1
ATOM 3070 N N . GLU B 1 196 ? -26.078 39.219 19.484 1 73.19 196 GLU B N 1
ATOM 3071 C CA . GLU B 1 196 ? -26.812 39.438 20.719 1 73.19 196 GLU B CA 1
ATOM 3072 C C . GLU B 1 196 ? -26.406 40.781 21.359 1 73.19 196 GLU B C 1
ATOM 3074 O O . GLU B 1 196 ? -27.125 41.281 22.234 1 73.19 196 GLU B O 1
ATOM 3079 N N . TYR B 1 197 ? -25.25 41.375 20.891 1 64.88 197 TYR B N 1
ATOM 3080 C CA . TYR B 1 197 ? -24.906 42.719 21.375 1 64.88 197 TYR B CA 1
ATOM 3081 C C . TYR B 1 197 ? -25.109 43.75 20.281 1 64.88 197 TYR B C 1
ATOM 3083 O O . TYR B 1 197 ? -24.875 43.5 19.094 1 64.88 197 TYR B O 1
#

Radius of gyration: 23.31 Å; Cα contacts (8 Å, |Δi|>4): 611; chains: 2; bounding box: 52×70×47 Å

Foldseek 3Di:
DVVVVVVVVPCLVVVLVVLLLVLLCCLLVLLVCLLPVLSLLVCLLLQLQAPVRVVQFPCSPVSVVLRDHRPDDDPVSVVNCVNRCSSVSSNVSSVLSNQLSVLCVCCVVPLVSNLVSLVSLQVVLVSLLCSLVRGLLQWADPPPDDDTDPPHGDPSVVVSVCSVSSNVSSVSSNVVSVVVVVVVVVVVVVVVVVVVD/DVVVVVVVVPCLVVVLVVLLLVLLCCLLVLLVCLLPVLSLLVCLLLQLQAPVRVVQFPCSPVSVVLRDHRPDDDPVSVVNCVNRCSSVSSNVSSVLSNQLSVLCVCCVVPLVSNLVSLVSLQVVLVSLLCSLVRGLLQWADPPPDDDTDPPHGDPSVVVSVCSVSSNVSSVSSNVVSVVVVVVVVVVVVVVVVVVVD

Sequence (394 aa):
MEKYLHLLSRGDKIGLTLIRLSIAIVFMWIGLLKFVPYEADSITPFVANSPLMSFFYEHPEDYKQYLTHEGEYKPEARAWQTANNTYGFSNGLGVVEVIIALLVLANPVNRWLGLLGGLMAFTTPLVTLSFLITTPEAWVPALGDAHHGFPYLSGAGRLVLKDTLMLAGAVMIMADSAREILKQRSNESSSTLKTEYMEKYLHLLSRGDKIGLTLIRLSIAIVFMWIGLLKFVPYEADSITPFVANSPLMSFFYEHPEDYKQYLTHEGEYKPEARAWQTANNTYGFSNGLGVVEVIIALLVLANPVNRWLGLLGGLMAFTTPLVTLSFLITTPEAWVPALGDAHHGFPYLSGAGRLVLKDTLMLAGAVMIMADSAREILKQRSNESSSTLKTEY

Solvent-accessible surface area (backbone atoms only — not comparable to full-atom values): 19002 Å² total; per-residue (Å²): 110,65,67,58,35,54,56,35,34,60,25,46,64,58,16,51,51,35,31,48,49,25,53,24,48,49,28,34,55,57,15,59,41,22,71,37,68,53,47,24,59,66,46,39,61,48,37,40,42,27,94,88,45,21,82,64,32,75,51,38,88,59,47,76,84,47,64,71,59,67,12,47,63,49,72,68,35,52,52,49,37,55,72,23,30,40,52,62,49,24,36,54,51,15,52,52,27,36,49,33,18,50,24,38,68,34,26,91,81,35,40,66,45,15,30,52,14,16,52,52,44,34,52,48,30,60,56,47,46,47,32,70,77,49,19,74,68,24,22,19,47,82,53,74,36,92,71,41,34,87,88,40,61,21,74,60,23,50,44,38,57,51,30,42,36,47,31,17,43,18,40,35,47,26,8,52,24,27,41,50,48,52,51,51,51,53,53,52,55,53,50,55,54,54,68,75,98,110,67,67,58,35,54,58,36,36,59,26,47,64,57,16,50,51,36,31,48,49,26,53,24,49,48,28,33,56,57,15,58,41,21,71,37,70,53,47,25,57,67,46,39,61,47,38,40,42,28,93,87,45,21,82,63,33,74,51,39,88,58,47,76,85,47,64,70,59,66,14,48,61,50,71,70,36,53,53,48,37,55,72,23,30,40,52,61,49,24,36,53,49,16,52,54,28,36,49,34,17,52,25,39,69,35,26,91,81,35,41,68,45,15,29,52,14,18,52,52,44,33,50,49,30,59,56,47,48,49,32,69,76,49,17,72,67,23,21,17,47,83,53,72,35,92,71,39,35,86,88,39,61,21,74,59,24,50,42,36,54,51,30,41,37,46,31,16,44,17,38,34,49,25,8,52,25,27,40,51,48,53,50,52,52,54,52,52,54,54,50,56,55,55,69,76,97

InterPro domains:
  IPR007339 Inner membrane protein RclC-like [PF04224] (2-182)
  IPR007339 Inner membrane protein RclC-like [PTHR40106] (1-186)
  IPR016865 Inner membrane protein RclC [PIRSF028065] (13-177)
  IPR053532 Reactive Chlorine Species Resistance Protein [NF040476] (1-186)